Protein AF-A0A538EZL8-F1 (afdb_monomer_lite)

Radius of gyration: 25.82 Å; chains: 1; bounding box: 73×79×69 Å

Foldseek 3Di:
DDDDDDDDDDDDDQDQDDDDDDDDDDLQSPSARFPAWDDDPNDIDIDGDQDLCVVPQCQLVVLVVLCVDCVQDQDQVSNLVSQQSHADQDWDWDDAQPKIKIWTYHFDFQWQPPDDLLDDDGSRVNGDTAQQDSVVRHHDGDDSVPTQMDMPDVDDWDPPADRDDPDDDHSLDPARFPQALSCLLVVQCCVQCPPNHDDDLVSSVVSQQLSQFADSCLAPFVVLLLLLLDQDPDPLLNVLSVLSVVCSVVRRGQDDPVPPLHGPSQVNVLLCLLQQQQLVCLQACQQCDDVRVVVCCVSQPQFPAHFQAAFDARLRRGHCRRVNRQLSCQQRNDNDPPHDQARRAQAGNPPSDHNDPNSSVSNSVSSSVSSSVSVPDDLCNGQVNHPVCVVVVNSGDQVRNWDADPDPDPDGDDIDTGTSDDPDDDDDNHNDRDDD

Secondary structure (DSSP, 8-state):
---PPPP--PPPP---------S----------EEEEEEETTEEEEEE---TTTT-TTTHHHHHHHHH-TTT--SHHHHHHHHHT--S--EEEEE-SS-EEEEE----B-PPTT--TTS----SSTTSPTT-BTTTTB--BPPGGGS-EEES-S----SS--SSTTPPPPTT----SSS-THHHHHHHHHHHHGGG----HHHHHHHHHHHTTB-HIIIIIHHHHHHHH---SSHHHHHHHHHHHHHHHTT-B---SS-SSS-TTHHHHHHHHHHHHHHHHHHHHHHH-HHHHHHHHHHS-SBSS-TTSS------SSBSHHHHHHHHHHHHS---SS--SS--TT--TT----S-HHHHHHHHHHHHHHHHHHTT--HHHHHTT-HHHHHTT--SHHHHH-B-----SSS----B------SS--------PPP-

Sequence (436 aa):
MRRGAVPRRLPLPLARALHGHAAARPAQQLDAERAGPGTVHGRKVAFVRARTTYFHEADSGLAFEELNNPSFTHDARSFARAAANINFSFNWFYIDSRDIAYYVSGWYPRRAAHTSPSFPVLGTGQYDWAGYDPSTHLASWLGFAAHPHAIDQRYFVSWNNHQARRWMAADDNYHYERVFRSQLLEDKIKHDIRGGRRMTVAQLVQAMEESATQDMRGVLVLPTVLQAIGHPRQARLRRAVALLQRWVRRGAHRRDLNRDGHYDDDAAVTLMDAWWPRLVAAEFEPAVGRPAYGALTSFQPPDAQQMGTVASSPDYETGWFGYVSKDLRDLFGPRGRGSWSRVYCGNGPRGAGGGGRRTRARCRAALRRSLLAATHMTKQQLYGHDPTCAQEHRVEASCYDETRSTVASGVDIPSFPWINRPTFQQVVAPTRHLGR

pLDDT: mean 86.93, std 17.43, range [22.03, 98.88]

Structure (mmCIF, N/CA/C/O backbone):
data_AF-A0A538EZL8-F1
#
_entry.id   AF-A0A538EZL8-F1
#
loop_
_atom_site.group_PDB
_atom_site.id
_atom_site.type_symbol
_atom_site.label_atom_id
_atom_site.label_alt_id
_atom_site.label_comp_id
_atom_site.label_asym_id
_atom_site.label_entity_id
_atom_site.label_seq_id
_atom_site.pdbx_PDB_ins_code
_atom_site.Cartn_x
_atom_site.Cartn_y
_atom_site.Cartn_z
_atom_site.occupancy
_atom_site.B_iso_or_equiv
_atom_site.auth_seq_id
_atom_site.auth_comp_id
_atom_site.auth_asym_id
_atom_site.auth_atom_id
_atom_site.pdbx_PDB_model_num
ATOM 1 N N . MET A 1 1 ? 2.325 55.315 4.078 1.00 35.53 1 MET A N 1
ATOM 2 C CA . MET A 1 1 ? 3.371 54.614 3.298 1.00 35.53 1 MET A CA 1
ATOM 3 C C . MET A 1 1 ? 4.403 54.016 4.250 1.00 35.53 1 MET A C 1
ATOM 5 O O . MET A 1 1 ? 5.253 54.737 4.747 1.00 35.53 1 MET A O 1
ATOM 9 N N . ARG A 1 2 ? 4.311 52.717 4.556 1.00 26.31 2 ARG A N 1
ATOM 10 C CA . ARG A 1 2 ? 5.371 51.954 5.238 1.00 26.31 2 ARG A CA 1
ATOM 11 C C . ARG A 1 2 ? 5.717 50.777 4.331 1.00 26.31 2 ARG A C 1
ATOM 13 O O . ARG A 1 2 ? 4.874 49.918 4.107 1.00 26.31 2 ARG A O 1
ATOM 20 N N . ARG A 1 3 ? 6.918 50.792 3.747 1.00 30.36 3 ARG A N 1
ATOM 21 C CA . ARG A 1 3 ? 7.458 49.677 2.958 1.00 30.36 3 ARG A CA 1
ATOM 22 C C . ARG A 1 3 ? 7.943 48.606 3.939 1.00 30.36 3 ARG A C 1
ATOM 24 O O . ARG A 1 3 ? 8.892 48.850 4.676 1.00 30.36 3 ARG A O 1
ATOM 31 N N . GLY A 1 4 ? 7.261 47.464 3.980 1.00 29.08 4 GLY A N 1
ATOM 32 C CA . GLY A 1 4 ? 7.717 46.266 4.686 1.00 29.08 4 GLY A CA 1
ATOM 33 C C . GLY A 1 4 ? 8.774 45.539 3.856 1.00 29.08 4 GLY A C 1
ATOM 34 O O . GLY A 1 4 ? 8.602 45.359 2.652 1.00 29.08 4 GLY A O 1
ATOM 35 N N . ALA A 1 5 ? 9.888 45.181 4.489 1.00 31.56 5 ALA A N 1
ATOM 36 C CA . ALA A 1 5 ? 11.022 44.516 3.863 1.00 31.56 5 ALA A CA 1
ATOM 37 C C . ALA A 1 5 ? 10.677 43.084 3.415 1.00 31.56 5 ALA A C 1
ATOM 39 O O . ALA A 1 5 ? 10.094 42.306 4.167 1.00 31.56 5 ALA A O 1
ATOM 40 N N . VAL A 1 6 ? 11.086 42.734 2.195 1.00 31.98 6 VAL A N 1
ATOM 41 C CA . VAL A 1 6 ? 11.057 41.368 1.656 1.00 31.98 6 VAL A CA 1
ATOM 42 C C . VAL A 1 6 ? 12.232 40.583 2.262 1.00 31.98 6 VAL A C 1
ATOM 44 O O . VAL A 1 6 ? 13.368 41.059 2.169 1.00 31.98 6 VAL A O 1
ATOM 47 N N . PRO A 1 7 ? 12.032 39.390 2.853 1.00 30.89 7 PRO A N 1
ATOM 48 C CA . PRO A 1 7 ? 13.148 38.567 3.292 1.00 30.89 7 PRO A CA 1
ATOM 49 C C . PRO A 1 7 ? 13.873 37.990 2.070 1.00 30.89 7 PRO A C 1
ATOM 51 O O . PRO A 1 7 ? 13.306 37.224 1.290 1.00 30.89 7 PRO A O 1
ATOM 54 N N . ARG A 1 8 ? 15.151 38.351 1.908 1.00 30.45 8 ARG A N 1
ATOM 55 C CA . ARG A 1 8 ? 16.066 37.713 0.954 1.00 30.45 8 ARG A CA 1
ATOM 56 C C . ARG A 1 8 ? 16.233 36.239 1.336 1.00 30.45 8 ARG A C 1
ATOM 58 O O . ARG A 1 8 ? 16.822 35.934 2.369 1.00 30.45 8 ARG A O 1
ATOM 65 N N . ARG A 1 9 ? 15.753 35.322 0.489 1.00 33.03 9 ARG A N 1
ATOM 66 C CA . ARG A 1 9 ? 16.177 33.915 0.522 1.00 33.03 9 ARG A CA 1
ATOM 67 C C . ARG A 1 9 ? 17.651 33.867 0.112 1.00 33.03 9 ARG A C 1
ATOM 69 O O . ARG A 1 9 ? 17.984 34.200 -1.022 1.00 33.03 9 ARG A O 1
ATOM 76 N N . LEU A 1 10 ? 18.529 33.511 1.045 1.00 30.33 10 LEU A N 1
ATOM 77 C CA . LEU A 1 10 ? 19.923 33.184 0.744 1.00 30.33 10 LEU A CA 1
ATOM 78 C C . LEU A 1 10 ? 19.961 31.882 -0.076 1.00 30.33 10 LEU A C 1
ATOM 80 O O . LEU A 1 10 ? 19.271 30.930 0.298 1.00 30.33 10 LEU A O 1
ATOM 84 N N . PRO A 1 11 ? 20.744 31.803 -1.165 1.00 29.42 11 PRO A N 1
ATOM 85 C CA . PRO A 1 11 ? 20.975 30.541 -1.850 1.00 29.42 11 PRO A CA 1
ATOM 86 C C . PRO A 1 11 ? 21.763 29.616 -0.916 1.00 29.42 11 PRO A C 1
ATOM 88 O O . PRO A 1 11 ? 22.873 29.937 -0.497 1.00 29.42 11 PRO A O 1
ATOM 91 N N . LEU A 1 12 ? 21.174 28.473 -0.564 1.00 28.98 12 LEU A N 1
ATOM 92 C CA . LEU A 1 12 ? 21.903 27.365 0.047 1.00 28.98 12 LEU A CA 1
ATOM 93 C C . LEU A 1 12 ? 22.843 26.788 -1.025 1.00 28.98 12 LEU A C 1
ATOM 95 O O . LEU A 1 12 ? 22.348 26.326 -2.054 1.00 28.98 12 LEU A O 1
ATOM 99 N N . PRO A 1 13 ? 24.172 26.804 -0.838 1.00 30.02 13 PRO A N 1
ATOM 100 C CA . PRO A 1 13 ? 25.065 26.151 -1.780 1.00 30.02 13 PRO A CA 1
ATOM 101 C C . PRO A 1 13 ? 24.848 24.633 -1.717 1.00 30.02 13 PRO A C 1
ATOM 103 O O . PRO A 1 13 ? 24.957 24.021 -0.652 1.00 30.02 13 PRO A O 1
ATOM 106 N N . LEU A 1 14 ? 24.572 24.018 -2.870 1.00 31.00 14 LEU A N 1
ATOM 107 C CA . LEU A 1 14 ? 24.751 22.582 -3.087 1.00 31.00 14 LEU A CA 1
ATOM 108 C C . LEU A 1 14 ? 26.252 22.291 -2.966 1.00 31.00 14 LEU A C 1
ATOM 110 O O . LEU A 1 14 ? 27.012 22.410 -3.923 1.00 31.00 14 LEU A O 1
ATOM 114 N N . ALA A 1 15 ? 26.702 21.986 -1.750 1.00 35.22 15 ALA A N 1
ATOM 115 C CA . ALA A 1 15 ? 28.076 21.586 -1.503 1.00 35.22 15 ALA A CA 1
ATOM 116 C C . ALA A 1 15 ? 28.294 20.179 -2.076 1.00 35.22 15 ALA A C 1
ATOM 118 O O . ALA A 1 15 ? 27.941 19.180 -1.448 1.00 35.22 15 ALA A O 1
ATOM 119 N N . ARG A 1 16 ? 28.878 20.121 -3.274 1.00 40.06 16 ARG A N 1
ATOM 120 C CA . ARG A 1 16 ? 29.517 18.923 -3.822 1.00 40.06 16 ARG A CA 1
ATOM 121 C C . ARG A 1 16 ? 30.819 18.717 -3.045 1.00 40.06 16 ARG A C 1
ATOM 123 O O . ARG A 1 16 ? 31.562 19.678 -2.841 1.00 40.06 16 ARG A O 1
ATOM 130 N N . ALA A 1 17 ? 31.055 17.521 -2.513 1.00 36.50 17 ALA A N 1
ATOM 131 C CA . ALA A 1 17 ? 32.186 17.273 -1.623 1.00 36.50 17 ALA A CA 1
ATOM 132 C C . ALA A 1 17 ? 33.512 17.244 -2.407 1.00 36.50 17 ALA A C 1
ATOM 134 O O . ALA A 1 17 ? 34.028 16.186 -2.750 1.00 36.50 17 ALA A O 1
ATOM 135 N N . LEU A 1 18 ? 34.084 18.422 -2.664 1.00 32.31 18 LEU A N 1
ATOM 136 C CA . LEU A 1 18 ? 35.424 18.601 -3.220 1.00 32.31 18 LEU A CA 1
ATOM 137 C C . LEU A 1 18 ? 36.344 19.248 -2.164 1.00 32.31 18 LEU A C 1
ATOM 139 O O . LEU A 1 18 ? 36.364 20.459 -1.989 1.00 32.31 18 LEU A O 1
ATOM 143 N N . HIS A 1 19 ? 37.108 18.376 -1.493 1.00 29.88 19 HIS A N 1
ATOM 144 C CA . HIS A 1 19 ? 38.383 18.587 -0.773 1.00 29.88 19 HIS A CA 1
ATOM 145 C C . HIS A 1 19 ? 38.456 19.324 0.586 1.00 29.88 19 HIS A C 1
ATOM 147 O O . HIS A 1 19 ? 37.755 20.291 0.862 1.00 29.88 19 HIS A O 1
ATOM 153 N N . GLY A 1 20 ? 39.416 18.845 1.409 1.00 22.23 20 GLY A N 1
ATOM 154 C CA . GLY A 1 20 ? 39.944 19.494 2.620 1.00 22.23 20 GLY A CA 1
ATOM 155 C C . GLY A 1 20 ? 40.710 18.568 3.596 1.00 22.23 20 GLY A C 1
ATOM 156 O O . GLY A 1 20 ? 40.164 18.204 4.626 1.00 22.23 20 GLY A O 1
ATOM 157 N N . HIS A 1 21 ? 41.949 18.185 3.245 1.00 22.34 21 HIS A N 1
ATOM 158 C CA . HIS A 1 21 ? 43.069 17.617 4.040 1.00 22.34 21 HIS A CA 1
ATOM 159 C C . HIS A 1 21 ? 42.838 16.819 5.354 1.00 22.34 21 HIS A C 1
ATOM 161 O O . HIS A 1 21 ? 42.627 17.405 6.409 1.00 22.34 21 HIS A O 1
ATOM 167 N N . ALA A 1 22 ? 43.097 15.498 5.315 1.00 22.03 22 ALA A N 1
ATOM 168 C CA . ALA A 1 22 ? 44.158 14.801 6.080 1.00 22.03 22 ALA A CA 1
ATOM 169 C C . ALA A 1 22 ? 44.086 13.266 5.868 1.00 22.03 22 ALA A C 1
ATOM 171 O O . ALA A 1 22 ? 43.126 12.621 6.270 1.00 22.03 22 ALA A O 1
ATOM 172 N N . ALA A 1 23 ? 45.114 12.708 5.217 1.00 26.19 23 ALA A N 1
ATOM 173 C CA . ALA A 1 23 ? 45.561 11.305 5.225 1.00 26.19 23 ALA A CA 1
ATOM 174 C C . ALA A 1 23 ? 44.515 10.180 5.444 1.00 26.19 23 ALA A C 1
ATOM 176 O O . ALA A 1 23 ? 44.523 9.490 6.459 1.00 26.19 23 ALA A O 1
ATOM 177 N N . ALA A 1 24 ? 43.698 9.908 4.429 1.00 25.80 24 ALA A N 1
ATOM 178 C CA . ALA A 1 24 ? 43.182 8.572 4.129 1.00 25.80 24 ALA A CA 1
ATOM 179 C C . ALA A 1 24 ? 42.856 8.528 2.628 1.00 25.80 24 ALA A C 1
ATOM 181 O O . ALA A 1 24 ? 42.373 9.517 2.078 1.00 25.80 24 ALA A O 1
ATOM 182 N N . ARG A 1 25 ? 43.170 7.414 1.953 1.00 28.69 25 ARG A N 1
ATOM 183 C CA . ARG A 1 25 ? 42.808 7.156 0.542 1.00 28.69 25 ARG A CA 1
ATOM 184 C C . ARG A 1 25 ? 41.321 7.467 0.294 1.00 28.69 25 ARG A C 1
ATOM 186 O O . ARG A 1 25 ? 40.559 7.357 1.254 1.00 28.69 25 ARG A O 1
ATOM 193 N N . PRO A 1 26 ? 40.896 7.818 -0.939 1.00 33.12 26 PRO A N 1
ATOM 194 C CA . PRO A 1 26 ? 39.513 8.191 -1.226 1.00 33.12 26 PRO A CA 1
ATOM 195 C C . PRO A 1 26 ? 38.585 6.985 -1.030 1.00 33.12 26 PRO A C 1
ATOM 197 O O . PRO A 1 26 ? 38.302 6.213 -1.937 1.00 33.12 26 PRO A O 1
ATOM 200 N N . ALA A 1 27 ? 38.160 6.822 0.218 1.00 38.03 27 ALA A N 1
ATOM 201 C CA . ALA A 1 27 ? 36.868 6.334 0.642 1.00 38.03 27 ALA A CA 1
ATOM 202 C C . ALA A 1 27 ? 35.826 6.847 -0.354 1.00 38.03 27 ALA A C 1
ATOM 204 O O . ALA A 1 27 ? 35.769 8.067 -0.518 1.00 38.03 27 ALA A O 1
ATOM 205 N N . GLN A 1 28 ? 35.132 5.927 -1.046 1.00 43.19 28 GLN A N 1
ATOM 206 C CA . GLN A 1 28 ? 34.013 6.140 -1.967 1.00 43.19 28 GLN A CA 1
ATOM 207 C C . GLN A 1 28 ? 33.726 7.634 -2.132 1.00 43.19 28 GLN A C 1
ATOM 209 O O . GLN A 1 28 ? 32.989 8.223 -1.336 1.00 43.19 28 GLN A O 1
ATOM 214 N N . GLN A 1 29 ? 34.411 8.279 -3.087 1.00 39.84 29 GLN A N 1
ATOM 215 C CA . GLN A 1 29 ? 34.198 9.688 -3.408 1.00 39.84 29 GLN A CA 1
ATOM 216 C C . GLN A 1 29 ? 32.847 9.754 -4.119 1.00 39.84 29 GLN A C 1
ATOM 218 O O . GLN A 1 29 ? 32.728 9.841 -5.335 1.00 39.84 29 GLN A O 1
ATOM 223 N N . LEU A 1 30 ? 31.810 9.528 -3.323 1.00 42.59 30 LEU A N 1
ATOM 224 C CA . LEU A 1 30 ? 30.430 9.557 -3.702 1.00 42.59 30 LEU A CA 1
ATOM 225 C C . LEU A 1 30 ? 30.133 11.027 -3.938 1.00 42.59 30 LEU A C 1
ATOM 227 O O . LEU A 1 30 ? 29.838 11.777 -3.008 1.00 42.59 30 LEU A O 1
ATOM 231 N N . ASP A 1 31 ? 30.169 11.414 -5.203 1.00 43.06 31 ASP A N 1
ATOM 232 C CA . ASP A 1 31 ? 29.524 12.614 -5.725 1.00 43.06 31 ASP A CA 1
ATOM 233 C C . ASP A 1 31 ? 27.989 12.479 -5.644 1.00 43.06 31 ASP A C 1
ATOM 235 O O . ASP A 1 31 ? 27.232 12.841 -6.532 1.00 43.06 31 ASP A O 1
ATOM 239 N N . ALA A 1 32 ? 27.487 11.920 -4.550 1.00 47.47 32 ALA A N 1
ATOM 240 C CA . ALA A 1 32 ? 26.075 11.745 -4.322 1.00 47.47 32 ALA A CA 1
ATOM 241 C C . ALA A 1 32 ? 25.495 12.932 -3.565 1.00 47.47 32 ALA A C 1
ATOM 243 O O . ALA A 1 32 ? 26.181 13.704 -2.893 1.00 47.47 32 ALA A O 1
ATOM 244 N N . GLU A 1 33 ? 24.183 13.065 -3.684 1.00 48.97 33 GLU A N 1
ATOM 245 C CA . GLU A 1 33 ? 23.424 14.065 -2.960 1.00 48.97 33 GLU A CA 1
ATOM 246 C C . GLU A 1 33 ? 23.675 13.892 -1.452 1.00 48.97 33 GLU A C 1
ATOM 248 O O . GLU A 1 33 ? 23.465 12.813 -0.880 1.00 48.97 33 GLU A O 1
ATOM 253 N N . ARG A 1 34 ? 24.197 14.944 -0.810 1.00 54.94 34 ARG A N 1
ATOM 254 C CA . ARG A 1 34 ? 24.433 14.960 0.634 1.00 54.94 34 ARG A CA 1
ATOM 255 C C . ARG A 1 34 ? 23.084 14.846 1.338 1.00 54.94 34 ARG A C 1
ATOM 257 O O . ARG A 1 34 ? 22.299 15.787 1.314 1.00 54.94 34 ARG A O 1
ATOM 264 N N . ALA A 1 35 ? 22.853 13.727 2.016 1.00 60.16 35 ALA A N 1
ATOM 265 C CA . ALA A 1 35 ? 21.618 13.491 2.759 1.00 60.16 35 ALA A CA 1
ATOM 266 C C . ALA A 1 35 ? 21.589 14.264 4.095 1.00 60.16 35 ALA A C 1
ATOM 268 O O . ALA A 1 35 ? 20.521 14.633 4.571 1.00 60.16 35 ALA A O 1
ATOM 269 N N . GLY A 1 36 ? 22.756 14.555 4.691 1.00 67.06 36 GLY A N 1
ATOM 270 C CA . GLY A 1 36 ? 22.869 15.421 5.875 1.00 67.06 36 GLY A CA 1
ATOM 271 C C . GLY A 1 36 ? 24.101 15.144 6.751 1.00 67.06 36 GLY A C 1
ATOM 272 O O . GLY A 1 36 ? 24.805 14.154 6.541 1.00 67.06 36 GLY A O 1
ATOM 273 N N . PRO A 1 37 ? 24.430 16.026 7.714 1.00 76.19 37 PRO A N 1
ATOM 274 C CA . PRO A 1 37 ? 25.439 15.756 8.738 1.00 76.19 37 PRO A CA 1
ATOM 275 C C . PRO A 1 37 ? 24.896 14.834 9.845 1.00 76.19 37 PRO A C 1
ATOM 277 O O . PRO A 1 37 ? 23.706 14.844 10.143 1.00 76.19 37 PRO A O 1
ATOM 280 N N . GLY A 1 38 ? 25.779 14.096 10.514 1.00 82.31 38 GLY A N 1
ATOM 281 C CA . GLY A 1 38 ? 25.440 13.312 11.703 1.00 82.31 38 GLY A CA 1
ATOM 282 C C . GLY A 1 38 ? 26.652 13.021 12.579 1.00 82.31 38 GLY A C 1
ATOM 283 O O . GLY A 1 38 ? 27.750 13.525 12.324 1.00 82.31 38 GLY A O 1
ATOM 284 N N . THR A 1 39 ? 26.465 12.199 13.611 1.00 83.00 39 THR A N 1
ATOM 285 C CA . THR A 1 39 ? 27.558 11.718 14.461 1.00 83.00 39 THR A CA 1
ATOM 286 C C . THR A 1 39 ? 27.508 10.205 14.649 1.00 83.00 39 THR A C 1
ATOM 288 O O . THR A 1 39 ? 26.450 9.624 14.865 1.00 83.00 39 THR A O 1
ATOM 291 N N . VAL A 1 40 ? 28.674 9.560 14.589 1.00 80.62 40 VAL A N 1
ATOM 292 C CA . VAL A 1 40 ? 28.859 8.134 14.892 1.00 80.62 40 VAL A CA 1
ATOM 293 C C . VAL A 1 40 ? 29.958 8.029 15.941 1.00 80.62 40 VAL A C 1
ATOM 295 O O . VAL A 1 40 ? 31.093 8.441 15.701 1.00 80.62 40 VAL A O 1
ATOM 298 N N . HIS A 1 41 ? 29.615 7.533 17.133 1.00 86.00 41 HIS A N 1
ATOM 299 C CA . HIS A 1 41 ? 30.515 7.500 18.298 1.00 86.00 41 HIS A CA 1
ATOM 300 C C . HIS A 1 41 ? 31.192 8.858 18.573 1.00 86.00 41 HIS A C 1
ATOM 302 O O . HIS A 1 41 ? 32.401 8.940 18.770 1.00 86.00 41 HIS A O 1
ATOM 308 N N . GLY A 1 42 ? 30.420 9.947 18.501 1.00 87.88 42 GLY A N 1
ATOM 309 C CA . GLY A 1 42 ? 30.912 11.312 18.725 1.00 87.88 42 GLY A CA 1
ATOM 310 C C . GLY A 1 42 ? 31.700 11.930 17.562 1.00 87.88 42 GLY A C 1
ATOM 311 O O . GLY A 1 42 ? 31.974 13.127 17.591 1.00 87.88 42 GLY A O 1
ATOM 312 N N . ARG A 1 43 ? 32.021 11.171 16.506 1.00 88.81 43 ARG A N 1
ATOM 313 C CA . ARG A 1 43 ? 32.698 11.692 15.308 1.00 88.81 43 ARG A CA 1
ATOM 314 C C . ARG A 1 43 ? 31.689 12.208 14.296 1.00 88.81 43 ARG A C 1
ATOM 316 O O . ARG A 1 43 ? 30.705 11.529 14.020 1.00 88.81 43 ARG A O 1
ATOM 323 N N . LYS A 1 44 ? 31.947 13.388 13.726 1.00 89.62 44 LYS A N 1
ATOM 324 C CA . LYS A 1 44 ? 31.124 13.954 12.650 1.00 89.62 44 LYS A CA 1
ATOM 325 C C . LYS A 1 44 ? 31.218 13.070 11.408 1.00 89.62 44 LYS A C 1
ATOM 327 O O . LYS A 1 44 ? 32.315 12.724 10.981 1.00 89.62 44 LYS A O 1
ATOM 332 N N . VAL A 1 45 ? 30.071 12.748 10.829 1.00 87.44 45 VAL A N 1
ATOM 333 C CA . VAL A 1 45 ? 29.951 12.021 9.563 1.00 87.44 45 VAL A CA 1
ATOM 334 C C . VAL A 1 45 ? 29.051 12.797 8.606 1.00 87.44 45 VAL A C 1
ATOM 336 O O . VAL A 1 45 ? 28.223 13.608 9.032 1.00 87.44 45 VAL A O 1
ATOM 339 N N . ALA A 1 46 ? 29.212 12.548 7.311 1.00 87.06 46 ALA A N 1
ATOM 340 C CA . ALA A 1 46 ? 28.265 12.971 6.291 1.00 87.06 46 ALA A CA 1
ATOM 341 C C . ALA A 1 46 ? 27.553 11.731 5.751 1.00 87.06 46 ALA A C 1
ATOM 343 O O . ALA A 1 46 ? 28.208 10.772 5.347 1.00 87.06 46 ALA A O 1
ATOM 344 N N . PHE A 1 47 ? 26.224 11.755 5.750 1.00 86.50 47 PHE A N 1
ATOM 345 C CA . PHE A 1 47 ? 25.432 10.753 5.053 1.00 86.50 47 PHE A CA 1
ATOM 346 C C . PHE A 1 47 ? 25.325 11.130 3.582 1.00 86.50 47 PHE A C 1
ATOM 348 O O . PHE A 1 47 ? 25.067 12.289 3.237 1.00 86.50 47 PHE A O 1
ATOM 355 N N . VAL A 1 48 ? 25.521 10.134 2.726 1.00 85.50 48 VAL A N 1
ATOM 356 C CA . VAL A 1 48 ? 25.546 10.282 1.275 1.00 85.50 48 VAL A CA 1
ATOM 357 C C . VAL A 1 48 ? 24.693 9.176 0.662 1.00 85.50 48 VAL A C 1
ATOM 359 O O . VAL A 1 48 ? 24.745 8.030 1.110 1.00 85.50 48 VAL A O 1
ATOM 362 N N . ARG A 1 49 ? 23.878 9.518 -0.339 1.00 86.81 49 ARG A N 1
ATOM 363 C CA . ARG A 1 49 ? 22.949 8.582 -0.983 1.00 86.81 49 ARG A CA 1
ATOM 364 C C . ARG A 1 49 ? 23.532 8.009 -2.275 1.00 86.81 49 ARG A C 1
ATOM 366 O O . ARG A 1 49 ? 23.460 8.647 -3.320 1.00 86.81 49 ARG A O 1
ATOM 373 N N . ALA A 1 50 ? 24.039 6.781 -2.232 1.00 88.06 50 ALA A N 1
ATOM 374 C CA . ALA A 1 50 ? 24.492 6.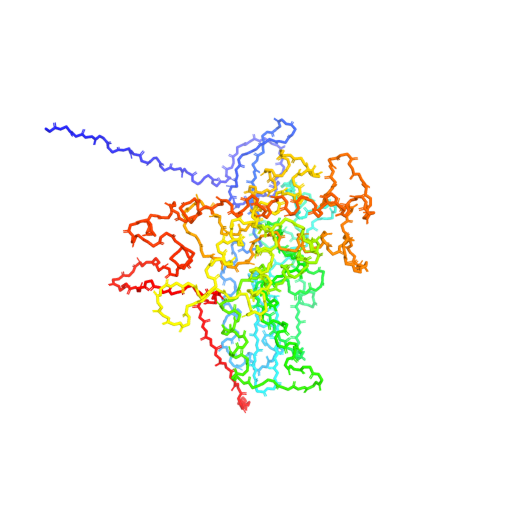076 -3.431 1.00 88.06 50 ALA A CA 1
ATOM 375 C C . ALA A 1 50 ? 23.295 5.564 -4.259 1.00 88.06 50 ALA A C 1
ATOM 377 O O . ALA A 1 50 ? 22.501 4.756 -3.779 1.00 88.06 50 ALA A O 1
ATOM 378 N N . ARG A 1 51 ? 23.162 6.028 -5.508 1.00 91.31 51 ARG A N 1
ATOM 379 C CA . ARG A 1 51 ? 22.154 5.555 -6.475 1.00 91.31 51 ARG A CA 1
ATOM 380 C C . ARG A 1 51 ? 22.853 4.726 -7.542 1.00 91.31 51 ARG A C 1
ATOM 382 O O . ARG A 1 51 ? 23.864 5.174 -8.066 1.00 91.31 51 ARG A O 1
ATOM 389 N N . THR A 1 52 ? 22.317 3.557 -7.883 1.00 93.31 52 THR A N 1
ATOM 390 C CA . THR A 1 52 ? 22.913 2.719 -8.935 1.00 93.31 52 THR A CA 1
ATOM 391 C C . THR A 1 52 ? 22.877 3.380 -10.306 1.00 93.31 52 THR A C 1
ATOM 393 O O . THR A 1 52 ? 23.771 3.148 -11.098 1.00 93.31 52 THR A O 1
ATOM 396 N N . THR A 1 53 ? 21.908 4.256 -10.566 1.00 93.69 53 THR A N 1
ATOM 397 C CA . THR A 1 53 ? 21.746 4.957 -11.849 1.00 93.69 53 THR A CA 1
ATOM 398 C C . THR A 1 53 ? 22.502 6.286 -11.939 1.00 93.69 53 THR A C 1
ATOM 400 O O . THR A 1 53 ? 22.254 7.053 -12.863 1.00 93.69 53 THR A O 1
ATOM 403 N N . TYR A 1 54 ? 23.338 6.630 -10.955 1.00 91.50 54 TYR A N 1
ATOM 404 C CA . TYR A 1 54 ? 24.023 7.925 -10.932 1.00 91.50 54 TYR A CA 1
ATOM 405 C C . TYR A 1 54 ? 24.980 8.065 -12.127 1.00 91.50 54 TYR A C 1
ATOM 407 O O . TYR A 1 54 ? 25.788 7.168 -12.330 1.00 91.50 54 TYR A O 1
ATOM 415 N N . PHE A 1 55 ? 24.881 9.164 -12.891 1.00 94.19 55 PHE A N 1
ATOM 416 C CA . PHE A 1 55 ? 25.582 9.393 -14.174 1.00 94.19 55 PHE A CA 1
ATOM 417 C C . PHE A 1 55 ? 25.192 8.460 -15.330 1.00 94.19 55 PHE A C 1
ATOM 419 O O . PHE A 1 55 ? 25.744 8.573 -16.421 1.00 94.19 55 PHE A O 1
ATOM 426 N N . HIS A 1 56 ? 24.202 7.598 -15.118 1.00 94.88 56 HIS A N 1
ATOM 427 C CA . HIS A 1 56 ? 23.710 6.636 -16.098 1.00 94.88 56 HIS A CA 1
ATOM 428 C C . HIS A 1 56 ? 22.211 6.801 -16.349 1.00 94.88 56 HIS A C 1
ATOM 430 O O . HIS A 1 56 ? 21.547 5.897 -16.849 1.00 94.88 56 HIS A O 1
ATOM 436 N N . GLU A 1 57 ? 21.623 7.943 -15.989 1.00 92.56 57 GLU A N 1
ATOM 437 C CA . GLU A 1 57 ? 20.183 8.166 -16.125 1.00 92.56 57 GLU A CA 1
ATOM 438 C C . GLU A 1 57 ? 19.707 8.046 -17.585 1.00 92.56 57 GLU A C 1
ATOM 440 O O . GLU A 1 57 ? 18.582 7.610 -17.831 1.00 92.56 57 GLU A O 1
ATOM 445 N N . ALA A 1 58 ? 20.568 8.394 -18.547 1.00 95.38 58 ALA A N 1
ATOM 446 C CA . ALA A 1 58 ? 20.273 8.333 -19.976 1.00 95.38 58 ALA A CA 1
ATOM 447 C C . ALA A 1 58 ? 20.413 6.924 -20.587 1.00 95.38 58 ALA A C 1
ATOM 449 O O . ALA A 1 58 ? 19.845 6.678 -21.649 1.00 95.38 58 ALA A O 1
ATOM 450 N N . ASP A 1 59 ? 21.107 5.989 -19.928 1.00 94.81 59 ASP A N 1
ATOM 451 C CA . ASP A 1 59 ? 21.449 4.674 -20.497 1.00 94.81 59 ASP A CA 1
ATOM 452 C C . ASP A 1 59 ? 20.208 3.834 -20.828 1.00 94.81 59 ASP A C 1
ATOM 454 O O . ASP A 1 59 ? 20.185 3.104 -21.818 1.00 94.81 59 ASP A O 1
ATOM 458 N N . SER A 1 60 ? 19.129 3.999 -20.052 1.00 96.06 60 SER A N 1
ATOM 459 C CA . SER A 1 60 ? 17.840 3.351 -20.333 1.00 96.06 60 SER A CA 1
ATOM 460 C C . SER A 1 60 ? 17.221 3.783 -21.674 1.00 96.06 60 SER A C 1
ATOM 462 O O . SER A 1 60 ? 16.318 3.110 -22.163 1.00 96.06 60 SER A O 1
ATOM 464 N N . GLY A 1 61 ? 17.694 4.873 -22.291 1.00 95.38 61 GLY A N 1
ATOM 465 C CA . GLY A 1 61 ? 17.243 5.346 -23.603 1.00 95.38 61 GLY A CA 1
ATOM 466 C C . GLY A 1 61 ? 17.361 4.288 -24.702 1.00 95.38 61 GLY A C 1
ATOM 467 O O . GLY A 1 61 ? 16.422 4.115 -25.476 1.00 95.38 61 GLY A O 1
ATOM 468 N N . LEU A 1 62 ? 18.457 3.522 -24.715 1.00 92.19 62 LEU A N 1
ATOM 469 C CA . LEU A 1 62 ? 18.672 2.443 -25.689 1.00 92.19 62 LEU A CA 1
ATOM 470 C C . LEU A 1 62 ? 17.637 1.326 -25.533 1.00 92.19 62 LEU A C 1
ATOM 472 O O . LEU A 1 62 ? 17.084 0.835 -26.511 1.00 92.19 62 LEU A O 1
ATOM 476 N N . ALA A 1 63 ? 17.312 0.966 -24.294 1.00 95.56 63 ALA A N 1
ATOM 477 C CA . ALA A 1 63 ? 16.300 -0.042 -24.016 1.00 95.56 63 ALA A CA 1
ATOM 478 C C . ALA A 1 63 ? 14.899 0.408 -24.463 1.00 95.56 63 ALA A C 1
ATOM 480 O O . ALA A 1 63 ? 14.104 -0.397 -24.945 1.00 95.56 63 ALA A O 1
ATOM 481 N N . PHE A 1 64 ? 14.585 1.703 -24.341 1.00 96.50 64 PHE A N 1
ATOM 482 C CA . PHE A 1 64 ? 13.338 2.248 -24.877 1.00 96.50 64 PHE A CA 1
ATOM 483 C C . PHE A 1 64 ? 13.297 2.206 -26.405 1.00 96.50 64 PHE A C 1
ATOM 485 O O . PHE A 1 64 ? 12.237 1.926 -26.963 1.00 96.50 64 PHE A O 1
ATOM 492 N N . GLU A 1 65 ? 14.420 2.428 -27.086 1.00 96.81 65 GLU A N 1
ATOM 493 C CA . GLU A 1 65 ? 14.517 2.224 -28.534 1.00 96.81 65 GLU A CA 1
ATOM 494 C C . GLU A 1 65 ? 14.285 0.749 -28.903 1.00 96.81 65 GLU A C 1
ATOM 496 O O . GLU A 1 65 ? 13.450 0.458 -29.758 1.00 96.81 65 GLU A O 1
ATOM 501 N N . GLU A 1 66 ? 14.930 -0.191 -28.204 1.00 97.38 66 GLU A N 1
ATOM 502 C CA . GLU A 1 66 ? 14.742 -1.637 -28.400 1.00 97.38 66 GLU A CA 1
ATOM 503 C C . GLU A 1 66 ? 13.284 -2.076 -28.198 1.00 97.38 66 GLU A C 1
ATOM 505 O O . GLU A 1 66 ? 12.759 -2.859 -28.994 1.00 97.38 66 GLU A O 1
ATOM 510 N N . LEU A 1 67 ? 12.606 -1.558 -27.167 1.00 96.75 67 LEU A N 1
ATOM 511 C CA . LEU A 1 67 ? 11.190 -1.840 -26.896 1.00 96.75 67 LEU A CA 1
ATOM 512 C C . LEU A 1 67 ? 10.260 -1.337 -28.011 1.00 96.75 67 LEU A C 1
ATOM 514 O O . LEU A 1 67 ? 9.223 -1.950 -28.253 1.00 96.75 67 LEU A O 1
ATOM 518 N N . ASN A 1 68 ? 10.622 -0.243 -28.688 1.00 95.38 68 ASN A N 1
ATOM 519 C CA . ASN A 1 68 ? 9.839 0.345 -29.779 1.00 95.38 68 ASN A CA 1
ATOM 520 C C . ASN A 1 68 ? 10.282 -0.129 -31.175 1.00 95.38 68 ASN A C 1
ATOM 522 O O . ASN A 1 68 ? 9.664 0.243 -32.173 1.00 95.38 68 ASN A O 1
ATOM 526 N N . ASN A 1 69 ? 11.331 -0.949 -31.269 1.00 95.31 69 ASN A N 1
ATOM 527 C CA . ASN A 1 69 ? 11.852 -1.456 -32.530 1.00 95.31 69 ASN A CA 1
ATOM 528 C C . ASN A 1 69 ? 11.331 -2.881 -32.803 1.00 95.31 69 ASN A C 1
ATOM 530 O O . ASN A 1 69 ? 11.817 -3.826 -32.178 1.00 95.31 69 ASN A O 1
ATOM 534 N N . PRO A 1 70 ? 10.427 -3.087 -33.780 1.00 92.38 70 PRO A N 1
ATOM 535 C CA . PRO A 1 70 ? 9.884 -4.413 -34.090 1.00 92.38 70 PRO A CA 1
ATOM 536 C C . PRO A 1 70 ? 10.931 -5.394 -34.646 1.00 92.38 70 PRO A C 1
ATOM 538 O O . PRO A 1 70 ? 10.723 -6.605 -34.605 1.00 92.38 70 PRO A O 1
ATOM 541 N N . SER A 1 71 ? 12.078 -4.905 -35.135 1.00 93.38 71 SER A N 1
ATOM 542 C CA . SER A 1 71 ? 13.198 -5.771 -35.530 1.00 93.38 71 SER A CA 1
ATOM 543 C C . SER A 1 71 ? 13.932 -6.356 -34.318 1.00 93.38 71 SER A C 1
ATOM 545 O O . SER A 1 71 ? 14.553 -7.412 -34.436 1.00 93.38 71 SER A O 1
ATOM 547 N N . PHE A 1 72 ? 13.847 -5.698 -33.155 1.00 95.44 72 PHE A N 1
ATOM 548 C CA . PHE A 1 72 ? 14.402 -6.183 -31.892 1.00 95.44 72 PHE A CA 1
ATOM 549 C C . PHE A 1 72 ? 13.330 -6.869 -31.045 1.00 95.44 72 PHE A C 1
ATOM 551 O O . PHE A 1 72 ? 13.433 -8.068 -30.804 1.00 95.44 72 PHE A O 1
ATOM 558 N N . THR A 1 73 ? 12.289 -6.143 -30.632 1.00 95.94 73 THR A N 1
ATOM 559 C CA . THR A 1 73 ? 11.210 -6.641 -29.768 1.00 95.94 73 THR A CA 1
ATOM 560 C C . THR A 1 73 ? 10.044 -7.142 -30.613 1.00 95.94 73 THR A C 1
ATOM 562 O O . THR A 1 73 ? 9.275 -6.360 -31.162 1.00 95.94 73 THR A O 1
ATOM 565 N N . HIS A 1 74 ? 9.899 -8.460 -30.707 1.00 93.44 74 HIS A N 1
ATOM 566 C CA . HIS A 1 74 ? 8.892 -9.125 -31.551 1.00 93.44 74 HIS A CA 1
ATOM 567 C C . HIS A 1 74 ? 8.205 -10.309 -30.857 1.00 93.44 74 HIS A C 1
ATOM 569 O O . HIS A 1 74 ? 7.310 -10.924 -31.431 1.00 93.44 74 HIS A O 1
ATOM 575 N N . ASP A 1 75 ? 8.628 -10.645 -29.641 1.00 95.12 75 ASP A N 1
ATOM 576 C CA . ASP A 1 75 ? 8.054 -11.700 -28.812 1.00 95.12 75 ASP A CA 1
ATOM 577 C C . ASP A 1 75 ? 8.334 -11.433 -27.319 1.00 95.12 75 ASP A C 1
ATOM 579 O O . ASP A 1 75 ? 9.086 -10.523 -26.950 1.00 95.12 75 ASP A O 1
ATOM 583 N N . ALA A 1 76 ? 7.756 -12.250 -26.438 1.00 97.06 76 ALA A N 1
ATOM 584 C CA . ALA A 1 76 ? 7.934 -12.131 -24.991 1.00 97.06 76 ALA A CA 1
ATOM 585 C C . ALA A 1 76 ? 9.405 -12.235 -24.532 1.00 97.06 76 ALA A C 1
ATOM 587 O O . ALA A 1 76 ? 9.796 -11.642 -23.521 1.00 97.06 76 ALA A O 1
ATOM 588 N N . ARG A 1 77 ? 10.243 -12.995 -25.252 1.00 97.62 77 ARG A N 1
ATOM 589 C CA . ARG A 1 77 ? 11.649 -13.221 -24.878 1.00 97.62 77 ARG A CA 1
ATOM 590 C C . ARG A 1 77 ? 12.515 -12.021 -25.231 1.00 97.62 77 ARG A C 1
ATOM 592 O O . ARG A 1 77 ? 13.313 -11.592 -24.400 1.00 97.62 77 ARG A O 1
ATOM 599 N N . SER A 1 78 ? 12.358 -11.490 -26.438 1.00 97.62 78 SER A N 1
ATOM 600 C CA . SER A 1 78 ? 13.034 -10.279 -26.901 1.00 97.62 78 SER A CA 1
ATOM 601 C C . SER A 1 78 ? 12.608 -9.059 -26.088 1.00 97.62 78 SER A C 1
ATOM 603 O O . SER A 1 78 ? 13.475 -8.301 -25.661 1.00 97.62 78 SER A O 1
ATOM 605 N N . PHE A 1 79 ? 11.323 -8.951 -25.728 1.00 98.00 79 PHE A N 1
ATOM 606 C CA . PHE A 1 79 ? 10.848 -7.956 -24.762 1.00 98.00 79 PHE A CA 1
ATOM 607 C C . PHE A 1 79 ? 11.612 -8.024 -23.435 1.00 98.00 79 PHE A C 1
ATOM 609 O O . PHE A 1 79 ? 12.103 -7.006 -22.952 1.00 98.00 79 PHE A O 1
ATOM 616 N N . ALA A 1 80 ? 11.749 -9.217 -22.842 1.00 98.25 80 ALA A N 1
ATOM 617 C CA . ALA A 1 80 ? 12.448 -9.356 -21.567 1.00 98.25 80 ALA A CA 1
ATOM 618 C C . ALA A 1 80 ? 13.923 -8.934 -21.682 1.00 98.25 80 ALA A C 1
ATOM 620 O O . ALA A 1 80 ? 14.461 -8.343 -20.749 1.00 98.25 80 ALA A O 1
ATOM 621 N N . ARG A 1 81 ? 14.575 -9.199 -22.827 1.00 98.00 81 ARG A N 1
ATOM 622 C CA . ARG A 1 81 ? 15.942 -8.726 -23.104 1.00 98.00 81 ARG A CA 1
ATOM 623 C C . ARG A 1 81 ? 16.021 -7.204 -23.170 1.00 98.00 81 ARG A C 1
ATOM 625 O O . ARG A 1 81 ? 16.880 -6.655 -22.491 1.00 98.00 81 ARG A O 1
ATOM 632 N N . ALA A 1 82 ? 15.110 -6.554 -23.892 1.00 98.19 82 ALA A N 1
ATOM 633 C CA . ALA A 1 82 ? 15.050 -5.095 -23.951 1.00 98.19 82 ALA A CA 1
ATOM 634 C C . ALA A 1 82 ? 14.803 -4.493 -22.556 1.00 98.19 82 ALA A C 1
ATOM 636 O O . ALA A 1 82 ? 15.552 -3.642 -22.086 1.00 98.19 82 ALA A O 1
ATOM 637 N N . ALA A 1 83 ? 13.813 -5.009 -21.819 1.00 98.12 83 ALA A N 1
ATOM 638 C CA . ALA A 1 83 ? 13.503 -4.546 -20.466 1.00 98.12 83 ALA A CA 1
ATOM 639 C C . ALA A 1 83 ? 14.679 -4.723 -19.483 1.00 98.12 83 ALA A C 1
ATOM 641 O O . ALA A 1 83 ? 14.830 -3.935 -18.550 1.00 98.12 83 ALA A O 1
ATOM 642 N N . ALA A 1 84 ? 15.537 -5.727 -19.681 1.00 97.38 84 ALA A N 1
ATOM 643 C CA . ALA A 1 84 ? 16.723 -5.938 -18.853 1.00 97.38 84 ALA A CA 1
ATOM 644 C C . ALA A 1 84 ? 17.815 -4.877 -19.034 1.00 97.38 84 ALA A C 1
ATOM 646 O O . ALA A 1 84 ? 18.643 -4.721 -18.136 1.00 97.38 84 ALA A O 1
ATOM 647 N N . ASN A 1 85 ? 17.793 -4.138 -20.143 1.00 96.62 85 ASN A N 1
ATOM 648 C CA . ASN A 1 85 ? 18.707 -3.027 -20.396 1.00 96.62 85 ASN A CA 1
ATOM 649 C C . ASN A 1 85 ? 18.263 -1.728 -19.693 1.00 96.62 85 ASN A C 1
ATOM 651 O O . ASN A 1 85 ? 19.022 -0.763 -19.640 1.00 96.62 85 ASN A O 1
ATOM 655 N N . ILE A 1 86 ? 17.067 -1.699 -19.091 1.00 98.06 86 ILE A N 1
ATOM 656 C CA . ILE A 1 86 ? 16.588 -0.566 -18.290 1.00 98.06 86 ILE A CA 1
ATOM 657 C C . ILE A 1 86 ? 17.231 -0.623 -16.899 1.00 98.06 86 ILE A C 1
ATOM 659 O O . ILE A 1 86 ? 17.049 -1.577 -16.136 1.00 98.06 86 ILE A O 1
ATOM 663 N N . ASN A 1 87 ? 17.966 0.428 -16.539 1.00 96.31 87 ASN A N 1
ATOM 664 C CA . ASN A 1 87 ? 18.694 0.503 -15.271 1.00 96.31 87 ASN A CA 1
ATOM 665 C C . ASN A 1 87 ? 17.851 1.004 -14.088 1.00 96.31 87 ASN A C 1
ATOM 667 O O . ASN A 1 87 ? 18.233 0.817 -12.929 1.00 96.31 87 ASN A O 1
ATOM 671 N N . PHE A 1 88 ? 16.675 1.569 -14.354 1.00 95.44 88 PHE A N 1
ATOM 672 C CA . PHE A 1 88 ? 15.696 1.914 -13.329 1.00 95.44 88 PHE A CA 1
ATOM 673 C C . PHE A 1 88 ? 14.918 0.685 -12.845 1.00 95.44 88 PHE A C 1
ATOM 675 O O . PHE A 1 88 ? 14.579 -0.205 -13.624 1.00 95.44 88 PHE A O 1
ATOM 682 N N . SER A 1 89 ? 14.599 0.655 -11.550 1.00 93.50 89 SER A N 1
ATOM 683 C CA . SER A 1 89 ? 13.823 -0.421 -10.925 1.00 93.50 89 SER A CA 1
ATOM 684 C C . SER A 1 89 ? 12.331 -0.293 -11.254 1.00 93.50 89 SER A C 1
ATOM 686 O O . SER A 1 89 ? 11.587 0.328 -10.493 1.00 93.50 89 SER A O 1
ATOM 688 N N . PHE A 1 90 ? 11.884 -0.905 -12.354 1.00 94.69 90 PHE A N 1
ATOM 689 C CA . PHE A 1 90 ? 10.493 -0.866 -12.814 1.00 94.69 90 PHE A CA 1
ATOM 690 C C . PHE A 1 90 ? 9.914 -2.256 -13.091 1.00 94.69 90 PHE A C 1
ATOM 692 O O . PHE A 1 90 ? 10.621 -3.219 -13.380 1.00 94.69 90 PHE A O 1
ATOM 699 N N . ASN A 1 91 ? 8.587 -2.333 -13.003 1.00 95.75 91 ASN A N 1
ATOM 700 C CA . ASN A 1 91 ? 7.784 -3.493 -13.365 1.00 95.75 91 ASN A CA 1
ATOM 701 C C . ASN A 1 91 ? 7.347 -3.356 -14.829 1.00 95.75 91 ASN A C 1
ATOM 703 O O . ASN A 1 91 ? 6.542 -2.475 -15.126 1.00 95.75 91 ASN A O 1
ATOM 707 N N . TRP A 1 92 ? 7.832 -4.224 -15.716 1.00 97.38 92 TRP A N 1
ATOM 708 C CA . TRP A 1 92 ? 7.481 -4.208 -17.138 1.00 97.38 92 TRP A CA 1
ATOM 709 C C . TRP A 1 92 ? 6.550 -5.361 -17.485 1.00 97.38 92 TRP A C 1
ATOM 711 O O . TRP A 1 92 ? 6.833 -6.507 -17.140 1.00 97.38 92 TRP A O 1
ATOM 721 N N . PHE A 1 93 ? 5.466 -5.058 -18.199 1.00 96.50 93 PHE A N 1
ATOM 722 C CA . PHE A 1 93 ? 4.501 -6.039 -18.694 1.00 96.50 93 PHE A CA 1
ATOM 723 C C . PHE A 1 93 ? 4.494 -6.053 -20.217 1.00 96.50 93 PHE A C 1
ATOM 725 O O . PHE A 1 93 ? 4.632 -5.010 -20.852 1.00 96.50 93 PHE A O 1
ATOM 732 N N . TYR A 1 94 ? 4.288 -7.237 -20.780 1.00 96.44 94 TYR A N 1
ATOM 733 C CA . TYR A 1 94 ? 4.152 -7.473 -22.209 1.00 96.44 94 TYR A CA 1
ATOM 734 C C . TYR A 1 94 ? 2.933 -8.343 -22.479 1.00 96.44 94 TYR A C 1
ATOM 736 O O .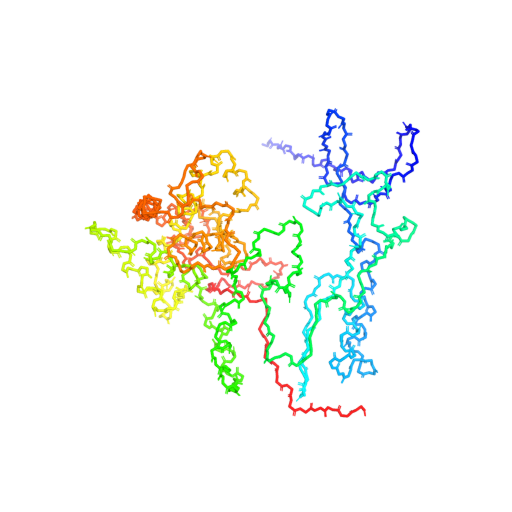 TYR A 1 94 ? 2.627 -9.257 -21.707 1.00 96.44 94 TYR A O 1
ATOM 744 N N . ILE A 1 95 ? 2.267 -8.061 -23.591 1.00 94.81 95 ILE A N 1
ATOM 745 C CA . ILE A 1 95 ? 1.195 -8.880 -24.139 1.00 94.81 95 ILE A CA 1
ATOM 746 C C . ILE A 1 95 ? 1.258 -8.829 -25.663 1.00 94.81 95 ILE A C 1
ATOM 748 O O . ILE A 1 95 ? 1.344 -7.748 -26.249 1.00 94.81 95 ILE A O 1
ATOM 752 N N . ASP A 1 96 ? 1.155 -9.987 -26.300 1.00 94.00 96 ASP A N 1
ATOM 753 C CA . ASP A 1 96 ? 0.790 -10.099 -27.708 1.00 94.00 96 ASP A CA 1
ATOM 754 C C . ASP A 1 96 ? -0.386 -11.079 -27.870 1.00 94.00 96 ASP A C 1
ATOM 756 O O . ASP A 1 96 ? -1.111 -11.374 -26.919 1.00 94.00 96 ASP A O 1
ATOM 760 N N . SER A 1 97 ? -0.656 -11.536 -29.093 1.00 93.06 97 SER A N 1
ATOM 761 C CA . SER A 1 97 ? -1.770 -12.463 -29.347 1.00 93.06 97 SER A CA 1
ATOM 762 C C . SER A 1 97 ? -1.546 -13.896 -28.835 1.00 93.06 97 SER A C 1
ATOM 764 O O . SER A 1 97 ? -2.463 -14.714 -28.930 1.00 93.06 97 SER A O 1
ATOM 766 N N . ARG A 1 98 ? -0.339 -14.227 -28.360 1.00 93.06 98 ARG A N 1
ATOM 767 C CA . ARG A 1 98 ? 0.076 -15.578 -27.955 1.00 93.06 98 ARG A CA 1
ATOM 768 C C . ARG A 1 98 ? 0.533 -15.616 -26.504 1.00 93.06 98 ARG A C 1
ATOM 770 O O . ARG A 1 98 ? 0.084 -16.492 -25.768 1.00 93.06 98 ARG A O 1
ATOM 777 N N . ASP A 1 99 ? 1.347 -14.641 -26.117 1.00 95.88 99 ASP A N 1
ATOM 778 C CA . ASP A 1 99 ? 2.122 -14.662 -24.894 1.00 95.88 99 ASP A CA 1
ATOM 779 C C . ASP A 1 99 ? 1.816 -13.449 -24.008 1.00 95.88 99 ASP A C 1
ATOM 781 O O . ASP A 1 99 ? 1.546 -12.332 -24.469 1.00 95.88 99 ASP A O 1
ATOM 785 N N . ILE A 1 100 ? 1.938 -13.659 -22.700 1.00 96.75 100 ILE A N 1
ATOM 786 C CA . ILE A 1 100 ? 2.070 -12.580 -21.717 1.00 96.75 100 ILE A CA 1
ATOM 787 C C . ILE A 1 100 ? 3.394 -12.724 -20.987 1.00 96.75 100 ILE A C 1
ATOM 789 O O . ILE A 1 100 ? 3.811 -13.829 -20.641 1.00 96.75 100 ILE A O 1
ATOM 793 N N . ALA A 1 101 ? 4.052 -11.609 -20.689 1.00 98.19 101 ALA A N 1
ATOM 794 C CA . ALA A 1 101 ? 5.305 -11.641 -19.949 1.00 98.19 101 ALA A CA 1
ATOM 795 C C . ALA A 1 101 ? 5.440 -10.500 -18.950 1.00 98.19 101 ALA A C 1
ATOM 797 O O . ALA A 1 101 ? 4.793 -9.457 -19.040 1.00 98.19 101 ALA A O 1
ATOM 798 N N . TYR A 1 102 ? 6.312 -10.739 -17.979 1.00 98.38 102 TYR A N 1
ATOM 799 C CA . TYR A 1 102 ? 6.678 -9.800 -16.938 1.00 98.38 102 TYR A CA 1
ATOM 800 C C . TYR A 1 102 ? 8.184 -9.851 -16.712 1.00 98.38 102 TYR A C 1
ATOM 802 O O . TYR A 1 102 ? 8.764 -10.940 -16.654 1.00 98.38 102 TYR A O 1
ATOM 810 N N . TYR A 1 103 ? 8.801 -8.685 -16.548 1.00 98.25 103 TYR A N 1
ATOM 811 C CA . TYR A 1 103 ? 10.205 -8.556 -16.173 1.00 98.25 103 TYR A CA 1
ATOM 812 C C . TYR A 1 103 ? 10.396 -7.363 -15.232 1.00 98.25 103 TYR A C 1
ATOM 814 O O . TYR A 1 103 ? 9.851 -6.282 -15.459 1.00 98.25 103 TYR A O 1
ATOM 822 N N . VAL A 1 104 ? 11.183 -7.545 -14.173 1.00 97.81 104 VAL A N 1
ATOM 823 C CA . VAL A 1 104 ? 11.618 -6.447 -13.299 1.00 97.81 104 VAL A CA 1
ATOM 824 C C . VAL A 1 104 ? 12.956 -5.924 -13.785 1.00 97.81 104 VAL A C 1
ATOM 826 O O . VAL A 1 104 ? 13.957 -6.633 -13.708 1.00 97.81 104 VAL A O 1
ATOM 829 N N . SER A 1 105 ? 12.993 -4.688 -14.270 1.00 97.56 105 SER A N 1
ATOM 830 C CA . SER A 1 105 ? 14.236 -4.028 -14.675 1.00 97.56 105 SER A CA 1
ATOM 831 C C . SER A 1 105 ? 14.998 -3.468 -13.473 1.00 97.56 105 SER A C 1
ATOM 833 O O . SER A 1 105 ? 14.468 -3.432 -12.363 1.00 97.56 105 SER A O 1
ATOM 835 N N . GLY A 1 106 ? 16.232 -3.009 -13.683 1.00 96.44 106 GLY A N 1
ATOM 836 C CA . GLY A 1 106 ? 16.967 -2.240 -12.681 1.00 96.44 106 GLY A CA 1
ATOM 837 C C . GLY A 1 106 ? 18.400 -2.695 -12.441 1.00 96.44 106 GLY A C 1
ATOM 838 O O . GLY A 1 106 ? 18.721 -3.877 -12.487 1.00 96.44 106 GLY A O 1
ATOM 839 N N . TRP A 1 107 ? 19.279 -1.761 -12.096 1.00 96.25 107 TRP A N 1
ATOM 840 C CA . TRP A 1 107 ? 20.604 -2.105 -11.586 1.00 96.25 107 TRP A CA 1
ATOM 841 C C . TRP A 1 107 ? 20.544 -2.362 -10.085 1.00 96.25 107 TRP A C 1
ATOM 843 O O . TRP A 1 107 ? 20.451 -1.435 -9.276 1.00 96.25 107 TRP A O 1
ATOM 853 N N . TYR A 1 108 ? 20.609 -3.642 -9.716 1.00 94.81 108 TYR A N 1
ATOM 854 C CA . TYR A 1 108 ? 20.678 -4.090 -8.327 1.00 94.81 108 TYR A CA 1
ATOM 855 C C . TYR A 1 108 ? 22.130 -4.425 -7.963 1.00 94.81 108 TYR A C 1
ATOM 857 O O . TYR A 1 108 ? 22.709 -5.340 -8.559 1.00 94.81 108 TYR A O 1
ATOM 865 N N . PRO A 1 109 ? 22.746 -3.713 -7.001 1.00 92.94 109 PRO A N 1
ATOM 866 C CA . PRO A 1 109 ? 24.150 -3.906 -6.677 1.00 92.94 109 PRO A CA 1
ATOM 867 C C . PRO A 1 109 ? 24.351 -5.161 -5.833 1.00 92.94 109 PRO A C 1
ATOM 869 O O . PRO A 1 109 ? 23.578 -5.453 -4.911 1.00 92.94 109 PRO A O 1
ATOM 872 N N . ARG A 1 110 ? 25.465 -5.860 -6.064 1.00 92.12 110 ARG A N 1
ATOM 873 C CA . ARG A 1 110 ? 25.971 -6.841 -5.099 1.00 92.12 110 ARG A CA 1
ATOM 874 C C . ARG A 1 110 ? 26.626 -6.101 -3.931 1.00 92.12 110 ARG A C 1
ATOM 876 O O . ARG A 1 110 ? 27.740 -5.598 -4.053 1.00 92.12 110 ARG A O 1
ATOM 883 N N . ARG A 1 111 ? 25.908 -6.001 -2.810 1.00 90.88 111 ARG A N 1
ATOM 884 C CA . ARG A 1 111 ? 26.398 -5.358 -1.578 1.00 90.88 111 ARG A CA 1
ATOM 885 C C . ARG A 1 111 ? 27.528 -6.173 -0.938 1.00 90.88 111 ARG A C 1
ATOM 887 O O . ARG A 1 111 ? 27.566 -7.396 -1.082 1.00 90.88 111 ARG A O 1
ATOM 894 N N . ALA A 1 112 ? 28.420 -5.497 -0.213 1.00 90.00 112 ALA A N 1
ATOM 895 C CA . ALA A 1 112 ? 29.496 -6.140 0.533 1.00 90.00 112 ALA A CA 1
ATOM 896 C C . ALA A 1 112 ? 28.952 -7.152 1.560 1.00 90.00 112 ALA A C 1
ATOM 898 O O . ALA A 1 112 ? 27.893 -6.948 2.164 1.00 90.00 112 ALA A O 1
ATOM 899 N N . ALA A 1 113 ? 29.686 -8.246 1.770 1.00 89.81 113 ALA A N 1
ATOM 900 C CA . ALA A 1 113 ? 29.321 -9.259 2.755 1.00 89.81 113 ALA A CA 1
ATOM 901 C C . ALA A 1 113 ? 29.206 -8.650 4.164 1.00 89.81 113 ALA A C 1
ATOM 903 O O . ALA A 1 113 ? 29.880 -7.677 4.494 1.00 89.81 113 ALA A O 1
ATOM 904 N N . HIS A 1 114 ? 28.348 -9.239 5.002 1.00 89.19 114 HIS A N 1
ATOM 905 C CA . HIS A 1 114 ? 28.102 -8.795 6.383 1.00 89.19 114 HIS A CA 1
ATOM 906 C C . HIS A 1 114 ? 27.548 -7.365 6.526 1.00 89.19 114 HIS A C 1
ATOM 908 O O . HIS A 1 114 ? 27.554 -6.812 7.624 1.00 89.19 114 HIS A O 1
ATOM 914 N N . THR A 1 115 ? 27.016 -6.784 5.449 1.00 89.81 115 THR A N 1
ATOM 915 C CA . THR A 1 115 ? 26.237 -5.542 5.500 1.00 89.81 115 THR A CA 1
ATOM 916 C C . THR A 1 115 ? 24.741 -5.841 5.435 1.00 89.81 115 THR A C 1
ATOM 918 O O . THR A 1 115 ? 24.315 -6.861 4.889 1.00 89.81 115 THR A O 1
ATOM 921 N N . SER A 1 116 ? 23.928 -4.956 6.012 1.00 87.81 116 SER A N 1
ATOM 922 C CA . SER A 1 116 ? 22.470 -5.006 5.901 1.00 87.81 116 SER A CA 1
ATOM 923 C C . SER A 1 116 ? 21.996 -3.809 5.083 1.00 87.81 116 SER A C 1
ATOM 925 O O . SER A 1 116 ? 22.453 -2.700 5.354 1.00 87.81 116 SER A O 1
ATOM 927 N N . PRO A 1 117 ? 21.064 -3.987 4.131 1.00 85.00 117 PRO A N 1
ATOM 928 C CA . PRO A 1 117 ? 20.487 -2.865 3.397 1.00 85.00 117 PRO A CA 1
ATOM 929 C C . PRO A 1 117 ? 19.665 -1.933 4.297 1.00 85.00 117 PRO A C 1
ATOM 931 O O . PRO A 1 117 ? 19.444 -0.791 3.932 1.00 85.00 117 PRO A O 1
ATOM 934 N N . SER A 1 118 ? 19.236 -2.387 5.479 1.00 84.31 118 SER A N 1
ATOM 935 C CA . SER A 1 118 ? 18.429 -1.584 6.408 1.00 84.31 118 SER A CA 1
ATOM 936 C C . SER A 1 118 ? 19.231 -0.543 7.194 1.00 84.31 118 SER A C 1
ATOM 938 O O . SER A 1 118 ? 18.647 0.198 7.980 1.00 84.31 118 SER A O 1
ATOM 940 N N . PHE A 1 119 ? 20.560 -0.510 7.049 1.00 86.62 119 PHE A N 1
ATOM 941 C CA . PHE A 1 119 ? 21.418 0.420 7.778 1.00 86.62 119 PHE A CA 1
ATOM 942 C C . PHE A 1 119 ? 22.457 1.058 6.850 1.00 86.62 119 PHE A C 1
ATOM 944 O O . PHE A 1 119 ? 22.951 0.397 5.935 1.00 86.62 119 PHE A O 1
ATOM 951 N N . PRO A 1 120 ? 22.851 2.318 7.108 1.00 87.81 120 PRO A N 1
ATOM 952 C CA . PRO A 1 120 ? 23.986 2.925 6.427 1.00 87.81 120 PRO A CA 1
ATOM 953 C C . PRO A 1 120 ? 25.276 2.120 6.636 1.00 87.81 120 PRO A C 1
ATOM 955 O O . PRO A 1 120 ? 25.508 1.561 7.710 1.00 87.81 120 PRO A O 1
ATOM 958 N N . VAL A 1 121 ? 26.146 2.123 5.627 1.00 89.56 121 VAL A N 1
ATOM 959 C CA . VAL A 1 121 ? 27.494 1.536 5.686 1.00 89.56 121 VAL A CA 1
ATOM 960 C C . VAL A 1 121 ? 28.556 2.635 5.644 1.00 89.56 121 VAL A C 1
ATOM 962 O O . VAL A 1 121 ? 28.291 3.750 5.196 1.00 89.56 121 VAL A O 1
ATOM 965 N N . LEU A 1 122 ? 29.768 2.344 6.128 1.00 87.88 122 LEU A N 1
ATOM 966 C CA . LEU A 1 122 ? 30.875 3.297 6.027 1.00 87.88 122 LEU A CA 1
ATOM 967 C C . LEU A 1 122 ? 31.361 3.379 4.576 1.00 87.88 122 LEU A C 1
ATOM 969 O O . LEU A 1 122 ? 31.722 2.364 3.992 1.00 87.88 122 LEU A O 1
ATOM 973 N N . GLY A 1 123 ? 31.463 4.586 4.026 1.00 86.12 123 GLY A N 1
ATOM 974 C CA . GLY A 1 123 ? 31.990 4.813 2.675 1.00 86.12 123 GLY A CA 1
ATOM 975 C C . GLY A 1 123 ? 33.511 4.674 2.559 1.00 86.12 123 GLY A C 1
ATOM 976 O O . GLY A 1 123 ? 34.104 5.341 1.730 1.00 86.12 123 GLY A O 1
ATOM 977 N N . THR A 1 124 ? 34.183 3.881 3.403 1.00 84.62 124 THR A N 1
ATOM 978 C CA . THR A 1 124 ? 35.658 3.774 3.463 1.00 84.62 124 THR A CA 1
ATOM 979 C C . THR A 1 124 ? 36.270 2.868 2.388 1.00 84.62 124 THR A C 1
ATOM 981 O O . THR A 1 124 ? 37.427 2.469 2.515 1.00 84.62 124 THR A O 1
ATOM 984 N N . GLY A 1 125 ? 35.518 2.499 1.348 1.00 85.88 125 GLY A N 1
ATOM 985 C CA . GLY A 1 125 ? 35.944 1.567 0.299 1.00 85.88 125 GLY A CA 1
ATOM 986 C C . GLY A 1 125 ? 35.648 0.101 0.628 1.00 85.88 125 GLY A C 1
ATOM 987 O O . GLY A 1 125 ? 35.201 -0.661 -0.221 1.00 85.88 125 GLY A O 1
ATOM 988 N N . GLN A 1 126 ? 35.839 -0.314 1.884 1.00 87.69 126 GLN A N 1
ATOM 989 C CA . GLN A 1 126 ? 35.685 -1.722 2.289 1.00 87.69 126 GLN A CA 1
ATOM 990 C C . GLN A 1 126 ? 34.244 -2.263 2.202 1.00 87.69 126 GLN A C 1
ATOM 992 O O . GLN A 1 126 ? 34.048 -3.476 2.214 1.00 87.69 126 GLN A O 1
ATOM 997 N N . TYR A 1 127 ? 33.242 -1.379 2.159 1.00 92.06 127 TYR A N 1
ATOM 998 C CA . TYR A 1 127 ? 31.821 -1.738 2.069 1.00 92.06 127 TYR A CA 1
ATOM 999 C C . TYR A 1 127 ? 31.174 -1.294 0.755 1.00 92.06 127 TYR A C 1
ATOM 1001 O O . TYR A 1 127 ? 29.947 -1.353 0.625 1.00 92.06 127 TYR A O 1
ATOM 1009 N N . ASP A 1 128 ? 31.986 -0.855 -0.206 1.00 90.69 128 ASP A N 1
ATOM 1010 C CA . ASP A 1 128 ? 31.510 -0.468 -1.525 1.00 90.69 128 ASP A CA 1
ATOM 1011 C C . ASP A 1 128 ? 30.870 -1.675 -2.227 1.00 90.69 128 ASP A C 1
ATOM 1013 O O . ASP A 1 128 ? 31.107 -2.844 -1.892 1.00 90.69 128 ASP A O 1
ATOM 1017 N N . TRP A 1 129 ? 30.011 -1.401 -3.207 1.00 93.69 129 TRP A N 1
ATOM 1018 C CA . TRP A 1 129 ? 29.413 -2.460 -4.012 1.00 93.69 129 TRP A CA 1
ATOM 1019 C C . TRP A 1 129 ? 30.494 -3.245 -4.760 1.00 93.69 129 TRP A C 1
ATOM 1021 O O . TRP A 1 129 ? 31.518 -2.697 -5.166 1.00 93.69 129 TRP A O 1
ATOM 1031 N N . ALA A 1 130 ? 30.265 -4.543 -4.956 1.00 93.25 130 ALA A N 1
ATOM 1032 C CA . ALA A 1 130 ? 31.246 -5.403 -5.600 1.00 93.25 130 ALA A CA 1
ATOM 1033 C C . ALA A 1 130 ? 31.580 -4.891 -7.011 1.00 93.25 130 ALA A C 1
ATOM 1035 O O . ALA A 1 130 ? 30.685 -4.703 -7.838 1.00 93.25 130 ALA A O 1
ATOM 1036 N N . GLY A 1 131 ? 32.871 -4.697 -7.283 1.00 92.69 131 GLY A N 1
ATOM 1037 C CA . GLY A 1 131 ? 33.358 -4.192 -8.567 1.00 92.69 131 GLY A CA 1
ATOM 1038 C C . GLY A 1 131 ? 32.995 -2.734 -8.852 1.00 92.69 131 GLY A C 1
ATOM 1039 O O . GLY A 1 131 ? 32.958 -2.374 -10.021 1.00 92.69 131 GLY A O 1
ATOM 1040 N N . TYR A 1 132 ? 32.681 -1.931 -7.827 1.00 93.19 132 TYR A N 1
ATOM 1041 C CA . TYR A 1 132 ? 32.446 -0.500 -8.002 1.00 93.19 132 TYR A CA 1
ATOM 1042 C C . TYR A 1 132 ? 33.704 0.210 -8.520 1.00 93.19 132 TYR A C 1
ATOM 1044 O O . TYR A 1 132 ? 34.780 0.069 -7.937 1.00 93.19 132 TYR A O 1
ATOM 1052 N N . ASP A 1 133 ? 33.548 0.988 -9.588 1.00 91.62 133 ASP A N 1
ATOM 1053 C CA . ASP A 1 133 ? 34.586 1.827 -10.178 1.00 91.62 133 ASP A CA 1
ATOM 1054 C C . ASP A 1 133 ? 34.160 3.304 -10.105 1.00 91.62 133 ASP A C 1
ATOM 1056 O O . ASP A 1 133 ? 33.193 3.707 -10.756 1.00 91.62 133 ASP A O 1
ATOM 1060 N N . PRO A 1 134 ? 34.867 4.143 -9.327 1.00 86.88 134 PRO A N 1
ATOM 1061 C CA . PRO A 1 134 ? 34.508 5.546 -9.164 1.00 86.88 134 PRO A CA 1
ATOM 1062 C C . PRO A 1 134 ? 34.720 6.393 -10.426 1.00 86.88 134 PRO A C 1
ATOM 1064 O O . PRO A 1 134 ? 34.172 7.488 -10.487 1.00 86.88 134 PRO A O 1
ATOM 1067 N N . SER A 1 135 ? 35.508 5.934 -11.406 1.00 91.69 135 SER A N 1
ATOM 1068 C CA . SER A 1 135 ? 35.743 6.674 -12.653 1.00 91.69 135 SER A CA 1
ATOM 1069 C C . SER A 1 135 ? 34.605 6.516 -13.659 1.00 91.69 135 SER A C 1
ATOM 1071 O O . SER A 1 135 ? 34.337 7.431 -14.435 1.00 91.69 135 SER A O 1
ATOM 1073 N N . THR A 1 136 ? 33.922 5.372 -13.618 1.00 93.44 136 THR A N 1
ATOM 1074 C CA . THR A 1 136 ? 32.805 5.048 -14.509 1.00 93.44 136 THR A CA 1
ATOM 1075 C C . THR A 1 136 ? 31.457 5.062 -13.805 1.00 93.44 136 THR A C 1
ATOM 1077 O O . THR A 1 136 ? 30.453 5.027 -14.489 1.00 93.44 136 THR A O 1
ATOM 1080 N N . HIS A 1 137 ? 31.413 5.106 -12.468 1.00 90.88 137 HIS A N 1
ATOM 1081 C CA . HIS A 1 137 ? 30.201 4.949 -11.648 1.00 90.88 137 HIS A CA 1
ATOM 1082 C C . HIS A 1 137 ? 29.461 3.614 -11.837 1.00 90.88 137 HIS A C 1
ATOM 1084 O O . HIS A 1 137 ? 28.322 3.452 -11.391 1.00 90.88 137 HIS A O 1
ATOM 1090 N N . LEU A 1 138 ? 30.137 2.618 -12.408 1.00 93.38 138 LEU A N 1
ATOM 1091 C CA . LEU A 1 138 ? 29.603 1.277 -12.597 1.00 93.38 138 LEU A CA 1
ATOM 1092 C C . LEU A 1 138 ? 29.961 0.362 -11.429 1.00 93.38 138 LEU A C 1
ATOM 1094 O O . LEU A 1 138 ? 30.929 0.580 -10.704 1.00 93.38 138 LEU A O 1
ATOM 1098 N N . ALA A 1 139 ? 29.175 -0.696 -11.256 1.00 94.69 139 ALA A N 1
ATOM 1099 C CA . ALA A 1 139 ? 29.489 -1.805 -10.371 1.00 94.69 139 ALA A CA 1
ATOM 1100 C C . ALA A 1 139 ? 29.027 -3.121 -10.995 1.00 94.69 139 ALA A C 1
ATOM 1102 O O . ALA A 1 139 ? 28.410 -3.168 -12.060 1.00 94.69 139 ALA A O 1
ATOM 1103 N N . SER A 1 140 ? 29.286 -4.224 -10.302 1.00 94.62 140 SER A N 1
ATOM 1104 C CA . SER A 1 140 ? 28.713 -5.495 -10.704 1.00 94.62 140 SER A CA 1
ATOM 1105 C C . SER A 1 140 ? 27.233 -5.595 -10.336 1.00 94.62 140 SER A C 1
ATOM 1107 O O . SER A 1 140 ? 26.868 -5.735 -9.161 1.00 94.62 140 SER A O 1
ATOM 1109 N N . TRP A 1 141 ? 26.390 -5.615 -11.361 1.00 94.94 141 TRP A N 1
ATOM 1110 C CA . TRP A 1 141 ? 24.943 -5.728 -11.220 1.00 94.94 141 TRP A CA 1
ATOM 1111 C C . TRP A 1 141 ? 24.465 -7.178 -11.113 1.00 94.94 141 TRP A C 1
ATOM 1113 O O . TRP A 1 141 ? 25.187 -8.143 -11.399 1.00 94.94 141 TRP A O 1
ATOM 1123 N N . LEU A 1 142 ? 23.231 -7.337 -10.647 1.00 95.56 142 LEU A N 1
ATOM 1124 C CA . LEU A 1 142 ? 22.518 -8.602 -10.682 1.00 95.56 142 LEU A CA 1
ATOM 1125 C C . LEU A 1 142 ? 22.318 -9.056 -12.139 1.00 95.56 142 LEU A C 1
ATOM 1127 O O . LEU A 1 142 ? 22.001 -8.258 -13.012 1.00 95.56 142 LEU A O 1
ATOM 1131 N N . GLY A 1 143 ? 22.540 -10.343 -12.410 1.00 95.81 143 GLY A N 1
ATOM 1132 C CA . GLY A 1 143 ? 22.376 -10.891 -13.756 1.00 95.81 143 GLY A CA 1
ATOM 1133 C C . GLY A 1 143 ? 20.909 -11.139 -14.116 1.00 95.81 143 GLY A C 1
ATOM 1134 O O . GLY A 1 143 ? 20.106 -11.470 -13.245 1.00 95.81 143 GLY A O 1
ATOM 1135 N N . PHE A 1 144 ? 20.599 -11.087 -15.415 1.00 96.75 144 PHE A N 1
ATOM 1136 C CA . PHE A 1 144 ? 19.260 -11.267 -15.998 1.00 96.75 144 PHE A CA 1
ATOM 1137 C C . PHE A 1 144 ? 18.405 -12.357 -15.331 1.00 96.75 144 PHE A C 1
ATOM 1139 O O . PHE A 1 144 ? 17.281 -12.115 -14.907 1.00 96.75 144 PHE A O 1
ATOM 1146 N N . ALA A 1 145 ? 18.941 -13.576 -15.203 1.00 96.94 145 ALA A N 1
ATOM 1147 C CA . ALA A 1 145 ? 18.173 -14.725 -14.717 1.00 96.94 145 ALA A CA 1
ATOM 1148 C C . ALA A 1 145 ? 17.764 -14.616 -13.236 1.00 96.94 145 ALA A C 1
ATOM 1150 O O . ALA A 1 145 ? 16.875 -15.341 -12.795 1.00 96.94 145 ALA A O 1
ATOM 1151 N N . ALA A 1 146 ? 18.415 -13.741 -12.466 1.00 96.50 146 ALA A N 1
ATOM 1152 C CA . ALA A 1 146 ? 18.114 -13.525 -11.056 1.00 96.50 146 ALA A CA 1
ATOM 1153 C C . ALA A 1 146 ? 17.083 -12.408 -10.823 1.00 96.50 146 ALA A C 1
ATOM 1155 O O . ALA A 1 146 ? 16.609 -12.253 -9.697 1.00 96.50 146 ALA A O 1
ATOM 1156 N N . HIS A 1 147 ? 16.713 -11.653 -11.860 1.00 97.44 147 HIS A N 1
ATOM 1157 C CA . HIS A 1 147 ? 15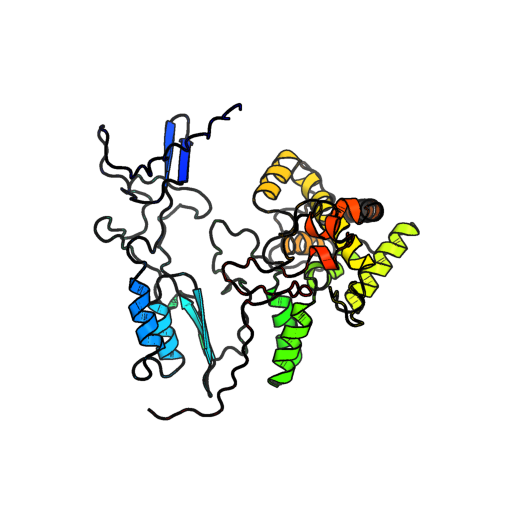.596 -10.719 -11.787 1.00 97.44 147 HIS A CA 1
ATOM 1158 C C . HIS A 1 147 ? 14.270 -11.489 -11.782 1.00 97.44 147 HIS A C 1
ATOM 1160 O O . HIS A 1 147 ? 14.155 -12.504 -12.475 1.00 97.44 147 HIS A O 1
ATOM 1166 N N . PRO A 1 148 ? 13.241 -11.033 -11.048 1.00 97.81 148 PRO A N 1
ATOM 1167 C CA . PRO A 1 148 ? 11.900 -11.577 -11.184 1.00 97.81 148 PRO A CA 1
ATOM 1168 C C . PRO A 1 148 ? 11.395 -11.434 -12.621 1.00 97.81 148 PRO A C 1
ATOM 1170 O O . PRO A 1 148 ? 11.317 -10.330 -13.158 1.00 97.81 148 PRO A O 1
ATOM 1173 N N . HIS A 1 149 ? 11.046 -12.559 -13.235 1.00 97.44 149 HIS A N 1
ATOM 1174 C CA . HIS A 1 149 ? 10.467 -12.602 -14.569 1.00 97.44 149 HIS A CA 1
ATOM 1175 C C . HIS A 1 149 ? 9.633 -13.868 -14.752 1.00 97.44 149 HIS A C 1
ATOM 1177 O O . HIS A 1 149 ? 9.855 -14.875 -14.076 1.00 97.44 149 HIS A O 1
ATOM 1183 N N . ALA A 1 150 ? 8.675 -13.817 -15.671 1.00 98.12 150 ALA A N 1
ATOM 1184 C CA . ALA A 1 150 ? 7.935 -14.985 -16.126 1.00 98.12 150 ALA A CA 1
ATOM 1185 C C . ALA A 1 150 ? 7.341 -14.729 -17.515 1.00 98.12 150 ALA A C 1
ATOM 1187 O O . ALA A 1 150 ? 7.029 -13.591 -17.861 1.00 98.12 150 ALA A O 1
ATOM 1188 N N . ILE A 1 151 ? 7.158 -15.808 -18.275 1.00 98.19 151 ILE A N 1
ATOM 1189 C CA . ILE A 1 151 ? 6.417 -15.839 -19.539 1.00 98.19 151 ILE A CA 1
ATOM 1190 C C . ILE A 1 151 ? 5.289 -16.855 -19.360 1.00 98.19 151 ILE A C 1
ATOM 1192 O O . ILE A 1 151 ? 5.506 -17.911 -18.761 1.00 98.19 151 ILE A O 1
ATOM 1196 N N . ASP A 1 152 ? 4.089 -16.491 -19.797 1.00 96.75 152 ASP A N 1
ATOM 1197 C CA . ASP A 1 152 ? 2.863 -17.293 -19.755 1.00 96.75 152 ASP A CA 1
ATOM 1198 C C . ASP A 1 152 ? 2.502 -17.826 -18.367 1.00 96.75 152 ASP A C 1
ATOM 1200 O O . ASP A 1 152 ? 1.875 -18.878 -18.198 1.00 96.75 152 ASP A O 1
ATOM 1204 N N . GLN A 1 153 ? 2.839 -17.047 -17.332 1.00 94.94 153 GLN A N 1
ATOM 1205 C CA . GLN A 1 153 ? 2.160 -17.206 -16.056 1.00 94.94 153 GLN A CA 1
ATOM 1206 C C . GLN A 1 153 ? 0.672 -16.957 -16.283 1.00 94.94 153 GLN A C 1
ATOM 1208 O O . GLN A 1 153 ? 0.281 -16.023 -16.967 1.00 94.94 153 GLN A O 1
ATOM 1213 N N . ARG A 1 154 ? -0.168 -17.760 -15.636 1.00 93.75 154 ARG A N 1
ATOM 1214 C CA . ARG A 1 154 ? -1.626 -17.753 -15.795 1.00 93.75 154 ARG A CA 1
ATOM 1215 C C . ARG A 1 154 ? -2.303 -16.370 -15.797 1.00 93.75 154 ARG A C 1
ATOM 1217 O O . ARG A 1 154 ? -3.348 -16.215 -16.417 1.00 93.75 154 ARG A O 1
ATOM 1224 N N . TYR A 1 155 ? -1.764 -15.420 -15.041 1.00 94.88 155 TYR A N 1
ATOM 1225 C CA . TYR A 1 155 ? -2.104 -14.000 -15.082 1.00 94.88 155 TYR A CA 1
ATOM 1226 C C . TYR A 1 155 ? -0.935 -13.201 -14.493 1.00 94.88 155 TYR A C 1
ATOM 1228 O O . TYR A 1 155 ? -0.135 -13.737 -13.717 1.00 94.88 155 TYR A O 1
ATOM 1236 N N . PHE A 1 156 ? -0.884 -11.908 -14.793 1.00 95.31 156 PHE A N 1
ATOM 1237 C CA . PHE A 1 156 ? -0.024 -10.947 -14.114 1.00 95.31 156 PHE A CA 1
ATOM 1238 C C . PHE A 1 156 ? -0.874 -9.858 -13.469 1.00 95.31 156 PHE A C 1
ATOM 1240 O O . PHE A 1 156 ? -1.866 -9.414 -14.039 1.00 95.31 156 PHE A O 1
ATOM 1247 N N . VAL A 1 157 ? -0.491 -9.442 -12.266 1.00 93.94 157 VAL A N 1
ATOM 1248 C CA . VAL A 1 157 ? -1.106 -8.320 -11.561 1.00 93.94 157 VAL A CA 1
ATOM 1249 C C . VAL A 1 157 ? 0.001 -7.523 -10.896 1.00 93.94 157 VAL A C 1
ATOM 1251 O O . VAL A 1 157 ? 0.887 -8.088 -10.250 1.00 93.94 157 VAL A O 1
ATOM 1254 N N . SER A 1 158 ? -0.049 -6.208 -11.053 1.00 92.81 158 SER A N 1
ATOM 1255 C CA . SER A 1 158 ? 0.759 -5.314 -10.245 1.00 92.81 158 SER A CA 1
ATOM 1256 C C . 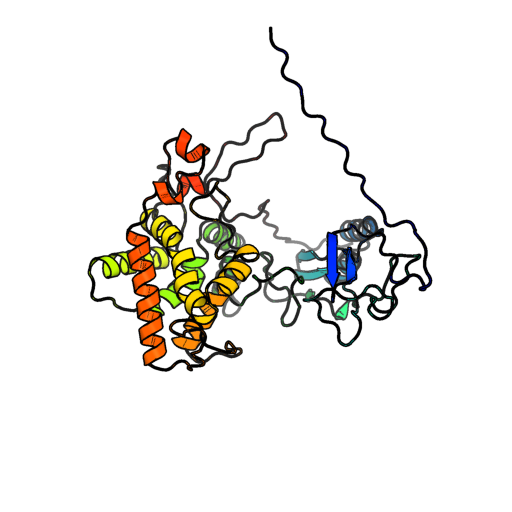SER A 1 158 ? -0.034 -4.086 -9.875 1.00 92.81 158 SER A C 1
ATOM 1258 O O . SER A 1 158 ? -0.651 -3.444 -10.718 1.00 92.81 158 SER A O 1
ATOM 1260 N N . TRP A 1 159 ? 0.016 -3.774 -8.590 1.00 92.44 159 TRP A N 1
ATOM 1261 C CA . TRP A 1 159 ? -0.369 -2.476 -8.068 1.00 92.44 159 TRP A CA 1
ATOM 1262 C C . TRP A 1 159 ? 0.663 -2.035 -7.036 1.00 92.44 159 TRP A C 1
ATOM 1264 O O . TRP A 1 159 ? 0.352 -1.834 -5.864 1.00 92.44 159 TRP A O 1
ATOM 1274 N N . ASN A 1 160 ? 1.922 -1.995 -7.485 1.00 90.12 160 ASN A N 1
ATOM 1275 C CA . ASN A 1 160 ? 3.115 -1.743 -6.670 1.00 90.12 160 ASN A CA 1
ATOM 1276 C C . ASN A 1 160 ? 3.360 -2.790 -5.574 1.00 90.12 160 ASN A C 1
ATOM 1278 O O . ASN A 1 160 ? 4.050 -2.496 -4.612 1.00 90.12 160 ASN A O 1
ATOM 1282 N N . ASN A 1 161 ? 2.816 -4.004 -5.689 1.00 91.56 161 ASN A N 1
ATOM 1283 C CA . ASN A 1 161 ? 3.107 -5.100 -4.759 1.00 91.56 161 ASN A CA 1
ATOM 1284 C C . ASN A 1 161 ? 4.488 -5.728 -4.999 1.00 91.56 161 ASN A C 1
ATOM 1286 O O . ASN A 1 161 ? 5.093 -5.552 -6.057 1.00 91.56 161 ASN A O 1
ATOM 1290 N N . HIS A 1 162 ? 4.921 -6.559 -4.043 1.00 92.31 162 HIS A N 1
ATOM 1291 C CA . HIS A 1 162 ? 6.082 -7.439 -4.191 1.00 92.31 162 HIS A CA 1
ATOM 1292 C C . HIS A 1 162 ? 6.066 -8.204 -5.521 1.00 92.31 162 HIS A C 1
ATOM 1294 O O . HIS A 1 162 ? 5.069 -8.832 -5.885 1.00 92.31 162 HIS A O 1
ATOM 1300 N N . GLN A 1 163 ? 7.216 -8.196 -6.185 1.00 93.75 163 GLN A N 1
ATOM 1301 C CA . GLN A 1 163 ? 7.429 -8.710 -7.534 1.00 93.75 163 GLN A CA 1
ATOM 1302 C C . GLN A 1 163 ? 7.569 -10.235 -7.570 1.00 93.75 163 GLN A C 1
ATOM 1304 O O . GLN A 1 163 ? 7.079 -10.896 -8.481 1.00 93.75 163 GLN A O 1
ATOM 1309 N N . ALA A 1 164 ? 8.240 -10.812 -6.569 1.00 94.00 164 ALA A N 1
ATOM 1310 C CA . ALA A 1 164 ? 8.395 -12.255 -6.421 1.00 94.00 164 ALA A CA 1
ATOM 1311 C C . ALA A 1 164 ? 8.679 -12.658 -4.971 1.00 94.00 164 ALA A C 1
ATOM 1313 O O . ALA A 1 164 ? 9.109 -11.868 -4.128 1.00 94.00 164 ALA A O 1
ATOM 1314 N N . ARG A 1 165 ? 8.481 -13.946 -4.676 1.00 90.75 165 ARG A N 1
ATOM 1315 C CA . ARG A 1 165 ? 8.812 -14.526 -3.371 1.00 90.75 165 ARG A CA 1
ATOM 1316 C C . ARG A 1 165 ? 10.314 -14.379 -3.096 1.00 90.75 165 ARG A C 1
ATOM 1318 O O . ARG A 1 165 ? 11.117 -14.857 -3.888 1.00 90.75 165 ARG A O 1
ATOM 1325 N N . ARG A 1 166 ? 10.669 -13.835 -1.924 1.00 88.94 166 ARG A N 1
ATOM 1326 C CA . ARG A 1 166 ? 12.054 -13.543 -1.478 1.00 88.94 166 ARG A CA 1
ATOM 1327 C C . ARG A 1 166 ? 12.752 -12.407 -2.236 1.00 88.94 166 ARG A C 1
ATOM 1329 O O . ARG A 1 166 ? 13.936 -12.190 -2.002 1.00 88.94 166 ARG A O 1
ATOM 1336 N N . TRP A 1 167 ? 12.041 -11.669 -3.084 1.00 91.81 167 TRP A N 1
ATOM 1337 C CA . TRP A 1 167 ? 12.545 -10.405 -3.603 1.00 91.81 167 TRP A CA 1
ATOM 1338 C C . TRP A 1 167 ? 12.401 -9.324 -2.530 1.00 91.81 167 TRP A C 1
ATOM 1340 O O . TRP A 1 167 ? 11.324 -9.184 -1.948 1.00 91.81 167 TRP A O 1
ATOM 1350 N N . MET A 1 168 ? 13.480 -8.611 -2.213 1.00 87.94 168 MET A N 1
ATOM 1351 C CA . MET A 1 168 ? 13.450 -7.587 -1.165 1.00 87.94 168 MET A CA 1
ATOM 1352 C C . MET A 1 168 ? 12.770 -6.308 -1.663 1.00 87.94 168 MET A C 1
ATOM 1354 O O . MET A 1 168 ? 12.854 -5.975 -2.843 1.00 87.94 168 MET A O 1
ATOM 1358 N N . ALA A 1 169 ? 12.100 -5.604 -0.752 1.00 89.06 169 ALA A N 1
ATOM 1359 C CA . ALA A 1 169 ? 11.611 -4.253 -0.998 1.00 89.06 169 ALA A CA 1
ATOM 1360 C C . ALA A 1 169 ? 12.783 -3.249 -1.026 1.00 89.06 169 ALA A C 1
ATOM 1362 O O . ALA A 1 169 ? 13.924 -3.605 -0.709 1.00 89.06 169 ALA A O 1
ATOM 1363 N N . ALA A 1 170 ? 12.491 -1.996 -1.377 1.00 87.44 170 ALA A N 1
ATOM 1364 C CA . ALA A 1 170 ? 13.403 -0.891 -1.092 1.00 87.44 170 ALA A CA 1
ATOM 1365 C C . ALA A 1 170 ? 13.664 -0.790 0.426 1.00 87.44 170 ALA A C 1
ATOM 1367 O O . ALA A 1 170 ? 12.840 -1.224 1.233 1.00 87.44 170 ALA A O 1
ATOM 1368 N N . ASP A 1 171 ? 14.824 -0.266 0.818 1.00 84.12 171 ASP A N 1
ATOM 1369 C CA . ASP A 1 171 ? 15.261 -0.193 2.222 1.00 84.12 171 ASP A CA 1
ATOM 1370 C C . ASP A 1 171 ? 14.487 0.838 3.063 1.00 84.12 171 ASP A C 1
ATOM 1372 O O . ASP A 1 171 ? 14.540 0.803 4.294 1.00 84.12 171 ASP A O 1
ATOM 1376 N N . ASP A 1 172 ? 13.711 1.697 2.411 1.00 80.62 172 ASP A N 1
ATOM 1377 C CA . ASP A 1 172 ? 12.754 2.632 2.993 1.00 80.62 172 ASP A CA 1
ATOM 1378 C C . ASP A 1 172 ? 11.293 2.146 2.917 1.00 80.62 172 ASP A C 1
ATOM 1380 O O . ASP A 1 172 ? 10.391 2.813 3.429 1.00 80.62 172 ASP A O 1
ATOM 1384 N N . ASN A 1 173 ? 11.037 0.974 2.327 1.00 86.81 173 ASN A N 1
ATOM 1385 C CA . ASN A 1 173 ? 9.693 0.428 2.189 1.00 86.81 173 ASN A CA 1
ATOM 1386 C C . ASN A 1 173 ? 9.367 -0.573 3.306 1.00 86.81 173 ASN A C 1
ATOM 1388 O O . ASN A 1 173 ? 9.866 -1.700 3.343 1.00 86.81 173 ASN A O 1
ATOM 1392 N N . TYR A 1 174 ? 8.442 -0.168 4.177 1.00 87.06 174 TYR A N 1
ATOM 1393 C CA . TYR A 1 174 ? 7.958 -0.957 5.311 1.00 87.06 174 TYR A CA 1
ATOM 1394 C C . TYR A 1 174 ? 6.492 -1.409 5.165 1.00 87.06 174 TYR A C 1
ATOM 1396 O O . TYR A 1 174 ? 5.915 -1.906 6.124 1.00 87.06 174 TYR A O 1
ATOM 1404 N N . HIS A 1 175 ? 5.848 -1.227 4.007 1.00 85.69 175 HIS A N 1
ATOM 1405 C CA . HIS A 1 175 ? 4.425 -1.571 3.801 1.00 85.69 175 HIS A CA 1
ATOM 1406 C C . HIS A 1 175 ? 4.207 -2.816 2.927 1.00 85.69 175 HIS A C 1
ATOM 1408 O O . HIS A 1 175 ? 3.073 -3.247 2.718 1.00 85.69 175 HIS A O 1
ATOM 1414 N N . TYR A 1 176 ? 5.274 -3.426 2.413 1.00 88.25 176 TYR A N 1
ATOM 1415 C CA . TYR A 1 176 ? 5.179 -4.683 1.681 1.00 88.25 176 TYR A CA 1
ATOM 1416 C C . TYR A 1 176 ? 4.900 -5.863 2.616 1.00 88.25 176 TYR A C 1
ATOM 1418 O O . TYR A 1 176 ? 5.788 -6.443 3.243 1.00 88.25 176 TYR A O 1
ATOM 1426 N N . GLU A 1 177 ? 3.627 -6.239 2.690 1.00 84.81 177 GLU A N 1
ATOM 1427 C CA . GLU A 1 177 ? 3.135 -7.247 3.620 1.00 84.81 177 GLU A CA 1
ATOM 1428 C C . GLU A 1 177 ? 2.231 -8.282 2.937 1.00 84.81 177 GLU A C 1
ATOM 1430 O O . GLU A 1 177 ? 1.979 -8.256 1.736 1.00 84.81 177 GLU A O 1
ATOM 1435 N N . ARG A 1 178 ? 1.705 -9.233 3.722 1.00 87.25 178 ARG A N 1
ATOM 1436 C CA . ARG A 1 178 ? 0.745 -10.234 3.225 1.00 87.25 178 ARG A CA 1
ATOM 1437 C C . ARG A 1 178 ? -0.577 -9.617 2.750 1.00 87.25 178 ARG A C 1
ATOM 1439 O O . ARG A 1 178 ? -1.300 -10.285 2.020 1.00 87.25 178 ARG A O 1
ATOM 1446 N N . VAL A 1 179 ? -0.926 -8.437 3.258 1.00 92.75 179 VAL A N 1
ATOM 1447 C CA . VAL A 1 179 ? -2.139 -7.708 2.886 1.00 92.75 179 VAL A CA 1
ATOM 1448 C C . VAL A 1 179 ? -1.719 -6.481 2.095 1.00 92.75 179 VAL A C 1
ATOM 1450 O O . VAL A 1 179 ? -1.019 -5.637 2.643 1.00 92.75 179 VAL A O 1
ATOM 1453 N N . PHE A 1 180 ? -2.126 -6.401 0.830 1.00 93.81 180 PHE A N 1
ATOM 1454 C CA . PHE A 1 180 ? -1.742 -5.318 -0.072 1.00 93.81 180 PHE A CA 1
ATOM 1455 C C . PHE A 1 180 ? -2.833 -5.003 -1.098 1.00 93.81 180 PHE A C 1
ATOM 1457 O O . PHE A 1 180 ? -3.608 -5.887 -1.470 1.00 93.81 180 PHE A O 1
ATOM 1464 N N . ARG A 1 181 ? -2.875 -3.760 -1.594 1.00 92.94 181 ARG A N 1
ATOM 1465 C CA . ARG A 1 181 ? -3.964 -3.261 -2.457 1.00 92.94 181 ARG A CA 1
ATOM 1466 C C . ARG A 1 181 ? -4.134 -4.026 -3.765 1.00 92.94 181 ARG A C 1
ATOM 1468 O O . ARG A 1 181 ? -5.254 -4.162 -4.251 1.00 92.94 181 ARG A O 1
ATOM 1475 N N . SER A 1 182 ? -3.061 -4.630 -4.282 1.00 94.19 182 SER A N 1
ATOM 1476 C CA . SER A 1 182 ? -3.117 -5.498 -5.465 1.00 94.19 182 SER A CA 1
ATOM 1477 C C . SER A 1 182 ? -4.112 -6.652 -5.310 1.00 94.19 182 SER A C 1
ATOM 1479 O O . SER A 1 182 ? -4.672 -7.108 -6.303 1.00 94.19 182 SER A O 1
ATOM 1481 N N . GLN A 1 183 ? -4.377 -7.109 -4.082 1.00 96.06 183 GLN A N 1
ATOM 1482 C CA . GLN A 1 183 ? -5.319 -8.197 -3.819 1.00 96.06 183 GLN A CA 1
ATOM 1483 C C . GLN A 1 183 ? -6.775 -7.832 -4.096 1.00 96.06 183 GLN A C 1
ATOM 1485 O O . GLN A 1 183 ? -7.557 -8.732 -4.394 1.00 96.06 183 GLN A O 1
ATOM 1490 N N . LEU A 1 184 ? -7.137 -6.542 -4.072 1.00 95.44 184 LEU A N 1
ATOM 1491 C CA . LEU A 1 184 ? -8.469 -6.106 -4.500 1.00 95.44 184 LEU A CA 1
ATOM 1492 C C . LEU A 1 184 ? -8.745 -6.553 -5.945 1.00 95.44 184 LEU A C 1
ATOM 1494 O O . LEU A 1 184 ? -9.846 -7.017 -6.236 1.00 95.44 184 LEU A O 1
ATOM 1498 N N . LEU A 1 185 ? -7.723 -6.502 -6.807 1.00 94.81 185 LEU A N 1
ATOM 1499 C CA . LEU A 1 185 ? -7.768 -6.988 -8.189 1.00 94.81 185 LEU A CA 1
ATOM 1500 C C . LEU A 1 185 ? -7.516 -8.500 -8.259 1.00 94.81 185 LEU A C 1
ATOM 1502 O O . LEU A 1 185 ? -8.281 -9.250 -8.865 1.00 94.81 185 LEU A O 1
ATOM 1506 N N . GLU A 1 186 ? -6.431 -8.955 -7.628 1.00 95.69 186 GLU A N 1
ATOM 1507 C CA . GLU A 1 186 ? -5.926 -10.318 -7.778 1.00 95.69 186 GLU A CA 1
ATOM 1508 C C . GLU A 1 186 ? -6.925 -11.377 -7.306 1.00 95.69 186 GLU A C 1
ATOM 1510 O O . GLU A 1 186 ? -7.075 -12.410 -7.959 1.00 95.69 186 GLU A O 1
ATOM 1515 N N . ASP A 1 187 ? -7.618 -11.146 -6.188 1.00 96.44 187 ASP A N 1
ATOM 1516 C CA . ASP A 1 187 ? -8.538 -12.138 -5.632 1.00 96.44 187 ASP A CA 1
ATOM 1517 C C . ASP A 1 187 ? -9.766 -12.339 -6.538 1.00 96.44 187 ASP A C 1
ATOM 1519 O O . ASP A 1 187 ? -10.227 -13.476 -6.690 1.00 96.44 187 ASP A O 1
ATOM 1523 N N . LYS A 1 188 ? -10.235 -11.276 -7.212 1.00 95.50 188 LYS A N 1
ATOM 1524 C CA . LYS A 1 188 ? -11.301 -11.345 -8.229 1.00 95.50 188 LYS A CA 1
ATOM 1525 C C . LYS A 1 188 ? -10.828 -12.107 -9.463 1.00 95.50 188 LYS A C 1
ATOM 1527 O O . LYS A 1 188 ? -11.459 -13.086 -9.855 1.00 95.50 188 LYS A O 1
ATOM 1532 N N . ILE A 1 189 ? -9.648 -11.757 -9.986 1.00 96.06 189 ILE A N 1
ATOM 1533 C CA . ILE A 1 189 ? -9.038 -12.455 -11.127 1.00 96.06 189 ILE A CA 1
ATOM 1534 C C . ILE A 1 189 ? -8.899 -13.949 -10.822 1.00 96.06 189 ILE A C 1
ATOM 1536 O O . ILE A 1 189 ? -9.406 -14.782 -11.570 1.00 96.06 189 ILE A O 1
ATOM 1540 N N . LYS A 1 190 ? -8.282 -14.310 -9.686 1.00 96.69 190 LYS A N 1
ATOM 1541 C CA . LYS A 1 190 ? -8.127 -15.704 -9.230 1.00 96.69 190 LYS A CA 1
ATOM 1542 C C . LYS A 1 190 ? -9.460 -16.431 -9.111 1.00 96.69 190 LYS A C 1
ATOM 1544 O O . LYS A 1 190 ? -9.523 -17.626 -9.422 1.00 96.69 190 LYS A O 1
ATOM 1549 N N . HIS A 1 191 ? -10.490 -15.755 -8.601 1.00 96.25 191 HIS A N 1
ATOM 1550 C CA . HIS A 1 191 ? -11.831 -16.311 -8.510 1.00 96.25 191 HIS A CA 1
ATOM 1551 C C . HIS A 1 191 ? -12.349 -16.652 -9.907 1.00 96.25 191 HIS A C 1
ATOM 1553 O O . HIS A 1 191 ? -12.647 -17.821 -10.157 1.00 96.25 191 HIS A O 1
ATOM 1559 N N . ASP A 1 192 ? -12.386 -15.685 -10.819 1.00 96.00 192 ASP A N 1
ATOM 1560 C CA . ASP A 1 192 ? -13.041 -15.817 -12.122 1.00 96.00 192 ASP A CA 1
ATOM 1561 C C . ASP A 1 192 ? -12.335 -16.786 -13.058 1.00 96.00 192 ASP A C 1
ATOM 1563 O O . ASP A 1 192 ? -12.995 -17.568 -13.743 1.00 96.00 192 ASP A O 1
ATOM 1567 N N . ILE A 1 193 ? -11.005 -16.852 -13.013 1.00 95.88 193 ILE A N 1
ATOM 1568 C CA . ILE A 1 193 ? -10.271 -17.824 -13.824 1.00 95.88 193 ILE A CA 1
ATOM 1569 C C . ILE A 1 193 ? -10.279 -19.231 -13.213 1.00 95.88 193 ILE A C 1
ATOM 1571 O O . ILE A 1 193 ? -9.866 -20.178 -13.872 1.00 95.88 193 ILE A O 1
ATOM 1575 N N . ARG A 1 194 ? -10.673 -19.433 -11.944 1.00 96.31 194 ARG A N 1
ATOM 1576 C CA . ARG A 1 194 ? -10.571 -20.732 -11.231 1.00 96.31 194 ARG A CA 1
ATOM 1577 C C . ARG A 1 194 ? -11.053 -21.922 -12.073 1.00 96.31 194 ARG A C 1
ATOM 1579 O O . ARG A 1 194 ? -12.085 -21.835 -12.730 1.00 96.31 194 ARG A O 1
ATOM 1586 N N . GLY A 1 195 ? -10.319 -23.037 -12.006 1.00 94.94 195 GLY A N 1
ATOM 1587 C CA . GLY A 1 195 ? -10.671 -24.271 -12.720 1.00 94.94 195 GLY A CA 1
ATOM 1588 C C . GLY A 1 195 ? -10.404 -24.224 -14.228 1.00 94.94 195 GLY A C 1
ATOM 1589 O O . GLY A 1 195 ? -11.051 -24.942 -14.972 1.00 94.94 195 GLY A O 1
ATOM 1590 N N . GLY A 1 196 ? -9.492 -23.359 -14.685 1.00 93.25 196 GLY A N 1
ATOM 1591 C CA . GLY A 1 196 ? -9.172 -23.210 -16.113 1.00 93.25 196 GLY A CA 1
ATOM 1592 C C . GLY A 1 196 ? -10.121 -22.292 -16.894 1.00 93.25 196 GLY A C 1
ATOM 1593 O O . GLY A 1 196 ? -9.960 -22.151 -18.103 1.00 93.25 196 GLY A O 1
ATOM 1594 N N . ARG A 1 197 ? -11.074 -21.637 -16.218 1.00 95.25 197 ARG A N 1
ATOM 1595 C CA . ARG A 1 197 ? -11.929 -20.607 -16.819 1.00 95.25 197 ARG A CA 1
ATOM 1596 C C . ARG A 1 197 ? -11.098 -19.420 -17.313 1.00 95.25 197 ARG A C 1
ATOM 1598 O O . ARG A 1 197 ? -10.007 -19.148 -16.808 1.00 95.25 197 ARG A O 1
ATOM 1605 N N . ARG A 1 198 ? -11.644 -18.706 -18.295 1.00 92.62 198 ARG A N 1
ATOM 1606 C CA . ARG A 1 198 ? -11.087 -17.462 -18.834 1.00 92.62 198 ARG A CA 1
ATOM 1607 C C . ARG A 1 198 ? -11.995 -16.300 -18.457 1.00 92.62 198 ARG A C 1
ATOM 1609 O O . ARG A 1 198 ? -13.204 -16.485 -18.347 1.00 92.62 198 ARG A O 1
ATOM 1616 N N . MET A 1 199 ? -11.400 -15.128 -18.282 1.00 93.62 199 MET A N 1
ATOM 1617 C CA . MET A 1 199 ? -12.138 -13.877 -18.142 1.00 93.62 199 MET A CA 1
ATOM 1618 C C . MET A 1 199 ? -12.338 -13.248 -19.517 1.00 93.62 199 MET A C 1
ATOM 1620 O O . MET A 1 199 ? -11.443 -13.294 -20.362 1.00 93.62 199 MET A O 1
ATOM 1624 N N . THR A 1 200 ? -13.497 -12.637 -19.734 1.00 93.00 200 THR A N 1
ATOM 1625 C CA . THR A 1 200 ? -13.678 -11.681 -20.825 1.00 93.00 200 THR A CA 1
ATOM 1626 C C . THR A 1 200 ? -13.001 -10.359 -20.470 1.00 93.00 200 THR A C 1
ATOM 1628 O O . THR A 1 200 ? -12.748 -10.058 -19.301 1.00 93.00 200 THR A O 1
ATOM 1631 N N . VAL A 1 201 ? -12.762 -9.527 -21.482 1.00 91.94 201 VAL A N 1
ATOM 1632 C CA . VAL A 1 201 ? -12.317 -8.144 -21.277 1.00 91.94 201 VAL A CA 1
ATOM 1633 C C . VAL A 1 201 ? -13.264 -7.388 -20.336 1.00 91.94 201 VAL A C 1
ATOM 1635 O O . VAL A 1 201 ? -12.801 -6.721 -19.418 1.00 91.94 201 VAL A O 1
ATOM 1638 N N . ALA A 1 202 ? -14.581 -7.548 -20.506 1.00 93.75 202 ALA A N 1
ATOM 1639 C CA . ALA A 1 202 ? -15.575 -6.896 -19.654 1.00 93.75 202 ALA A CA 1
ATOM 1640 C C . ALA A 1 202 ? -15.462 -7.328 -18.182 1.00 93.75 202 ALA A C 1
ATOM 1642 O O . ALA A 1 202 ? -15.532 -6.484 -17.296 1.00 93.75 202 ALA A O 1
ATOM 1643 N N . GLN A 1 203 ? -15.222 -8.616 -17.908 1.00 94.75 203 GLN A N 1
ATOM 1644 C CA . GLN A 1 203 ? -15.005 -9.102 -16.539 1.00 94.75 203 GLN A CA 1
ATOM 1645 C C . GLN A 1 203 ? -13.726 -8.525 -15.920 1.00 94.75 203 GLN A C 1
ATOM 1647 O O . GLN A 1 203 ? -13.705 -8.202 -14.735 1.00 94.75 203 GLN A O 1
ATOM 1652 N N . LEU A 1 204 ? -12.660 -8.369 -16.712 1.00 92.31 204 LEU A N 1
ATOM 1653 C CA . LEU A 1 204 ? -11.416 -7.769 -16.228 1.00 92.31 204 LEU A CA 1
ATOM 1654 C C . LEU A 1 204 ? -11.595 -6.277 -15.908 1.00 92.31 204 LEU A C 1
ATOM 1656 O O . LEU A 1 204 ? -11.148 -5.827 -14.854 1.00 92.31 204 LEU A O 1
ATOM 1660 N N . VAL A 1 205 ? -12.300 -5.536 -16.770 1.00 92.12 205 VAL A N 1
ATOM 1661 C CA . VAL A 1 205 ? -12.672 -4.133 -16.518 1.00 92.12 205 VAL A CA 1
ATOM 1662 C C . VAL A 1 205 ? -13.541 -4.021 -15.268 1.00 92.12 205 VAL A C 1
ATOM 1664 O O . VAL A 1 205 ? -13.246 -3.213 -14.396 1.00 92.12 205 VAL A O 1
ATOM 1667 N N . GLN A 1 206 ? -14.540 -4.890 -15.109 1.00 92.38 206 GLN A N 1
ATOM 1668 C CA . GLN A 1 206 ? -15.394 -4.904 -13.923 1.00 92.38 206 GLN A CA 1
ATOM 1669 C C . GLN A 1 206 ? -14.596 -5.149 -12.631 1.00 92.38 206 GLN A C 1
ATOM 1671 O O . GLN A 1 206 ? -14.839 -4.491 -11.620 1.00 92.38 206 GLN A O 1
ATOM 1676 N N . ALA A 1 207 ? -13.604 -6.048 -12.653 1.00 92.62 207 ALA A N 1
ATOM 1677 C CA . ALA A 1 207 ? -12.725 -6.270 -11.506 1.00 92.62 207 ALA A CA 1
ATOM 1678 C C . ALA A 1 207 ? -11.922 -5.008 -11.133 1.00 92.62 207 ALA A C 1
ATOM 1680 O O . ALA A 1 207 ? -11.695 -4.757 -9.943 1.00 92.62 207 ALA A O 1
ATOM 1681 N N . MET A 1 208 ? -11.520 -4.204 -12.125 1.00 91.38 208 MET A N 1
ATOM 1682 C CA . MET A 1 208 ? -10.887 -2.900 -11.911 1.00 91.38 208 MET A CA 1
ATOM 1683 C C . MET A 1 208 ? -11.871 -1.870 -11.347 1.00 91.38 208 MET A C 1
ATOM 1685 O O . MET A 1 208 ? -11.575 -1.274 -10.314 1.00 91.38 208 MET A O 1
ATOM 1689 N N . GLU A 1 209 ? -13.037 -1.688 -11.972 1.00 90.69 209 GLU A N 1
ATOM 1690 C CA . GLU A 1 209 ? -14.061 -0.715 -11.553 1.00 90.69 209 GLU A CA 1
ATOM 1691 C C . GLU A 1 209 ? -14.557 -0.970 -10.128 1.00 90.69 209 GLU A C 1
ATOM 1693 O O . GLU A 1 209 ? -14.674 -0.048 -9.319 1.00 90.69 209 GLU A O 1
ATOM 1698 N N . GLU A 1 210 ? -14.802 -2.235 -9.781 1.00 92.81 210 GLU A N 1
ATOM 1699 C CA . GLU A 1 210 ? -15.226 -2.587 -8.432 1.00 92.81 210 GLU A CA 1
ATOM 1700 C C . GLU A 1 210 ? -14.133 -2.237 -7.416 1.00 92.81 210 GLU A C 1
ATOM 1702 O O . GLU A 1 210 ? -14.413 -1.599 -6.402 1.00 92.81 210 GLU A O 1
ATOM 1707 N N . SER A 1 211 ? -12.877 -2.586 -7.709 1.00 93.75 211 SER A N 1
ATOM 1708 C CA . SER A 1 211 ? -11.734 -2.304 -6.829 1.00 93.75 211 SER A CA 1
ATOM 1709 C C . SER A 1 211 ? -11.436 -0.809 -6.701 1.00 93.75 211 SER A C 1
ATOM 1711 O O . SER A 1 211 ? -10.981 -0.370 -5.645 1.00 93.75 211 SER A O 1
ATOM 1713 N N . ALA A 1 212 ? -11.741 -0.022 -7.738 1.00 92.31 212 ALA A N 1
ATOM 1714 C CA . ALA A 1 212 ? -11.544 1.424 -7.762 1.00 92.31 212 ALA A CA 1
ATOM 1715 C C . ALA A 1 212 ? -12.394 2.163 -6.721 1.00 92.31 212 ALA A C 1
ATOM 1717 O O . ALA A 1 212 ? -12.093 3.303 -6.396 1.00 92.31 212 ALA A O 1
ATOM 1718 N N . THR A 1 213 ? -13.434 1.534 -6.177 1.00 94.31 213 THR A N 1
ATOM 1719 C CA . THR A 1 213 ? -14.290 2.149 -5.154 1.00 94.31 213 THR A CA 1
ATOM 1720 C C . THR A 1 213 ? -14.219 1.431 -3.810 1.00 94.31 213 THR A C 1
ATOM 1722 O O . THR A 1 213 ? -15.009 1.738 -2.925 1.00 94.31 213 THR A O 1
ATOM 1725 N N . GLN A 1 214 ? -13.323 0.458 -3.629 1.00 96.12 214 GLN A N 1
ATOM 1726 C CA . GLN A 1 214 ? -13.253 -0.354 -2.410 1.00 96.12 214 GLN A CA 1
ATOM 1727 C C . GLN A 1 214 ? -12.236 0.176 -1.402 1.00 96.12 214 GLN A C 1
ATOM 1729 O O . GLN A 1 214 ? -11.089 0.459 -1.743 1.00 96.12 214 GLN A O 1
ATOM 1734 N N . ASP A 1 215 ? -12.635 0.212 -0.129 1.00 96.38 215 ASP A N 1
ATOM 1735 C CA . ASP A 1 215 ? -11.725 0.447 0.987 1.00 96.38 215 ASP A CA 1
ATOM 1736 C C . ASP A 1 215 ? -10.992 -0.854 1.342 1.00 96.38 215 ASP A C 1
ATOM 1738 O O . ASP A 1 215 ? -11.590 -1.838 1.797 1.00 96.38 215 ASP A O 1
ATOM 1742 N N . MET A 1 216 ? -9.671 -0.860 1.159 1.00 94.75 216 MET A N 1
ATOM 1743 C CA . MET A 1 216 ? -8.838 -2.039 1.401 1.00 94.75 216 MET A CA 1
ATOM 1744 C C . MET A 1 216 ? -8.930 -2.545 2.846 1.00 94.75 216 MET A C 1
ATOM 1746 O O . MET A 1 216 ? -8.887 -3.759 3.081 1.00 94.75 216 MET A O 1
ATOM 1750 N N . ARG A 1 217 ? -9.097 -1.646 3.825 1.00 96.94 217 ARG A N 1
ATOM 1751 C CA . ARG A 1 217 ? -9.259 -2.031 5.234 1.00 96.94 217 ARG A CA 1
ATOM 1752 C C . ARG A 1 217 ? -10.548 -2.814 5.395 1.00 96.94 217 ARG A C 1
ATOM 1754 O O . ARG A 1 217 ? -10.544 -3.853 6.051 1.00 96.94 217 ARG A O 1
ATOM 1761 N N . GLY A 1 218 ? -11.626 -2.354 4.766 1.00 97.62 218 GLY A N 1
ATOM 1762 C CA . GLY A 1 218 ? -12.920 -3.022 4.778 1.00 97.62 218 GLY A CA 1
ATOM 1763 C C . GLY A 1 218 ? -12.900 -4.392 4.095 1.00 97.62 218 GLY A C 1
ATOM 1764 O O . GLY A 1 218 ? -13.391 -5.363 4.670 1.00 97.62 218 GLY A O 1
ATOM 1765 N N . VAL A 1 219 ? -12.289 -4.500 2.912 1.00 97.69 219 VAL A N 1
ATOM 1766 C CA . VAL A 1 219 ? -12.274 -5.752 2.134 1.00 97.69 219 VAL A CA 1
ATOM 1767 C C . VAL A 1 219 ? -11.309 -6.792 2.719 1.00 97.69 219 VAL A C 1
ATOM 1769 O O . VAL A 1 219 ? -11.689 -7.947 2.911 1.00 97.69 219 VAL A O 1
ATOM 1772 N N . LEU A 1 220 ? -10.065 -6.407 3.029 1.00 96.38 220 LEU A N 1
ATOM 1773 C CA . LEU A 1 220 ? -8.985 -7.365 3.314 1.00 96.38 220 LEU A CA 1
ATOM 1774 C C . LEU A 1 220 ? -8.670 -7.549 4.806 1.00 96.38 220 LEU A C 1
ATOM 1776 O O . LEU A 1 220 ? -8.138 -8.591 5.201 1.00 96.38 220 LEU A O 1
ATOM 1780 N N . VAL A 1 221 ? -8.969 -6.560 5.655 1.00 97.31 221 VAL A N 1
ATOM 1781 C CA . VAL A 1 221 ? -8.532 -6.557 7.067 1.00 97.31 221 VAL A CA 1
ATOM 1782 C C . VAL A 1 221 ? -9.705 -6.748 8.024 1.00 97.31 221 VAL A C 1
ATOM 1784 O O . VAL A 1 221 ? -9.675 -7.619 8.902 1.00 97.31 221 VAL A O 1
ATOM 1787 N N . LEU A 1 222 ? -10.765 -5.970 7.835 1.00 98.19 222 LEU A N 1
ATOM 1788 C CA . LEU A 1 222 ? -11.908 -5.866 8.730 1.00 98.19 222 LEU A CA 1
ATOM 1789 C C . LEU A 1 222 ? -12.616 -7.205 9.008 1.00 98.19 222 LEU A C 1
ATOM 1791 O O . LEU A 1 222 ? -13.003 -7.402 10.160 1.00 98.19 222 LEU A O 1
ATOM 1795 N N . PRO A 1 223 ? -12.723 -8.182 8.079 1.00 97.31 223 PRO A N 1
ATOM 1796 C CA . PRO A 1 223 ? -13.259 -9.505 8.409 1.00 97.31 223 PRO A CA 1
ATOM 1797 C C . PRO A 1 223 ? -12.504 -10.199 9.557 1.00 97.31 223 PRO A C 1
ATOM 1799 O O . PRO A 1 223 ? -13.125 -10.732 10.481 1.00 97.31 223 PRO A O 1
ATOM 1802 N N . THR A 1 224 ? -11.167 -10.122 9.557 1.00 95.88 224 THR A N 1
ATOM 1803 C CA . THR A 1 224 ? -10.318 -10.687 10.625 1.00 95.88 224 THR A CA 1
ATOM 1804 C C . THR A 1 224 ? -10.514 -9.922 11.936 1.00 95.88 224 THR A C 1
ATOM 1806 O O . THR A 1 224 ? -10.649 -10.520 13.007 1.00 95.88 224 THR A O 1
ATOM 1809 N N . VAL A 1 225 ? -10.597 -8.591 11.866 1.00 97.94 225 VAL A N 1
ATOM 1810 C CA . VAL A 1 225 ? -10.821 -7.740 13.044 1.00 97.94 225 VAL A CA 1
ATOM 1811 C C . VAL A 1 225 ? -12.195 -8.013 13.669 1.00 97.94 225 VAL A C 1
ATOM 1813 O O . VAL A 1 225 ? -12.313 -8.151 14.888 1.00 97.94 225 VAL A O 1
ATOM 1816 N N . LEU A 1 226 ? -13.246 -8.150 12.858 1.00 97.94 226 LEU A N 1
ATOM 1817 C CA . LEU A 1 226 ? -14.603 -8.444 13.325 1.00 97.94 226 LEU A CA 1
ATOM 1818 C C . LEU A 1 226 ? -14.686 -9.826 13.990 1.00 97.94 226 LEU A C 1
ATOM 1820 O O . LEU A 1 226 ? -15.370 -9.969 15.008 1.00 97.94 226 LEU A O 1
ATOM 1824 N N . GLN A 1 227 ? -13.936 -10.820 13.502 1.00 96.38 227 GLN A N 1
ATOM 1825 C CA . GLN A 1 227 ? -13.782 -12.113 14.179 1.00 96.38 227 GLN A CA 1
ATOM 1826 C C . GLN A 1 227 ? -13.115 -11.958 15.562 1.00 96.38 227 GLN A C 1
ATOM 1828 O O . GLN A 1 227 ? -13.590 -12.518 16.564 1.00 96.38 227 GLN A O 1
ATOM 1833 N N . ALA A 1 228 ? -12.049 -11.154 15.650 1.00 96.19 228 ALA A N 1
ATOM 1834 C CA . ALA A 1 228 ? -11.360 -10.849 16.904 1.00 96.19 228 ALA A CA 1
ATOM 1835 C C . ALA A 1 228 ? -12.257 -10.085 17.899 1.00 96.19 228 ALA A C 1
ATOM 1837 O O . ALA A 1 228 ? -12.228 -10.369 19.099 1.00 96.19 228 ALA A O 1
ATOM 1838 N N . ILE A 1 229 ? -13.125 -9.183 17.424 1.00 96.06 229 ILE A N 1
ATOM 1839 C CA . ILE A 1 229 ? -14.134 -8.492 18.244 1.00 96.06 229 ILE A CA 1
ATOM 1840 C C . ILE A 1 229 ? -15.233 -9.453 18.709 1.00 96.06 229 ILE A C 1
ATOM 1842 O O . ILE A 1 229 ? -15.613 -9.428 19.888 1.00 96.06 229 ILE A O 1
ATOM 1846 N N . GLY A 1 230 ? -15.734 -10.324 17.830 1.00 95.50 230 GLY A N 1
ATOM 1847 C CA . GLY A 1 230 ? -16.900 -11.199 18.030 1.00 95.50 230 GLY A CA 1
ATOM 1848 C C . GLY A 1 230 ? -18.155 -10.447 18.473 1.00 95.50 230 GLY A C 1
ATOM 1849 O O . GLY A 1 230 ? -18.447 -9.377 17.960 1.00 95.50 230 GLY A O 1
ATOM 1850 N N . HIS A 1 231 ? -18.894 -10.981 19.451 1.00 95.75 231 HIS A N 1
ATOM 1851 C CA . HIS A 1 231 ? -20.221 -10.461 19.815 1.00 95.75 231 HIS A CA 1
ATOM 1852 C C . HIS A 1 231 ? -20.184 -9.631 21.114 1.00 95.75 231 HIS A C 1
ATOM 1854 O O . HIS A 1 231 ? -20.074 -10.196 22.209 1.00 95.75 231 HIS A O 1
ATOM 1860 N N . PRO A 1 232 ? -20.184 -8.288 21.046 1.00 96.19 232 PRO A N 1
ATOM 1861 C CA . PRO A 1 232 ? -20.224 -7.439 22.235 1.00 96.19 232 PRO A CA 1
ATOM 1862 C C . PRO A 1 232 ? -21.621 -7.422 22.880 1.00 96.19 232 PRO A C 1
ATOM 1864 O O . PRO A 1 232 ? -22.637 -7.496 22.199 1.00 96.19 232 PRO A O 1
ATOM 1867 N N . ARG A 1 233 ? -21.689 -7.271 24.211 1.00 95.19 233 ARG A N 1
ATOM 1868 C CA . ARG A 1 233 ? -22.962 -7.149 24.957 1.00 95.19 233 ARG A CA 1
ATOM 1869 C C . ARG A 1 233 ? -23.465 -5.713 25.110 1.00 95.19 233 ARG A C 1
ATOM 1871 O O . ARG A 1 233 ? -24.630 -5.512 25.425 1.00 95.19 233 ARG A O 1
ATOM 1878 N N . GLN A 1 234 ? -22.624 -4.710 24.886 1.00 96.44 234 GLN A N 1
ATOM 1879 C CA . GLN A 1 234 ? -23.027 -3.305 24.967 1.00 96.44 234 GLN A CA 1
ATOM 1880 C C . GLN A 1 234 ? -23.755 -2.886 23.681 1.00 96.44 234 GLN A C 1
ATOM 1882 O O . GLN A 1 234 ? -23.268 -3.157 22.584 1.00 96.44 234 GLN A O 1
ATOM 1887 N N . ALA A 1 235 ? -24.903 -2.212 23.803 1.00 97.88 235 ALA A N 1
ATOM 1888 C CA . ALA A 1 235 ? -25.767 -1.885 22.665 1.00 97.88 235 ALA A CA 1
ATOM 1889 C C . ALA A 1 235 ? -25.077 -1.017 21.598 1.00 97.88 235 ALA A C 1
ATOM 1891 O O . ALA A 1 235 ? -25.131 -1.353 20.417 1.00 97.88 235 ALA A O 1
ATOM 1892 N N . ARG A 1 236 ? -24.383 0.055 22.005 1.00 97.81 236 ARG A N 1
ATOM 1893 C CA . ARG A 1 236 ? -23.656 0.955 21.090 1.00 97.81 236 ARG A CA 1
ATOM 1894 C C . ARG A 1 236 ? -22.607 0.210 20.266 1.00 97.81 236 ARG A C 1
ATOM 1896 O O . ARG A 1 236 ? -22.583 0.311 19.045 1.00 97.81 236 ARG A O 1
ATOM 1903 N N . LEU A 1 237 ? -21.813 -0.623 20.933 1.00 98.12 237 LEU A N 1
ATOM 1904 C CA . LEU A 1 237 ? -20.780 -1.422 20.287 1.00 98.12 237 LEU A CA 1
ATOM 1905 C C . LEU A 1 237 ? -21.367 -2.501 19.358 1.00 98.12 237 LEU A C 1
ATOM 1907 O O . LEU A 1 237 ? -20.818 -2.735 18.287 1.00 98.12 237 LEU A O 1
ATOM 1911 N N . ARG A 1 238 ? -22.511 -3.118 19.707 1.00 98.44 238 ARG A N 1
ATOM 1912 C CA . ARG A 1 238 ? -23.235 -4.015 18.783 1.00 98.44 238 ARG A CA 1
ATOM 1913 C C . ARG A 1 238 ? -23.663 -3.302 17.505 1.00 98.44 238 ARG A C 1
ATOM 1915 O O . ARG A 1 238 ? -23.498 -3.868 16.430 1.00 98.44 238 ARG A O 1
ATOM 1922 N N . ARG A 1 239 ? -24.203 -2.082 17.612 1.00 98.62 239 ARG A N 1
ATOM 1923 C CA . ARG A 1 239 ? -24.633 -1.292 16.445 1.00 98.62 239 ARG A CA 1
ATOM 1924 C C . ARG A 1 239 ? -23.449 -0.946 15.541 1.00 98.62 239 ARG A C 1
ATOM 1926 O O . ARG A 1 239 ? -23.559 -1.136 14.336 1.00 98.62 239 ARG A O 1
ATOM 1933 N N . ALA A 1 240 ? -22.321 -0.535 16.123 1.00 98.75 240 ALA A N 1
ATOM 1934 C CA . ALA A 1 240 ? -21.083 -0.253 15.393 1.00 98.75 240 ALA A CA 1
ATOM 1935 C C . ALA A 1 240 ? -20.554 -1.489 14.641 1.00 98.75 240 ALA A C 1
ATOM 1937 O O . ALA A 1 240 ? -20.288 -1.425 13.445 1.00 98.75 240 ALA A O 1
ATOM 1938 N N . VAL A 1 241 ? -20.486 -2.646 15.310 1.00 98.75 241 VAL A N 1
ATOM 1939 C CA . VAL A 1 241 ? -20.088 -3.917 14.676 1.00 98.75 241 VAL A CA 1
ATOM 1940 C C . VAL A 1 241 ? -21.045 -4.298 13.544 1.00 98.75 241 VAL A C 1
ATOM 1942 O O . VAL A 1 241 ? -20.593 -4.682 12.470 1.00 98.75 241 VAL A O 1
ATOM 1945 N N . ALA A 1 242 ? -22.358 -4.165 13.750 1.00 98.75 242 ALA A N 1
ATOM 1946 C CA . ALA A 1 242 ? -23.353 -4.487 12.729 1.00 98.75 242 ALA A CA 1
ATOM 1947 C C . ALA A 1 242 ? -23.282 -3.551 11.509 1.00 98.75 242 ALA A C 1
ATOM 1949 O O . ALA A 1 242 ? -23.505 -4.007 10.388 1.00 98.75 242 ALA A O 1
ATOM 1950 N N . LEU A 1 243 ? -22.970 -2.266 11.718 1.00 98.88 243 LEU A N 1
ATOM 1951 C CA . LEU A 1 243 ? -22.743 -1.288 10.651 1.00 98.88 243 LEU A CA 1
ATOM 1952 C C . LEU A 1 243 ? -21.558 -1.703 9.774 1.00 98.88 243 LEU A C 1
ATOM 1954 O O . LEU A 1 243 ? -21.727 -1.889 8.573 1.00 98.88 243 LEU A O 1
ATOM 1958 N N . LEU A 1 244 ? -20.407 -1.964 10.393 1.00 98.88 244 LEU A N 1
ATOM 1959 C CA . LEU A 1 244 ? -19.199 -2.410 9.698 1.00 98.88 244 LEU A CA 1
ATOM 1960 C C . LEU A 1 244 ? -19.402 -3.756 8.985 1.00 98.88 244 LEU A C 1
ATOM 1962 O O . LEU A 1 244 ? -18.991 -3.925 7.845 1.00 98.88 244 LEU A O 1
ATOM 1966 N N . GLN A 1 245 ? -20.105 -4.705 9.607 1.00 98.75 245 GLN A N 1
ATOM 1967 C CA . GLN A 1 245 ? -20.444 -5.981 8.970 1.00 98.75 245 GLN A CA 1
ATOM 1968 C C . GLN A 1 245 ? -21.342 -5.821 7.734 1.00 98.75 245 GLN A C 1
ATOM 1970 O O . GLN A 1 245 ? -21.178 -6.571 6.773 1.00 98.75 245 GLN A O 1
ATOM 1975 N N . ARG A 1 246 ? -22.315 -4.896 7.756 1.00 98.75 246 ARG A N 1
ATOM 1976 C CA . ARG A 1 246 ? -23.154 -4.605 6.581 1.00 98.75 246 ARG A CA 1
ATOM 1977 C C . ARG A 1 246 ? -22.327 -4.002 5.455 1.00 98.75 246 ARG A C 1
ATOM 1979 O O . ARG A 1 246 ? -22.449 -4.474 4.332 1.00 98.75 246 ARG A O 1
ATOM 1986 N N . TRP A 1 247 ? -21.470 -3.039 5.778 1.00 98.75 247 TRP A N 1
ATOM 1987 C CA . TRP A 1 247 ? -20.572 -2.410 4.815 1.00 98.75 247 TRP A CA 1
ATOM 1988 C C . TRP A 1 247 ? -19.647 -3.435 4.147 1.00 98.75 247 TRP A C 1
ATOM 1990 O O . TRP A 1 247 ? -19.625 -3.522 2.924 1.00 98.75 247 TRP A O 1
ATOM 2000 N N . VAL A 1 248 ? -19.008 -4.321 4.925 1.00 98.69 248 VAL A N 1
ATOM 2001 C CA . VAL A 1 248 ? -18.202 -5.440 4.392 1.00 98.69 248 VAL A CA 1
ATOM 2002 C C . VAL A 1 248 ? -19.013 -6.333 3.450 1.00 98.69 248 VAL A C 1
ATOM 2004 O O . VAL A 1 248 ? -18.550 -6.651 2.360 1.00 98.69 248 VAL A O 1
ATOM 2007 N N . ARG A 1 249 ? -20.242 -6.721 3.824 1.00 98.31 249 ARG A N 1
ATOM 2008 C CA . ARG A 1 249 ? -21.108 -7.548 2.958 1.00 98.31 249 ARG A CA 1
ATOM 2009 C C . ARG A 1 249 ? -21.522 -6.850 1.663 1.00 98.31 249 ARG A C 1
ATOM 2011 O O . ARG A 1 249 ? -21.824 -7.536 0.696 1.00 98.31 249 ARG A O 1
ATOM 2018 N N . ARG A 1 250 ? -21.561 -5.518 1.658 1.00 97.38 250 ARG A N 1
ATOM 2019 C CA . ARG A 1 250 ? -21.858 -4.692 0.483 1.00 97.38 250 ARG A CA 1
ATOM 2020 C C . ARG A 1 250 ? -20.619 -4.391 -0.364 1.00 97.38 250 ARG A C 1
ATOM 2022 O O . ARG A 1 250 ? -20.743 -3.637 -1.315 1.00 97.38 250 ARG A O 1
ATOM 2029 N N . GLY A 1 251 ? -19.456 -4.959 -0.035 1.00 96.94 251 GLY A N 1
ATOM 2030 C CA . GLY A 1 251 ? -18.206 -4.767 -0.775 1.00 96.94 251 GLY A CA 1
ATOM 2031 C C . GLY A 1 251 ? -17.273 -3.708 -0.186 1.00 96.94 251 GLY A C 1
ATOM 2032 O O . GLY A 1 251 ? -16.227 -3.462 -0.763 1.00 96.94 251 GLY A O 1
ATOM 2033 N N . ALA A 1 252 ? -17.611 -3.107 0.959 1.00 98.12 252 ALA A N 1
ATOM 2034 C CA . ALA A 1 252 ? -16.830 -2.058 1.619 1.00 98.12 252 ALA A CA 1
ATOM 2035 C C . ALA A 1 252 ? -16.486 -0.862 0.708 1.00 98.12 252 ALA A C 1
ATOM 2037 O O . ALA A 1 252 ? -15.351 -0.383 0.682 1.00 98.12 252 ALA A O 1
ATOM 2038 N N . HIS A 1 253 ? -17.470 -0.389 -0.057 1.00 97.38 253 HIS A N 1
ATOM 2039 C CA . HIS A 1 253 ? -17.259 0.709 -0.991 1.00 97.38 253 HIS A CA 1
ATOM 2040 C C . HIS A 1 253 ? -17.226 2.089 -0.316 1.00 97.38 253 HIS A C 1
ATOM 2042 O O . HIS A 1 253 ? -17.915 2.325 0.679 1.00 97.38 253 HIS A O 1
ATOM 2048 N N . ARG A 1 254 ? -16.467 3.000 -0.926 1.00 96.81 254 ARG A N 1
ATOM 2049 C CA . ARG A 1 254 ? -16.559 4.460 -0.827 1.00 96.81 254 ARG A CA 1
ATOM 2050 C C . ARG A 1 254 ? -17.040 4.972 -2.185 1.00 96.81 254 ARG A C 1
ATOM 2052 O O . ARG A 1 254 ? -16.249 5.134 -3.110 1.00 96.81 254 ARG A O 1
ATOM 2059 N N . ARG A 1 255 ? -18.354 5.086 -2.352 1.00 95.25 255 ARG A N 1
ATOM 2060 C CA . ARG A 1 255 ? -18.977 5.515 -3.610 1.00 95.25 255 ARG A CA 1
ATOM 2061 C C . ARG A 1 255 ? -20.344 6.123 -3.358 1.00 95.25 255 ARG A C 1
ATOM 2063 O O . ARG A 1 255 ? -20.966 5.815 -2.345 1.00 95.25 255 ARG A O 1
ATOM 2070 N N . ASP A 1 256 ? -20.774 6.915 -4.321 1.00 94.94 256 ASP A N 1
ATOM 2071 C CA . ASP A 1 256 ? -22.058 7.602 -4.380 1.00 94.94 256 ASP A CA 1
ATOM 2072 C C . ASP A 1 256 ? -22.786 7.114 -5.645 1.00 94.94 256 ASP A C 1
ATOM 2074 O O . ASP A 1 256 ? -22.462 7.531 -6.762 1.00 94.94 256 ASP A O 1
ATOM 2078 N N . LEU A 1 257 ? -23.680 6.127 -5.505 1.00 94.06 257 LEU A N 1
ATOM 2079 C CA . LEU A 1 257 ? -24.378 5.551 -6.663 1.00 94.06 257 LEU A CA 1
ATOM 2080 C C . LEU A 1 257 ? -25.613 6.362 -7.062 1.00 94.06 257 LEU A C 1
ATOM 2082 O O . LEU A 1 257 ? -25.984 6.361 -8.238 1.00 94.06 257 LEU A O 1
ATOM 2086 N N . ASN A 1 258 ? -26.260 7.021 -6.101 1.00 94.56 258 ASN A N 1
ATOM 2087 C CA . ASN A 1 258 ? -27.440 7.855 -6.332 1.00 94.56 258 ASN A CA 1
ATOM 2088 C C . ASN A 1 258 ? -27.087 9.300 -6.729 1.00 94.56 258 ASN A C 1
ATOM 2090 O O . ASN A 1 258 ? -27.984 10.033 -7.146 1.00 94.56 258 ASN A O 1
ATOM 2094 N N . ARG A 1 259 ? -25.799 9.661 -6.701 1.00 93.25 259 ARG A N 1
ATOM 2095 C CA . ARG A 1 259 ? -25.231 10.958 -7.093 1.00 93.25 259 ARG A CA 1
ATOM 2096 C C . ARG A 1 259 ? -25.766 12.115 -6.256 1.00 93.25 259 ARG A C 1
ATOM 2098 O O . ARG A 1 259 ? -26.007 13.197 -6.793 1.00 93.25 259 ARG A O 1
ATOM 2105 N N . ASP A 1 260 ? -25.988 11.879 -4.967 1.00 93.75 260 ASP A N 1
ATOM 2106 C CA . ASP A 1 260 ? -26.469 12.909 -4.042 1.00 93.75 260 ASP A CA 1
ATOM 2107 C C . ASP A 1 260 ? -25.337 13.719 -3.380 1.00 93.75 260 ASP A C 1
ATOM 2109 O O . ASP A 1 260 ? -25.610 14.676 -2.657 1.00 93.75 260 ASP A O 1
ATOM 2113 N N . GLY A 1 261 ? -24.076 13.390 -3.681 1.00 90.94 261 GLY A N 1
ATOM 2114 C CA . GLY A 1 261 ? -22.879 14.033 -3.141 1.00 90.94 261 GLY A CA 1
ATOM 2115 C C . GLY A 1 261 ? -22.290 13.322 -1.918 1.00 90.94 261 GLY A C 1
ATOM 2116 O O . GLY A 1 261 ? -21.229 13.737 -1.426 1.00 90.94 261 GLY A O 1
ATOM 2117 N N . HIS A 1 262 ? -22.928 12.249 -1.442 1.00 94.25 262 HIS A N 1
ATOM 2118 C CA . HIS A 1 262 ? -22.552 11.511 -0.240 1.00 94.25 262 HIS A CA 1
ATOM 2119 C C . HIS A 1 262 ? -22.226 10.050 -0.552 1.00 94.25 262 HIS A C 1
ATOM 2121 O O . HIS A 1 262 ? -22.744 9.442 -1.482 1.00 94.25 262 HIS A O 1
ATOM 2127 N N . TYR A 1 263 ? -21.365 9.431 0.258 1.00 97.19 263 TYR A N 1
ATOM 2128 C CA . TYR A 1 263 ? -21.178 7.988 0.140 1.00 97.19 263 TYR A CA 1
ATOM 2129 C C . TYR A 1 263 ? -22.419 7.225 0.612 1.00 97.19 263 TYR A C 1
ATOM 2131 O O . TYR A 1 263 ? -22.898 7.451 1.724 1.00 97.19 263 TYR A O 1
ATOM 2139 N N . ASP A 1 264 ? -22.837 6.211 -0.153 1.00 97.50 264 ASP A N 1
ATOM 2140 C CA . ASP A 1 264 ? -23.973 5.335 0.184 1.00 97.50 264 ASP A CA 1
ATOM 2141 C C . ASP A 1 264 ? -23.827 4.696 1.585 1.00 97.50 264 ASP A C 1
ATOM 2143 O O . ASP A 1 264 ? -24.803 4.408 2.280 1.00 97.50 264 ASP A O 1
ATOM 2147 N N . ASP A 1 265 ? -22.581 4.431 1.993 1.00 97.94 265 ASP A N 1
ATOM 2148 C CA . ASP A 1 265 ? -22.203 3.817 3.267 1.00 97.94 265 ASP A CA 1
ATOM 2149 C C . ASP A 1 265 ? -21.390 4.794 4.164 1.00 97.94 265 ASP A C 1
ATOM 2151 O O . ASP A 1 265 ? -20.566 4.367 4.980 1.00 97.94 265 ASP A O 1
ATOM 2155 N N . ASP A 1 266 ? -21.636 6.110 4.057 1.00 97.81 266 ASP A N 1
ATOM 2156 C CA . ASP A 1 266 ? -20.910 7.197 4.751 1.00 97.81 266 ASP A CA 1
ATOM 2157 C C . ASP A 1 266 ? -20.705 6.961 6.258 1.00 97.81 266 ASP A C 1
ATOM 2159 O O . ASP A 1 266 ? -19.605 7.144 6.784 1.00 97.81 266 ASP A O 1
ATOM 2163 N N . ALA A 1 267 ? -21.727 6.477 6.968 1.00 98.50 267 ALA A N 1
ATOM 2164 C CA . ALA A 1 267 ? -21.611 6.202 8.399 1.00 98.50 267 ALA A CA 1
ATOM 2165 C C . ALA A 1 267 ? -20.577 5.102 8.713 1.00 98.50 267 ALA A C 1
ATOM 2167 O O . ALA A 1 267 ? -19.912 5.149 9.751 1.00 98.50 267 ALA A O 1
ATOM 2168 N N . ALA A 1 268 ? -20.452 4.089 7.848 1.00 98.75 268 ALA A N 1
ATOM 2169 C CA . ALA A 1 268 ? -19.470 3.021 8.015 1.00 98.75 268 ALA A CA 1
ATOM 2170 C C . ALA A 1 268 ? -18.060 3.507 7.665 1.00 98.75 268 ALA A C 1
ATOM 2172 O O . ALA A 1 268 ? -17.127 3.209 8.411 1.00 98.75 268 ALA A O 1
ATOM 2173 N N . VAL A 1 269 ? -17.935 4.297 6.595 1.00 98.19 269 VAL A N 1
ATOM 2174 C CA . VAL A 1 269 ? -16.683 4.947 6.180 1.00 98.19 269 VAL A CA 1
ATOM 2175 C C . VAL A 1 269 ? -16.159 5.862 7.289 1.00 98.19 269 VAL A C 1
ATOM 2177 O O . VAL A 1 269 ? -15.054 5.651 7.785 1.00 98.19 269 VAL A O 1
ATOM 2180 N N . THR A 1 270 ? -17.000 6.772 7.785 1.00 98.31 270 THR A N 1
ATOM 2181 C CA . THR A 1 270 ? -16.677 7.693 8.888 1.00 98.31 270 THR A CA 1
ATOM 2182 C C . THR A 1 270 ? -16.229 6.936 10.141 1.00 98.31 270 THR A C 1
ATOM 2184 O O . THR A 1 270 ? -15.255 7.304 10.801 1.00 98.31 270 THR A O 1
ATOM 2187 N N . LEU A 1 271 ? -16.920 5.843 10.488 1.00 98.81 271 LEU A N 1
ATOM 2188 C CA . LEU A 1 271 ? -16.543 5.020 11.636 1.00 98.81 271 LEU A CA 1
ATOM 2189 C C . LEU A 1 271 ? -15.202 4.305 11.417 1.00 98.81 271 LEU A C 1
ATOM 2191 O O . LEU A 1 271 ? -14.424 4.192 12.365 1.00 98.81 271 LEU A O 1
ATOM 2195 N N . MET A 1 272 ? -14.933 3.813 10.206 1.00 98.56 272 MET A N 1
ATOM 2196 C CA . MET A 1 272 ? -13.667 3.163 9.867 1.00 98.56 272 MET A CA 1
ATOM 2197 C C . MET A 1 272 ? -12.501 4.157 9.939 1.00 98.56 272 MET A C 1
ATOM 2199 O O . MET A 1 272 ? -11.490 3.842 10.565 1.00 98.56 272 MET A O 1
ATOM 2203 N N . ASP A 1 273 ? -12.676 5.367 9.407 1.00 97.75 273 ASP A N 1
ATOM 2204 C CA . ASP A 1 273 ? -11.693 6.458 9.453 1.00 97.75 273 ASP A CA 1
ATOM 2205 C C . ASP A 1 273 ? -11.400 6.905 10.885 1.00 97.75 273 ASP A C 1
ATOM 2207 O O . ASP A 1 273 ? -10.244 7.021 11.297 1.00 97.75 273 ASP A O 1
ATOM 2211 N N . ALA A 1 274 ? -12.445 7.060 11.700 1.00 98.31 274 ALA A N 1
ATOM 2212 C CA . ALA A 1 274 ? -12.288 7.348 13.119 1.00 98.31 274 ALA A CA 1
ATOM 2213 C C . ALA A 1 274 ? -11.555 6.224 13.864 1.00 98.31 274 ALA A C 1
ATOM 2215 O O . ALA A 1 274 ? -10.814 6.474 14.822 1.00 98.31 274 ALA A O 1
ATOM 2216 N N . TRP A 1 275 ? -11.802 4.971 13.488 1.00 98.62 275 TRP A N 1
ATOM 2217 C CA . TRP A 1 275 ? -11.351 3.828 14.262 1.00 98.62 275 TRP A CA 1
ATOM 2218 C C . TRP A 1 275 ? -9.959 3.345 13.890 1.00 98.62 275 TRP A C 1
ATOM 2220 O O . TRP A 1 275 ? -9.207 3.013 14.801 1.00 98.62 275 TRP A O 1
ATOM 2230 N N . TRP A 1 276 ? -9.591 3.319 12.611 1.00 98.06 276 TRP A N 1
ATOM 2231 C CA . TRP A 1 276 ? -8.348 2.708 12.140 1.00 98.06 276 TRP A CA 1
ATOM 2232 C C . TRP A 1 276 ? -7.086 3.143 12.915 1.00 98.06 276 TRP A C 1
ATOM 2234 O O . TRP A 1 276 ? -6.448 2.272 13.512 1.00 98.06 276 TRP A O 1
ATOM 2244 N N . PRO A 1 277 ? -6.754 4.444 13.060 1.00 96.62 277 PRO A N 1
ATOM 2245 C CA . PRO A 1 277 ? -5.577 4.849 13.837 1.00 96.62 277 PRO A CA 1
ATOM 2246 C C . PRO A 1 277 ? -5.669 4.451 15.322 1.00 96.62 277 PRO A C 1
ATOM 2248 O O . PRO A 1 277 ? -4.665 4.112 15.948 1.00 96.62 277 PRO A O 1
ATOM 2251 N N . ARG A 1 278 ? -6.880 4.425 15.898 1.00 98.00 278 ARG A N 1
ATOM 2252 C CA . ARG A 1 278 ? -7.125 3.999 17.291 1.00 98.00 278 ARG A CA 1
ATOM 2253 C C . ARG A 1 278 ? -7.023 2.485 17.456 1.00 98.00 278 ARG A C 1
ATOM 2255 O O . ARG A 1 278 ? -6.653 2.019 18.531 1.00 98.00 278 ARG A O 1
ATOM 2262 N N . LEU A 1 279 ? -7.392 1.722 16.430 1.00 98.50 279 LEU A N 1
ATOM 2263 C CA . LEU A 1 279 ? -7.228 0.276 16.369 1.00 98.50 279 LEU A CA 1
ATOM 2264 C C . LEU A 1 279 ? -5.741 -0.057 16.389 1.00 98.50 279 LEU A C 1
ATOM 2266 O O . LEU A 1 279 ? -5.315 -0.776 17.289 1.00 98.50 279 LEU A O 1
ATOM 2270 N N . VAL A 1 280 ? -4.967 0.525 15.467 1.00 97.88 280 VAL A N 1
ATOM 2271 C CA . VAL A 1 280 ? -3.518 0.299 15.357 1.00 97.88 280 VAL A CA 1
ATOM 2272 C C . VAL A 1 280 ? -2.819 0.661 16.673 1.00 97.88 280 VAL A C 1
ATOM 2274 O O . VAL A 1 280 ? -2.078 -0.156 17.220 1.00 97.88 280 VAL A O 1
ATOM 2277 N N . ALA A 1 281 ? -3.140 1.816 17.265 1.00 97.69 281 ALA A N 1
ATOM 2278 C CA . ALA A 1 281 ? -2.592 2.197 18.568 1.00 97.69 281 ALA A CA 1
ATOM 2279 C C . ALA A 1 281 ? -2.974 1.203 19.677 1.00 97.69 281 ALA A C 1
ATOM 2281 O O . ALA A 1 281 ? -2.113 0.742 20.421 1.00 97.69 281 ALA A O 1
ATOM 2282 N N . ALA A 1 282 ? -4.250 0.811 19.770 1.00 98.00 282 ALA A N 1
ATOM 2283 C CA . ALA A 1 282 ? -4.716 -0.130 20.791 1.00 98.00 282 ALA A CA 1
ATOM 2284 C C . ALA A 1 282 ? -4.093 -1.530 20.666 1.00 98.00 282 ALA A C 1
ATOM 2286 O O . ALA A 1 282 ? -4.010 -2.250 21.666 1.00 98.00 282 ALA A O 1
ATOM 2287 N N . GLU A 1 283 ? -3.696 -1.919 19.458 1.00 96.50 283 GLU A N 1
ATOM 2288 C CA . GLU A 1 283 ? -3.066 -3.199 19.164 1.00 96.50 283 GLU A CA 1
ATOM 2289 C C . GLU A 1 283 ? -1.570 -3.200 19.497 1.00 96.50 283 GLU A C 1
ATOM 2291 O O . GLU A 1 283 ? -1.105 -4.095 20.206 1.00 96.50 283 GLU A O 1
ATOM 2296 N N . PHE A 1 284 ? -0.829 -2.185 19.044 1.00 96.06 284 PHE A N 1
ATOM 2297 C CA . PHE A 1 284 ? 0.636 -2.206 19.070 1.00 96.06 284 PHE A CA 1
ATOM 2298 C C . PHE A 1 284 ? 1.264 -1.360 20.177 1.00 96.06 284 PHE A C 1
ATOM 2300 O O . PHE A 1 284 ? 2.236 -1.811 20.791 1.00 96.06 284 PHE A O 1
ATOM 2307 N N . GLU A 1 285 ? 0.727 -0.168 20.472 1.00 96.19 285 GLU A N 1
ATOM 2308 C CA . GLU A 1 285 ? 1.337 0.777 21.422 1.00 96.19 285 GLU A CA 1
ATOM 2309 C C . GLU A 1 285 ? 1.601 0.147 22.800 1.00 96.19 285 GLU A C 1
ATOM 2311 O O . GLU A 1 285 ? 2.717 0.300 23.308 1.00 96.19 285 GLU A O 1
ATOM 2316 N N . PRO A 1 286 ? 0.672 -0.627 23.405 1.00 94.38 286 PRO A N 1
ATOM 2317 C CA . PRO A 1 286 ? 0.925 -1.240 24.704 1.00 94.38 286 PRO A CA 1
ATOM 2318 C C . PRO A 1 286 ? 2.117 -2.201 24.701 1.00 94.38 286 PRO A C 1
ATOM 2320 O O . PRO A 1 286 ? 2.823 -2.286 25.701 1.00 94.38 286 PRO A O 1
ATOM 2323 N N . ALA A 1 287 ? 2.356 -2.922 23.605 1.00 92.44 287 ALA A N 1
ATOM 2324 C CA . ALA A 1 287 ? 3.401 -3.939 23.523 1.00 92.44 287 ALA A CA 1
ATOM 2325 C C . ALA A 1 287 ? 4.781 -3.363 23.173 1.00 92.44 287 ALA A C 1
ATOM 2327 O O . ALA A 1 287 ? 5.793 -3.903 23.622 1.00 92.44 287 ALA A O 1
ATOM 2328 N N . VAL A 1 288 ? 4.839 -2.284 22.385 1.00 92.25 288 VAL A N 1
ATOM 2329 C CA . VAL A 1 288 ? 6.114 -1.644 22.000 1.00 92.25 288 VAL A CA 1
ATOM 2330 C C . VAL A 1 288 ? 6.488 -0.465 22.900 1.00 92.25 288 VAL A C 1
ATOM 2332 O O . VAL A 1 288 ? 7.663 -0.124 23.007 1.00 92.25 288 VAL A O 1
ATOM 2335 N N . GLY A 1 289 ? 5.512 0.120 23.596 1.00 94.25 289 GLY A N 1
ATOM 2336 C CA . GLY A 1 289 ? 5.669 1.327 24.399 1.00 94.25 289 GLY A CA 1
ATOM 2337 C C . GLY A 1 289 ? 5.545 2.606 23.568 1.00 94.25 289 GLY A C 1
ATOM 2338 O O . GLY A 1 289 ? 5.944 2.664 22.406 1.00 94.25 289 GLY A O 1
ATOM 2339 N N . ARG A 1 290 ? 5.020 3.665 24.193 1.00 94.94 290 ARG A N 1
ATOM 2340 C CA . ARG A 1 290 ? 4.702 4.940 23.533 1.00 94.94 290 ARG A CA 1
ATOM 2341 C C . ARG A 1 290 ? 5.871 5.577 22.758 1.00 94.94 290 ARG A C 1
ATOM 2343 O O . ARG A 1 290 ? 5.628 5.997 21.631 1.00 94.94 290 ARG A O 1
ATOM 2350 N N . PRO A 1 291 ? 7.120 5.632 23.275 1.00 96.19 291 PRO A N 1
ATOM 2351 C CA . PRO A 1 291 ? 8.229 6.221 22.520 1.00 96.19 291 PRO A CA 1
ATOM 2352 C C . PRO A 1 291 ? 8.534 5.463 21.222 1.00 96.19 291 PRO A C 1
ATOM 2354 O O . PRO A 1 291 ? 8.676 6.077 20.169 1.00 96.19 291 PRO A O 1
ATOM 2357 N N . ALA A 1 292 ? 8.574 4.128 21.282 1.00 94.75 292 ALA A N 1
ATOM 2358 C CA . ALA A 1 292 ? 8.828 3.298 20.108 1.00 94.75 292 ALA A CA 1
ATOM 2359 C C . ALA A 1 292 ? 7.657 3.356 19.120 1.00 94.75 292 ALA A C 1
ATOM 2361 O O . ALA A 1 292 ? 7.879 3.471 17.921 1.00 94.75 292 ALA A O 1
ATOM 2362 N N . TYR A 1 293 ? 6.416 3.333 19.614 1.00 95.56 293 TYR A N 1
ATOM 2363 C CA . TYR A 1 293 ? 5.233 3.484 18.767 1.00 95.56 293 TYR A CA 1
ATOM 2364 C C . TYR A 1 293 ? 5.231 4.828 18.026 1.00 95.56 293 TYR A C 1
ATOM 2366 O O . TYR A 1 293 ? 4.991 4.860 16.821 1.00 95.56 293 TYR A O 1
ATOM 2374 N N . GLY A 1 294 ? 5.564 5.924 18.716 1.00 96.12 294 GLY A N 1
ATOM 2375 C CA . GLY A 1 294 ? 5.692 7.248 18.105 1.00 96.12 294 GLY A CA 1
ATOM 2376 C C . GLY A 1 294 ? 6.776 7.300 17.025 1.00 96.12 294 GLY A C 1
ATOM 2377 O O . GLY A 1 294 ? 6.520 7.802 15.938 1.00 96.12 294 GLY A O 1
ATOM 2378 N N . ALA A 1 295 ? 7.951 6.720 17.287 1.00 94.38 295 ALA A N 1
ATOM 2379 C CA . ALA A 1 295 ? 9.029 6.653 16.298 1.00 94.38 295 ALA A CA 1
ATOM 2380 C C . ALA A 1 295 ? 8.661 5.793 15.076 1.00 94.38 295 ALA A C 1
ATOM 2382 O O . ALA A 1 295 ? 8.979 6.163 13.954 1.00 94.38 295 ALA A O 1
ATOM 2383 N N . LEU A 1 296 ? 7.973 4.662 15.271 1.00 92.88 296 LEU A N 1
ATOM 2384 C CA . LEU A 1 296 ? 7.507 3.814 14.167 1.00 92.88 296 LEU A CA 1
ATOM 2385 C C . LEU A 1 296 ? 6.457 4.532 13.316 1.00 92.88 296 LEU A C 1
ATOM 2387 O O . LEU A 1 296 ? 6.545 4.545 12.093 1.00 92.88 296 LEU A O 1
ATOM 2391 N N . THR A 1 297 ? 5.482 5.167 13.967 1.00 93.62 297 THR A N 1
ATOM 2392 C CA . THR A 1 297 ? 4.379 5.842 13.271 1.00 93.62 297 THR A CA 1
ATOM 2393 C C . THR A 1 297 ? 4.768 7.164 12.619 1.00 93.62 297 THR A C 1
ATOM 2395 O O . THR A 1 297 ? 4.039 7.628 11.747 1.00 93.62 297 THR A O 1
ATOM 2398 N N . SER A 1 298 ? 5.915 7.755 12.974 1.00 90.81 298 SER A N 1
ATOM 2399 C CA . SER A 1 298 ? 6.395 8.975 12.319 1.00 90.81 298 SER A CA 1
ATOM 2400 C C . SER A 1 298 ? 6.938 8.736 10.912 1.00 90.81 298 SER A C 1
ATOM 2402 O O . SER A 1 298 ? 6.805 9.618 10.073 1.00 90.81 298 SER A O 1
ATOM 2404 N N . PHE A 1 299 ? 7.563 7.581 10.650 1.00 86.69 299 PHE A N 1
ATOM 2405 C CA . PHE A 1 299 ? 8.026 7.233 9.298 1.00 86.69 299 PHE A CA 1
ATOM 2406 C C . PHE A 1 299 ? 7.078 6.268 8.582 1.00 86.69 299 PHE A C 1
ATOM 2408 O O . PHE A 1 299 ? 7.005 6.300 7.361 1.00 86.69 299 PHE A O 1
ATOM 2415 N N . GLN A 1 300 ? 6.343 5.438 9.330 1.00 90.19 300 GLN A N 1
ATOM 2416 C CA . GLN A 1 300 ? 5.327 4.542 8.794 1.00 90.19 300 GLN A CA 1
ATOM 2417 C C . GLN A 1 300 ? 3.983 4.839 9.455 1.00 90.19 300 GLN A C 1
ATOM 2419 O O . GLN A 1 300 ? 3.626 4.201 10.454 1.00 90.19 300 GLN A O 1
ATOM 2424 N N . PRO A 1 301 ? 3.222 5.812 8.946 1.00 91.62 301 PRO A N 1
ATOM 2425 C CA . PRO A 1 301 ? 1.934 6.143 9.525 1.00 91.62 301 PRO A CA 1
ATOM 2426 C C . PRO A 1 301 ? 0.950 4.954 9.491 1.00 91.62 301 PRO A C 1
ATOM 2428 O O . PRO A 1 301 ? 1.046 4.108 8.601 1.00 91.62 301 PRO A O 1
ATOM 2431 N N . PRO A 1 302 ? -0.021 4.869 10.429 1.00 92.00 302 PRO A N 1
ATOM 2432 C CA . PRO A 1 302 ? -1.054 3.824 10.425 1.00 92.00 302 PRO A CA 1
ATOM 2433 C C . PRO A 1 302 ? -1.814 3.691 9.098 1.00 92.00 302 PRO A C 1
ATOM 2435 O O . PRO A 1 302 ? -2.226 2.588 8.730 1.00 92.00 302 PRO A O 1
ATOM 2438 N N . ASP A 1 303 ? -1.992 4.814 8.407 1.00 88.94 303 ASP A N 1
ATOM 2439 C CA . ASP A 1 303 ? -2.643 4.958 7.108 1.00 88.94 303 ASP A CA 1
ATOM 2440 C C . ASP A 1 303 ? -1.960 6.097 6.340 1.00 88.94 303 ASP A C 1
ATOM 2442 O O . ASP A 1 303 ? -1.453 7.035 6.963 1.00 88.94 303 ASP A O 1
ATOM 2446 N N . ALA A 1 304 ? -1.965 6.038 5.009 1.00 83.94 304 ALA A N 1
ATOM 2447 C CA . ALA A 1 304 ? -1.470 7.127 4.168 1.00 83.94 304 ALA A CA 1
ATOM 2448 C C . ALA A 1 304 ? -2.316 8.399 4.351 1.00 83.94 304 ALA A C 1
ATOM 2450 O O . ALA A 1 304 ? -1.790 9.515 4.385 1.00 83.94 304 ALA A O 1
ATOM 2451 N N . GLN A 1 305 ? -3.628 8.223 4.529 1.00 84.25 305 GLN A N 1
ATOM 2452 C CA . GLN A 1 305 ? -4.556 9.312 4.789 1.00 84.25 305 GLN A CA 1
ATOM 2453 C C . GLN A 1 305 ? -4.676 9.574 6.294 1.00 84.25 305 GLN A C 1
ATOM 2455 O O . GLN A 1 305 ? -5.269 8.796 7.045 1.00 84.25 305 GLN A O 1
ATOM 2460 N N . GLN A 1 306 ? -4.123 10.699 6.742 1.00 87.38 306 GLN A N 1
ATOM 2461 C CA . GLN A 1 306 ? -4.195 11.106 8.141 1.00 87.38 306 GLN A CA 1
ATOM 2462 C C . GLN A 1 306 ? -5.482 11.876 8.404 1.00 87.38 306 GLN A C 1
ATOM 2464 O O . GLN A 1 306 ? -5.732 12.929 7.825 1.00 87.38 306 GLN A O 1
ATOM 2469 N N . MET A 1 307 ? -6.319 11.344 9.290 1.00 89.38 307 MET A N 1
ATOM 2470 C CA . MET A 1 307 ? -7.539 12.032 9.706 1.00 89.38 307 MET A CA 1
ATOM 2471 C C . MET A 1 307 ? -7.205 13.219 10.609 1.00 89.38 307 MET A C 1
ATOM 2473 O O . MET A 1 307 ? -6.320 13.128 11.462 1.00 89.38 307 MET A O 1
ATOM 2477 N N . GLY A 1 308 ? -7.957 14.310 10.467 1.00 88.12 308 GLY A N 1
ATOM 2478 C CA . GLY A 1 308 ? -7.729 15.547 11.214 1.00 88.12 308 GLY A CA 1
ATOM 2479 C C . GLY A 1 308 ? -6.606 16.422 10.648 1.00 88.12 308 GLY A C 1
ATOM 2480 O O . GLY A 1 308 ? -6.134 17.324 11.339 1.00 88.12 308 GLY A O 1
ATOM 2481 N N . THR A 1 309 ? -6.165 16.167 9.413 1.00 89.19 309 THR A N 1
ATOM 2482 C CA . THR A 1 309 ? -5.215 17.015 8.678 1.00 89.19 309 THR A CA 1
ATOM 2483 C C . THR A 1 309 ? -5.848 17.545 7.390 1.00 89.19 309 THR A C 1
ATOM 2485 O O . THR A 1 309 ? -7.057 17.445 7.204 1.00 89.19 309 THR A O 1
ATOM 2488 N N . VAL A 1 310 ? -5.046 18.154 6.511 1.00 89.19 310 VAL A N 1
ATOM 2489 C CA . VAL A 1 310 ? -5.473 18.440 5.133 1.00 89.19 310 VAL A CA 1
ATOM 2490 C C . VAL A 1 310 ? -5.662 17.118 4.389 1.00 89.19 310 VAL A C 1
ATOM 2492 O O . VAL A 1 310 ? -4.924 16.161 4.653 1.00 89.19 310 VAL A O 1
ATOM 2495 N N . ALA A 1 311 ? -6.638 17.081 3.482 1.00 85.31 311 ALA A N 1
ATOM 2496 C CA . ALA A 1 311 ? -6.950 15.903 2.694 1.00 85.31 311 ALA A CA 1
ATOM 2497 C C . ALA A 1 311 ? -5.751 15.383 1.887 1.00 85.31 311 ALA A C 1
ATOM 2499 O O . ALA A 1 311 ? -5.031 16.130 1.222 1.00 85.31 311 ALA A O 1
ATOM 2500 N N . SER A 1 312 ? -5.600 14.064 1.904 1.00 82.56 312 SER A N 1
ATOM 2501 C CA . SER A 1 312 ? -4.878 13.281 0.904 1.00 82.56 312 SER A CA 1
ATOM 2502 C C . SER A 1 312 ? -5.791 12.142 0.454 1.00 82.56 312 SER A C 1
ATOM 2504 O O . SER A 1 312 ? -6.688 11.740 1.196 1.00 82.56 312 SER A O 1
ATOM 2506 N N . SER A 1 313 ? -5.617 11.630 -0.763 1.00 73.88 313 SER A N 1
ATOM 2507 C CA . SER A 1 313 ? -6.467 10.539 -1.250 1.00 73.88 313 SER A CA 1
ATOM 2508 C C . SER A 1 313 ? -6.112 9.214 -0.560 1.00 73.88 313 SER A C 1
ATOM 2510 O O . SER A 1 313 ? -4.925 8.900 -0.441 1.00 73.88 313 SER A O 1
ATOM 2512 N N . PRO A 1 314 ? -7.098 8.394 -0.149 1.00 82.81 314 PRO A N 1
ATOM 2513 C CA . PRO A 1 314 ? -6.815 7.057 0.355 1.00 82.81 314 PRO A CA 1
ATOM 2514 C C . PRO A 1 314 ? -6.377 6.149 -0.804 1.00 82.81 314 PRO A C 1
ATOM 2516 O O . PRO A 1 314 ? -7.194 5.751 -1.631 1.00 82.81 314 PRO A O 1
ATOM 2519 N N . ASP A 1 315 ? -5.079 5.844 -0.884 1.00 85.94 315 ASP A N 1
ATOM 2520 C CA . ASP A 1 315 ? -4.474 4.998 -1.934 1.00 85.94 315 ASP A CA 1
ATOM 2521 C C . ASP A 1 315 ? -4.155 3.560 -1.476 1.00 85.94 315 ASP A C 1
ATOM 2523 O O . ASP A 1 315 ? -3.849 2.682 -2.293 1.00 85.94 315 ASP A O 1
ATOM 2527 N N . TYR A 1 316 ? -4.211 3.332 -0.159 1.00 90.81 316 TYR A N 1
ATOM 2528 C CA . TYR A 1 316 ? -3.885 2.089 0.543 1.00 90.81 316 TYR A CA 1
ATOM 2529 C C . TYR A 1 316 ? -2.528 1.460 0.175 1.00 90.81 316 TYR A C 1
ATOM 2531 O O . TYR A 1 316 ? -2.341 0.251 0.341 1.00 90.81 316 TYR A O 1
ATOM 2539 N N . GLU A 1 317 ? -1.576 2.249 -0.325 1.00 88.06 317 GLU A N 1
ATOM 2540 C CA . GLU A 1 317 ? -0.215 1.786 -0.607 1.00 88.06 317 GLU A CA 1
ATOM 2541 C C . GLU A 1 317 ? 0.562 1.589 0.688 1.00 88.06 317 GLU A C 1
ATOM 2543 O O . GLU A 1 317 ? 1.196 0.558 0.905 1.00 88.06 317 GLU A O 1
ATOM 2548 N N . THR A 1 318 ? 0.460 2.583 1.569 1.00 88.62 318 THR A N 1
ATOM 2549 C CA . THR A 1 318 ? 1.187 2.640 2.832 1.00 88.62 318 THR A CA 1
ATOM 2550 C C . THR A 1 318 ? 0.225 2.532 4.008 1.00 88.62 318 THR A C 1
ATOM 2552 O O . THR A 1 318 ? -0.835 3.154 4.026 1.00 88.62 318 THR A O 1
ATOM 2555 N N . GLY A 1 319 ? 0.590 1.741 5.015 1.00 91.69 319 GLY A N 1
ATOM 2556 C CA . GLY A 1 319 ? -0.195 1.608 6.238 1.00 91.69 319 GLY A CA 1
ATOM 2557 C C . GLY A 1 319 ? 0.135 0.342 7.014 1.00 91.69 319 GLY A C 1
ATOM 2558 O O . GLY A 1 319 ? 1.089 -0.370 6.704 1.00 91.69 319 GLY A O 1
ATOM 2559 N N . TRP A 1 320 ? -0.676 0.056 8.038 1.00 95.12 320 TRP A N 1
ATOM 2560 C CA . TRP A 1 320 ? -0.451 -1.064 8.965 1.00 95.12 320 TRP A CA 1
ATOM 2561 C C . TRP A 1 320 ? -1.340 -2.292 8.711 1.00 95.12 320 TRP A C 1
ATOM 2563 O O . TRP A 1 320 ? -1.612 -3.099 9.607 1.00 95.12 320 TRP A O 1
ATOM 2573 N N . PHE A 1 321 ? -1.836 -2.427 7.483 1.00 95.19 321 PHE A N 1
ATOM 2574 C CA . PHE A 1 321 ? -2.867 -3.396 7.113 1.00 95.19 321 PHE A CA 1
ATOM 2575 C C . PHE A 1 321 ? -2.435 -4.849 7.345 1.00 95.19 321 PHE A C 1
ATOM 2577 O O . PHE A 1 321 ? -3.180 -5.644 7.932 1.00 95.19 321 PHE A O 1
ATOM 2584 N N . GLY A 1 322 ? -1.233 -5.213 6.901 1.00 93.00 322 GLY A N 1
ATOM 2585 C CA . GLY A 1 322 ? -0.677 -6.546 7.074 1.00 93.00 322 GLY A CA 1
ATOM 2586 C C . GLY A 1 322 ? -0.194 -6.805 8.498 1.00 93.00 322 GLY A C 1
ATOM 2587 O O . GLY A 1 322 ? -0.436 -7.917 8.974 1.00 93.00 322 GLY A O 1
ATOM 2588 N N . TYR A 1 323 ? 0.370 -5.813 9.200 1.00 93.94 323 TYR A N 1
ATOM 2589 C CA . TYR A 1 323 ? 0.737 -5.908 10.619 1.00 93.94 323 TYR A CA 1
ATOM 2590 C C . TYR A 1 323 ? -0.473 -6.323 11.464 1.00 93.94 323 TYR A C 1
ATOM 2592 O O . TYR A 1 323 ? -0.432 -7.383 12.101 1.00 93.94 323 TYR A O 1
ATOM 2600 N N . VAL A 1 324 ? -1.569 -5.552 11.384 1.00 95.62 324 VAL A N 1
ATOM 2601 C CA . VAL A 1 324 ? -2.846 -5.831 12.075 1.00 95.62 324 VAL A CA 1
ATOM 2602 C C . VAL A 1 324 ? -3.372 -7.210 11.687 1.00 95.62 324 VAL A C 1
ATOM 2604 O O . VAL A 1 324 ? -3.664 -8.073 12.516 1.00 95.62 324 VAL A O 1
ATOM 2607 N N . SER A 1 325 ? -3.475 -7.459 10.380 1.00 93.56 325 SER A N 1
ATOM 2608 C CA . SER A 1 325 ? -4.036 -8.709 9.874 1.00 93.56 325 SER A CA 1
ATOM 2609 C C . SER A 1 325 ? -3.228 -9.931 10.326 1.00 93.56 325 SER A C 1
ATOM 2611 O O . SER A 1 325 ? -3.783 -10.998 10.593 1.00 93.56 325 SER A O 1
ATOM 2613 N N . LYS A 1 326 ? -1.902 -9.815 10.404 1.00 91.62 326 LYS A N 1
ATOM 2614 C CA . LYS A 1 326 ? -1.013 -10.904 10.807 1.00 91.62 326 LYS A CA 1
ATOM 2615 C C . LYS A 1 326 ? -1.081 -11.175 12.308 1.00 91.62 326 LYS A C 1
ATOM 2617 O O . LYS A 1 326 ? -1.284 -12.335 12.657 1.00 91.62 326 LYS A O 1
ATOM 2622 N N . ASP A 1 327 ? -0.985 -10.158 13.165 1.00 93.12 327 ASP A N 1
ATOM 2623 C CA . ASP A 1 327 ? -1.041 -10.353 14.623 1.00 93.12 327 ASP A CA 1
ATOM 2624 C C . ASP A 1 327 ? -2.392 -10.942 15.064 1.00 93.12 327 ASP A C 1
ATOM 2626 O O . ASP A 1 327 ? -2.448 -11.946 15.782 1.00 93.12 327 ASP A O 1
ATOM 2630 N N . LEU A 1 328 ? -3.501 -10.424 14.524 1.00 93.62 328 LEU A N 1
ATOM 2631 C CA . LEU A 1 328 ? -4.830 -10.953 14.828 1.00 93.62 328 LEU A CA 1
ATOM 2632 C C . LEU A 1 328 ? -5.054 -12.374 14.295 1.00 93.62 328 LEU A C 1
ATOM 2634 O O . LEU A 1 328 ? -5.725 -13.164 14.963 1.00 93.62 328 LEU A O 1
ATOM 2638 N N . ARG A 1 329 ? -4.492 -12.747 13.136 1.00 90.62 329 ARG A N 1
ATOM 2639 C CA . ARG A 1 329 ? -4.545 -14.142 12.655 1.00 90.62 329 ARG A CA 1
ATOM 2640 C C . ARG A 1 329 ? -3.678 -15.075 13.490 1.00 90.62 329 ARG A C 1
ATOM 2642 O O . ARG A 1 329 ? -4.131 -16.179 13.775 1.00 90.62 329 ARG A O 1
ATOM 2649 N N . ASP A 1 330 ? -2.492 -14.646 13.912 1.00 87.81 330 ASP A N 1
ATOM 2650 C CA . ASP A 1 330 ? -1.648 -15.427 14.823 1.00 87.81 330 ASP A CA 1
ATOM 2651 C C . ASP A 1 330 ? -2.377 -15.676 16.159 1.00 87.81 330 ASP A C 1
ATOM 2653 O O . ASP A 1 330 ? -2.280 -16.758 16.747 1.00 87.81 330 ASP A O 1
ATOM 2657 N N . LEU A 1 331 ? -3.166 -14.699 16.622 1.00 90.12 331 LEU A N 1
ATOM 2658 C CA . LEU A 1 331 ? -3.883 -14.783 17.890 1.00 90.12 331 LEU A CA 1
ATOM 2659 C C . LEU A 1 331 ? -5.233 -15.520 17.799 1.00 90.12 331 LEU A C 1
ATOM 2661 O O . LEU A 1 331 ? -5.538 -16.329 18.682 1.00 90.12 331 LEU A O 1
ATOM 2665 N N . PHE A 1 332 ? -6.057 -15.255 16.781 1.00 90.75 332 PHE A N 1
ATOM 2666 C CA . PHE A 1 332 ? -7.445 -15.741 16.662 1.00 90.75 332 PHE A CA 1
ATOM 2667 C C . PHE A 1 332 ? -7.700 -16.697 15.490 1.00 90.75 332 PHE A C 1
ATOM 2669 O O . PHE A 1 332 ? -8.749 -17.341 15.466 1.00 90.75 332 PHE A O 1
ATOM 2676 N N . GLY A 1 333 ? -6.782 -16.784 14.532 1.00 85.31 333 GLY A N 1
ATOM 2677 C CA . GLY A 1 333 ? -6.896 -17.633 13.352 1.00 85.31 333 GLY A CA 1
ATOM 2678 C C . GLY A 1 333 ? -6.224 -19.003 13.511 1.00 85.31 333 GLY A C 1
ATOM 2679 O O . GLY A 1 333 ? -5.672 -19.331 14.567 1.00 85.31 333 GLY A O 1
ATOM 2680 N N . PRO A 1 334 ? -6.272 -19.837 12.457 1.00 74.94 334 PRO A N 1
ATOM 2681 C CA . PRO A 1 334 ? -5.460 -21.046 12.382 1.00 74.94 334 PRO A CA 1
ATOM 2682 C C . PRO A 1 334 ? -3.970 -20.678 12.333 1.00 74.94 334 PRO A C 1
ATOM 2684 O O . PRO A 1 334 ? -3.591 -19.701 11.687 1.00 74.94 334 PRO A O 1
ATOM 2687 N N . ARG A 1 335 ? -3.116 -21.470 12.999 1.00 66.56 335 ARG A N 1
ATOM 2688 C CA . ARG A 1 335 ? -1.663 -21.229 13.029 1.00 66.56 335 ARG A CA 1
ATOM 2689 C C . ARG A 1 335 ? -1.101 -21.247 11.604 1.00 66.56 335 ARG A C 1
ATOM 2691 O O . ARG A 1 335 ? -1.125 -22.282 10.940 1.00 66.56 335 ARG A O 1
ATOM 2698 N N . GLY A 1 336 ? -0.627 -20.095 11.137 1.00 65.44 336 GLY A N 1
ATOM 2699 C CA . GLY A 1 336 ? -0.007 -19.936 9.825 1.00 65.44 336 GLY A CA 1
ATOM 2700 C C . GLY A 1 336 ? 1.507 -20.150 9.858 1.00 65.44 336 GLY A C 1
ATOM 2701 O O . GLY A 1 336 ? 2.121 -20.251 10.916 1.00 65.44 336 GLY A O 1
ATOM 2702 N N . ARG A 1 337 ? 2.130 -20.189 8.676 1.00 69.19 337 ARG A N 1
ATOM 2703 C CA . ARG A 1 337 ? 3.590 -20.061 8.550 1.00 69.19 337 ARG A CA 1
ATOM 2704 C C . ARG A 1 337 ? 3.991 -18.592 8.703 1.00 69.19 337 ARG A C 1
ATOM 2706 O O . ARG A 1 337 ? 3.302 -17.717 8.181 1.00 69.19 337 ARG A O 1
ATOM 2713 N N . GLY A 1 338 ? 5.132 -18.345 9.346 1.00 71.69 338 GLY A N 1
ATOM 2714 C CA . GLY A 1 338 ? 5.726 -17.010 9.457 1.00 71.69 338 GLY A CA 1
ATOM 2715 C C . GLY A 1 338 ? 5.082 -16.113 10.511 1.00 71.69 338 GLY A C 1
ATOM 2716 O O . GLY A 1 338 ? 4.938 -14.921 10.249 1.00 71.69 338 GLY A O 1
ATOM 2717 N N . SER A 1 339 ? 4.689 -16.663 11.665 1.00 74.38 339 SER A N 1
ATOM 2718 C CA . SER A 1 339 ? 4.186 -15.878 12.800 1.00 74.38 339 SER A CA 1
ATOM 2719 C C . SER A 1 339 ? 5.181 -14.812 13.256 1.00 74.38 339 SER A C 1
ATOM 2721 O O . SER A 1 339 ? 6.389 -14.922 13.024 1.00 74.38 339 SER A O 1
ATOM 2723 N N . TRP A 1 340 ? 4.671 -13.759 13.891 1.00 78.81 340 TRP A N 1
ATOM 2724 C CA . TRP A 1 340 ? 5.524 -12.783 14.565 1.00 78.81 340 TRP A CA 1
ATOM 2725 C C . TRP A 1 340 ? 6.390 -13.446 15.642 1.00 78.81 340 TRP A C 1
ATOM 2727 O O . TRP A 1 340 ? 6.028 -14.474 16.215 1.00 78.81 340 TRP A O 1
ATOM 2737 N N . SER A 1 341 ? 7.521 -12.815 15.971 1.00 80.94 341 SER A N 1
ATOM 2738 C CA . SER A 1 341 ? 8.356 -13.228 17.108 1.00 80.94 341 SER A CA 1
ATOM 2739 C C . SER A 1 341 ? 7.629 -13.110 18.454 1.00 80.94 341 SER A C 1
ATOM 2741 O O . SER A 1 341 ? 8.047 -13.714 19.440 1.00 80.94 341 SER A O 1
ATOM 2743 N N . ARG A 1 342 ? 6.535 -12.342 18.500 1.00 84.38 342 ARG A N 1
ATOM 2744 C CA . ARG A 1 342 ? 5.629 -12.179 19.640 1.00 84.38 342 ARG A CA 1
ATOM 2745 C C . ARG A 1 342 ? 4.253 -11.729 19.165 1.00 84.38 342 ARG A C 1
ATOM 2747 O O . ARG A 1 342 ? 4.142 -11.117 18.112 1.00 84.38 342 ARG A O 1
ATOM 2754 N N . VAL A 1 343 ? 3.238 -11.971 19.987 1.00 88.44 343 VAL A N 1
ATOM 2755 C CA . VAL A 1 343 ? 1.916 -11.351 19.819 1.00 88.44 343 VAL A CA 1
ATOM 2756 C C . VAL A 1 343 ? 1.945 -9.946 20.418 1.00 88.44 343 VAL A C 1
ATOM 2758 O O . VAL A 1 343 ? 2.422 -9.777 21.545 1.00 88.44 343 VAL A O 1
ATOM 2761 N N . TYR A 1 344 ? 1.410 -8.962 19.704 1.00 92.56 344 TYR A N 1
ATOM 2762 C CA . TYR A 1 344 ? 1.339 -7.570 20.148 1.00 92.56 344 TYR A CA 1
ATOM 2763 C C . TYR A 1 344 ? 0.004 -7.276 20.840 1.00 92.56 344 TYR A C 1
ATOM 2765 O O . TYR A 1 344 ? -0.017 -6.812 21.985 1.00 92.56 344 TYR A O 1
ATOM 2773 N N . CYS A 1 345 ? -1.116 -7.651 20.222 1.00 94.25 345 CYS A N 1
ATOM 2774 C CA . CYS A 1 345 ? -2.434 -7.332 20.741 1.00 94.25 345 CYS A CA 1
ATOM 2775 C C . CYS A 1 345 ? -2.705 -7.969 22.113 1.00 94.25 345 CYS A C 1
ATOM 2777 O O . CYS A 1 345 ? -2.662 -9.188 22.301 1.00 94.25 345 CYS A O 1
ATOM 2779 N N . GLY A 1 346 ? -3.080 -7.141 23.092 1.00 88.38 346 GLY A N 1
ATOM 2780 C CA . GLY A 1 346 ? -3.415 -7.599 24.444 1.00 88.38 346 GLY A CA 1
ATOM 2781 C C . GLY A 1 346 ? -2.210 -7.933 25.332 1.00 88.38 346 GLY A C 1
ATOM 2782 O O . GLY A 1 346 ? -2.417 -8.358 26.477 1.00 88.38 346 GLY A O 1
ATOM 2783 N N . ASN A 1 347 ? -0.989 -7.711 24.836 1.00 85.81 347 ASN A N 1
ATOM 2784 C CA . ASN A 1 347 ? 0.258 -7.796 25.590 1.00 85.81 347 ASN A CA 1
ATOM 2785 C C . ASN A 1 347 ? 0.793 -6.399 25.957 1.00 85.81 347 ASN A C 1
ATOM 2787 O O . ASN A 1 347 ? 0.373 -5.385 25.409 1.00 85.81 347 ASN A O 1
ATOM 2791 N N . GLY A 1 348 ? 1.686 -6.358 26.948 1.00 79.44 348 GLY A N 1
ATOM 2792 C CA . GLY A 1 348 ? 2.424 -5.156 27.356 1.00 79.44 348 GLY A CA 1
ATOM 2793 C C . GLY A 1 348 ? 3.923 -5.304 27.067 1.00 79.44 348 GLY A C 1
ATOM 2794 O O . GLY A 1 348 ? 4.338 -6.382 26.636 1.00 79.44 348 GLY A O 1
ATOM 2795 N N . PRO A 1 349 ? 4.775 -4.315 27.396 1.00 71.31 349 PRO A N 1
ATOM 2796 C CA . PRO A 1 349 ? 6.185 -4.316 26.987 1.00 71.31 349 PRO A CA 1
ATOM 2797 C C . PRO A 1 349 ? 6.993 -5.473 27.588 1.00 71.31 349 PRO A C 1
ATOM 2799 O O . PRO A 1 349 ? 7.974 -5.929 27.012 1.00 71.31 349 PRO A O 1
ATOM 2802 N N . ARG A 1 350 ? 6.550 -5.970 28.751 1.00 68.19 350 ARG A N 1
ATOM 2803 C CA . ARG A 1 350 ? 7.137 -7.108 29.481 1.00 68.19 350 ARG A CA 1
ATOM 2804 C C . ARG A 1 350 ? 6.395 -8.430 29.246 1.00 68.19 350 ARG A C 1
ATOM 2806 O O . ARG A 1 350 ? 6.762 -9.456 29.807 1.00 68.19 350 ARG A O 1
ATOM 2813 N N . GLY A 1 351 ? 5.310 -8.411 28.474 1.00 59.06 351 GLY A N 1
ATOM 2814 C CA . GLY A 1 351 ? 4.479 -9.579 28.212 1.00 59.06 351 GLY A CA 1
ATOM 2815 C C . GLY A 1 351 ? 4.950 -10.320 26.970 1.00 59.06 351 GLY A C 1
ATOM 2816 O O . GLY A 1 351 ? 4.378 -10.129 25.906 1.00 59.06 351 GLY A O 1
ATOM 2817 N N . ALA A 1 352 ? 5.916 -11.228 27.104 1.00 52.94 352 ALA A N 1
ATOM 2818 C CA . ALA A 1 352 ? 6.245 -12.214 26.063 1.00 52.94 352 ALA A CA 1
ATOM 2819 C C . ALA A 1 352 ? 5.183 -13.339 25.968 1.00 52.94 352 ALA A C 1
ATOM 2821 O O . ALA A 1 352 ? 5.483 -14.491 25.664 1.00 52.94 352 ALA A O 1
ATOM 2822 N N . GLY A 1 353 ? 3.931 -13.038 26.323 1.00 53.00 353 GLY A N 1
ATOM 2823 C CA . GLY A 1 353 ? 2.881 -14.031 26.488 1.00 53.00 353 GLY A CA 1
ATOM 2824 C C . GLY A 1 353 ? 2.387 -14.529 25.138 1.00 53.00 353 GLY A C 1
ATOM 2825 O O . GLY A 1 353 ? 1.865 -13.747 24.345 1.00 53.00 353 GLY A O 1
ATOM 2826 N N . GLY A 1 354 ? 2.504 -15.837 24.897 1.00 65.88 354 GLY A N 1
ATOM 2827 C CA . GLY A 1 354 ? 1.912 -16.491 23.730 1.00 65.88 354 GLY A CA 1
ATOM 2828 C C . GLY A 1 354 ? 0.395 -16.264 23.606 1.00 65.88 354 GLY A C 1
ATOM 2829 O O . GLY A 1 354 ? -0.258 -15.705 24.492 1.00 65.88 354 GLY A O 1
ATOM 2830 N N . GLY A 1 355 ? -0.193 -16.730 22.500 1.00 72.62 355 GLY A N 1
ATOM 2831 C CA . GLY A 1 355 ? -1.594 -16.493 22.110 1.00 72.62 355 GLY A CA 1
ATOM 2832 C C . GLY A 1 355 ? -2.679 -17.201 22.944 1.00 72.62 355 GLY A C 1
ATOM 2833 O O . GLY A 1 355 ? -3.649 -17.728 22.399 1.00 72.62 355 GLY A O 1
ATOM 2834 N N . GLY A 1 356 ? -2.523 -17.251 24.268 1.00 85.00 356 GLY A N 1
ATOM 2835 C CA . GLY A 1 356 ? -3.448 -17.898 25.193 1.00 85.00 356 GLY A CA 1
ATOM 2836 C C . GLY A 1 356 ? -4.779 -17.154 25.375 1.00 85.00 356 GLY A C 1
ATOM 2837 O O . GLY A 1 356 ? -4.979 -16.020 24.937 1.00 85.00 356 GLY A O 1
ATOM 2838 N N . ARG A 1 357 ? -5.715 -17.790 26.095 1.00 90.12 357 ARG A N 1
ATOM 2839 C CA . ARG A 1 357 ? -7.081 -17.273 26.325 1.00 90.12 357 ARG A CA 1
ATOM 2840 C C . ARG A 1 357 ? -7.103 -15.873 26.959 1.00 90.12 357 ARG A C 1
ATOM 2842 O O . ARG A 1 357 ? -7.932 -15.050 26.579 1.00 90.12 357 ARG A O 1
ATOM 2849 N N . ARG A 1 358 ? -6.197 -15.590 27.904 1.00 90.62 358 ARG A N 1
ATOM 2850 C CA . ARG A 1 358 ? -6.100 -14.277 28.571 1.00 90.62 358 ARG A CA 1
ATOM 2851 C C . ARG A 1 358 ? -5.651 -13.178 27.602 1.00 90.62 358 ARG A C 1
ATOM 2853 O O . ARG A 1 358 ? -6.276 -12.122 27.579 1.00 90.62 358 ARG A O 1
ATOM 2860 N N . THR A 1 359 ? -4.645 -13.445 26.768 1.00 91.50 359 THR A N 1
ATOM 2861 C CA . THR A 1 359 ? -4.164 -12.524 25.720 1.00 91.50 359 THR A CA 1
ATOM 2862 C C . THR A 1 359 ? -5.280 -12.206 24.727 1.00 91.50 359 THR A C 1
ATOM 2864 O O . THR A 1 359 ? -5.599 -11.041 24.509 1.00 91.50 359 THR A O 1
ATOM 2867 N N . ARG A 1 360 ? -5.993 -13.235 24.245 1.00 93.75 360 ARG A N 1
ATOM 2868 C CA . ARG A 1 360 ? -7.189 -13.076 23.394 1.00 93.75 360 ARG A CA 1
ATOM 2869 C C . ARG A 1 360 ? -8.257 -12.189 24.032 1.00 93.75 360 ARG A C 1
ATOM 2871 O O . ARG A 1 360 ? -8.819 -11.327 23.361 1.00 93.75 360 ARG A O 1
ATOM 2878 N N . ALA A 1 361 ? -8.551 -12.388 25.317 1.00 94.31 361 ALA A N 1
ATOM 2879 C CA . ALA A 1 361 ? -9.542 -11.585 26.032 1.00 94.31 361 ALA A CA 1
ATOM 2880 C C . ALA A 1 361 ? -9.107 -10.115 26.165 1.00 94.31 361 ALA A C 1
ATOM 2882 O O . ALA A 1 361 ? -9.918 -9.218 25.936 1.00 94.31 361 ALA A O 1
ATOM 2883 N N . ARG A 1 362 ? -7.828 -9.863 26.476 1.00 95.44 362 ARG A N 1
ATOM 2884 C CA . ARG A 1 362 ? -7.258 -8.509 26.567 1.00 95.44 362 ARG A CA 1
ATOM 2885 C C . ARG A 1 362 ? -7.246 -7.801 25.217 1.00 95.44 362 ARG A C 1
ATOM 2887 O O . ARG A 1 362 ? -7.712 -6.668 25.149 1.00 95.44 362 ARG A O 1
ATOM 2894 N N . CYS A 1 363 ? -6.801 -8.483 24.163 1.00 96.50 363 CYS A N 1
ATOM 2895 C CA . CYS A 1 363 ? -6.824 -7.967 22.797 1.00 96.50 363 CYS A CA 1
ATOM 2896 C C . CYS A 1 363 ? -8.250 -7.596 22.375 1.00 96.50 363 CYS A C 1
ATOM 2898 O O . CYS A 1 363 ? -8.531 -6.456 22.017 1.00 96.50 363 CYS A O 1
ATOM 2900 N N . ARG A 1 364 ? -9.201 -8.525 22.543 1.00 97.62 364 ARG A N 1
ATOM 2901 C CA . ARG A 1 364 ? -10.619 -8.277 22.257 1.00 97.62 364 ARG A CA 1
ATOM 2902 C C . ARG A 1 364 ? -11.158 -7.078 23.033 1.00 97.62 364 ARG A C 1
ATOM 2904 O O . ARG A 1 364 ? -11.916 -6.289 22.480 1.00 97.62 364 ARG A O 1
ATOM 2911 N N . ALA A 1 365 ? -10.792 -6.926 24.304 1.00 97.44 365 ALA A N 1
ATOM 2912 C CA . ALA A 1 365 ? -11.193 -5.770 25.097 1.00 97.44 365 ALA A CA 1
ATOM 2913 C C . ALA A 1 365 ? -10.566 -4.461 24.580 1.00 97.44 365 ALA A C 1
ATOM 2915 O O . ALA A 1 365 ? -11.263 -3.450 24.544 1.00 97.44 365 ALA A O 1
ATOM 2916 N N . ALA A 1 366 ? -9.300 -4.476 24.151 1.00 98.19 366 ALA A N 1
ATOM 2917 C CA . ALA A 1 366 ? -8.623 -3.320 23.563 1.00 98.19 366 ALA A CA 1
ATOM 2918 C C . ALA A 1 366 ? -9.293 -2.871 22.255 1.00 98.19 366 ALA A C 1
ATOM 2920 O O . ALA A 1 366 ? -9.720 -1.722 22.170 1.00 98.19 366 ALA A O 1
ATOM 2921 N N . LEU A 1 367 ? -9.511 -3.795 21.310 1.00 98.56 367 LEU A N 1
ATOM 2922 C CA . LEU A 1 367 ? -10.202 -3.525 20.040 1.00 98.56 367 LEU A CA 1
ATOM 2923 C C . LEU A 1 367 ? -11.626 -2.987 20.253 1.00 98.56 367 LEU A C 1
ATOM 2925 O O . LEU A 1 367 ? -12.075 -2.063 19.582 1.00 98.56 367 LEU A O 1
ATOM 2929 N N . ARG A 1 368 ? -12.357 -3.550 21.222 1.00 98.62 368 ARG A N 1
ATOM 2930 C CA . ARG A 1 368 ? -13.714 -3.098 21.562 1.00 98.62 368 ARG A CA 1
ATOM 2931 C C . ARG A 1 368 ? -13.731 -1.700 22.179 1.00 98.62 368 ARG A C 1
ATOM 2933 O O . ARG A 1 368 ? -14.633 -0.927 21.871 1.00 98.62 368 ARG A O 1
ATOM 2940 N N . ARG A 1 369 ? -12.765 -1.377 23.048 1.00 98.50 369 ARG A N 1
ATOM 2941 C CA . ARG A 1 369 ? -12.637 -0.034 23.634 1.00 98.50 369 ARG A CA 1
ATOM 2942 C C . ARG A 1 369 ? -12.256 0.999 22.579 1.00 98.50 369 ARG A C 1
ATOM 2944 O O . ARG A 1 369 ? -12.859 2.066 22.574 1.00 98.50 369 ARG A O 1
ATOM 2951 N N . SER A 1 370 ? -11.318 0.684 21.683 1.00 98.62 370 SER A N 1
ATOM 2952 C CA . SER A 1 370 ? -10.936 1.605 20.606 1.00 98.62 370 SER A CA 1
ATOM 2953 C C . SER A 1 370 ? -12.084 1.842 19.624 1.00 98.62 370 SER A C 1
ATOM 2955 O O . SER A 1 370 ? -12.317 2.989 19.250 1.00 98.62 370 SER A O 1
ATOM 2957 N N . LEU A 1 371 ? -12.866 0.805 19.289 1.00 98.81 371 LEU A N 1
ATOM 2958 C CA . LEU A 1 371 ? -14.063 0.959 18.455 1.00 98.81 371 LEU A CA 1
ATOM 2959 C C . LEU A 1 371 ? -15.121 1.814 19.151 1.00 98.81 371 LEU A C 1
ATOM 2961 O O . LEU A 1 371 ? -15.680 2.720 18.542 1.00 98.81 371 LEU A O 1
ATOM 2965 N N . LEU A 1 372 ? -15.388 1.562 20.437 1.00 98.56 372 LEU A N 1
ATOM 2966 C CA . LEU A 1 372 ? -16.329 2.377 21.201 1.00 98.56 372 LEU A CA 1
ATOM 2967 C C . LEU A 1 372 ? -15.892 3.846 21.217 1.00 98.56 372 LEU A C 1
ATOM 2969 O O . LEU A 1 372 ? -16.716 4.706 20.926 1.00 98.56 372 LEU A O 1
ATOM 2973 N N . ALA A 1 373 ? -14.613 4.128 21.480 1.00 98.31 373 ALA A N 1
ATOM 2974 C CA . ALA A 1 373 ? -14.070 5.484 21.444 1.00 98.31 373 ALA A CA 1
ATOM 2975 C C . ALA A 1 373 ? -14.261 6.146 20.068 1.00 98.31 373 ALA A C 1
ATOM 2977 O O . ALA A 1 373 ? -14.679 7.299 20.002 1.00 98.31 373 ALA A O 1
ATOM 2978 N N . ALA A 1 374 ? -14.044 5.407 18.976 1.00 98.38 374 ALA A N 1
ATOM 2979 C CA . ALA A 1 374 ? -14.250 5.909 17.619 1.00 98.38 374 ALA A CA 1
ATOM 2980 C C . ALA A 1 374 ? -15.702 6.333 17.350 1.00 98.38 374 ALA A C 1
ATOM 2982 O O . ALA A 1 374 ? -15.929 7.312 16.651 1.00 98.38 374 ALA A O 1
ATOM 2983 N N . THR A 1 375 ? -16.694 5.681 17.971 1.00 98.12 375 THR A N 1
ATOM 2984 C CA . THR A 1 375 ? -18.105 6.085 17.810 1.00 98.12 375 THR A CA 1
ATOM 2985 C C . THR A 1 375 ? -18.442 7.459 18.400 1.00 98.12 375 THR A C 1
ATOM 2987 O O . THR A 1 375 ? -19.575 7.906 18.242 1.00 98.12 375 THR A O 1
ATOM 2990 N N . HIS A 1 376 ? -17.534 8.088 19.152 1.00 96.88 376 HIS A N 1
ATOM 2991 C CA . HIS A 1 376 ? -17.706 9.441 19.690 1.00 96.88 376 HIS A CA 1
ATOM 2992 C C . HIS A 1 376 ? -17.066 10.523 18.812 1.00 96.88 376 HIS A C 1
ATOM 2994 O O . HIS A 1 376 ? -17.226 11.700 19.118 1.00 96.88 376 HIS A O 1
ATOM 3000 N N . MET A 1 377 ? -16.349 10.136 17.755 1.00 97.50 377 MET A N 1
ATOM 3001 C CA . MET A 1 377 ? -15.745 11.082 16.824 1.00 97.50 377 MET A CA 1
ATOM 3002 C C . MET A 1 377 ? -16.810 11.711 15.933 1.00 97.50 377 MET A C 1
ATOM 3004 O O . MET A 1 377 ? -17.724 11.026 15.470 1.00 97.50 377 MET A O 1
ATOM 3008 N N . THR A 1 378 ? -16.679 13.009 15.683 1.00 96.69 378 THR A N 1
ATOM 3009 C CA . THR A 1 378 ? -17.543 13.740 14.752 1.00 96.69 378 THR A CA 1
ATOM 3010 C C . THR A 1 378 ? -16.861 13.904 13.399 1.00 96.69 378 THR A C 1
ATOM 3012 O O . THR A 1 378 ? -15.633 13.935 13.318 1.00 96.69 378 THR A O 1
ATOM 3015 N N . LYS A 1 379 ? -17.651 14.088 12.334 1.00 97.44 379 LYS A N 1
ATOM 3016 C CA . LYS A 1 379 ? -17.116 14.444 11.013 1.00 97.44 379 LYS A CA 1
ATOM 3017 C C . LYS A 1 379 ? -16.250 15.711 11.070 1.00 97.44 379 LYS A C 1
ATOM 3019 O O . LYS A 1 379 ? -15.194 15.745 10.454 1.00 97.44 379 LYS A O 1
ATOM 3024 N N . GLN A 1 380 ? -16.619 16.696 11.898 1.00 97.00 380 GLN A N 1
ATOM 3025 C CA . GLN A 1 380 ? -15.820 17.912 12.105 1.00 97.00 380 GLN A CA 1
ATOM 3026 C C . GLN A 1 380 ? -14.401 17.618 12.599 1.00 97.00 380 GLN A C 1
ATOM 3028 O O . GLN A 1 380 ? -13.450 18.223 12.120 1.00 97.00 380 GLN A O 1
ATOM 3033 N N . GLN A 1 381 ? -14.245 16.681 13.535 1.00 96.19 381 GLN A N 1
ATOM 3034 C CA . GLN A 1 381 ? -12.927 16.308 14.052 1.00 96.19 381 GLN A CA 1
ATOM 3035 C C . GLN A 1 381 ? -12.084 15.523 13.038 1.00 96.19 381 GLN A C 1
ATOM 3037 O O . GLN A 1 381 ? -10.866 15.478 13.179 1.00 96.19 381 GLN A O 1
ATOM 3042 N N . LEU A 1 382 ? -12.715 14.861 12.064 1.00 95.75 382 LEU A N 1
ATOM 3043 C CA . LEU A 1 382 ? -12.023 14.041 11.067 1.00 95.75 382 LEU A CA 1
ATOM 3044 C C . LEU A 1 382 ? -11.676 14.840 9.810 1.00 95.75 382 LEU A C 1
ATOM 3046 O O . LEU A 1 382 ? -10.546 14.766 9.341 1.00 95.75 382 LEU A O 1
ATOM 3050 N N . TYR A 1 383 ? -12.631 15.617 9.302 1.00 95.94 383 TYR A N 1
ATOM 3051 C CA . TYR A 1 383 ? -12.579 16.220 7.969 1.00 95.94 383 TYR A CA 1
ATOM 3052 C C . TYR A 1 383 ? -12.602 17.753 8.003 1.00 95.94 383 TYR A C 1
ATOM 3054 O O . TYR A 1 383 ? -12.293 18.401 7.011 1.00 95.94 383 TYR A O 1
ATOM 3062 N N . GLY A 1 384 ? -12.936 18.363 9.146 1.00 95.12 384 GLY A N 1
ATOM 3063 C CA . GLY A 1 384 ? -13.100 19.817 9.269 1.00 95.12 384 GLY A CA 1
ATOM 3064 C C . GLY A 1 384 ? -11.799 20.623 9.222 1.00 95.12 384 GLY A C 1
ATOM 3065 O O . GLY A 1 384 ? -11.843 21.847 9.288 1.00 95.12 384 GLY A O 1
ATOM 3066 N N . HIS A 1 385 ? -10.656 19.941 9.141 1.00 94.44 385 HIS A N 1
ATOM 3067 C CA . HIS A 1 385 ? -9.335 20.543 8.967 1.00 94.44 385 HIS A CA 1
ATOM 3068 C C . HIS A 1 385 ? -8.968 20.748 7.490 1.00 94.44 385 HIS A C 1
ATOM 3070 O O . HIS A 1 385 ? -8.007 21.463 7.205 1.00 94.44 385 HIS A O 1
ATOM 3076 N N . ASP A 1 386 ? -9.723 20.153 6.561 1.00 94.12 386 ASP A N 1
ATOM 3077 C CA . ASP A 1 386 ? -9.555 20.399 5.134 1.00 94.12 386 ASP A CA 1
ATOM 3078 C C . ASP A 1 386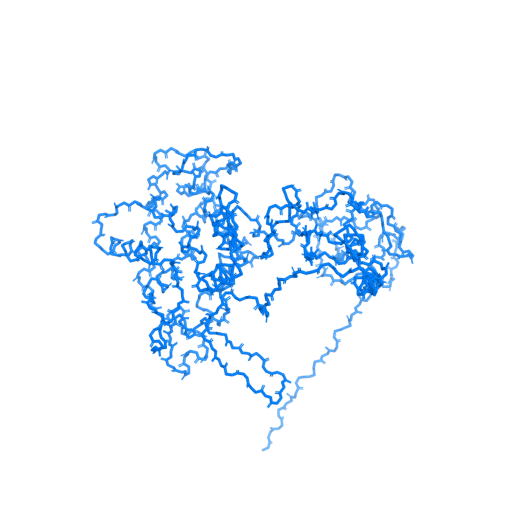 ? -10.221 21.732 4.749 1.00 94.12 386 ASP A C 1
ATOM 3080 O O . ASP A 1 386 ? -11.432 21.889 4.940 1.00 94.12 386 ASP A O 1
ATOM 3084 N N . PRO A 1 387 ? -9.463 22.710 4.220 1.00 93.69 387 PRO A N 1
ATOM 3085 C CA . PRO A 1 387 ? -9.993 24.042 3.949 1.00 93.69 387 PRO A CA 1
ATOM 3086 C C . PRO A 1 387 ? -11.085 24.026 2.876 1.00 93.69 387 PRO A C 1
ATOM 3088 O O . PRO A 1 387 ? -12.054 24.771 3.000 1.00 93.69 387 PRO A O 1
ATOM 3091 N N . THR A 1 388 ? -10.965 23.159 1.865 1.00 92.25 388 THR A N 1
ATOM 3092 C CA . THR A 1 388 ? -11.962 23.025 0.797 1.00 92.25 388 THR A CA 1
ATOM 3093 C C . THR A 1 388 ? -13.277 22.493 1.355 1.00 92.25 388 THR A C 1
ATOM 3095 O O . THR A 1 388 ? -14.305 23.148 1.209 1.00 92.25 388 THR A O 1
ATOM 3098 N N . CYS A 1 389 ? -13.253 21.379 2.092 1.00 94.12 389 CYS A N 1
ATOM 3099 C CA . CYS A 1 389 ? -14.475 20.833 2.687 1.00 94.12 389 CYS A CA 1
ATOM 3100 C C . CYS A 1 389 ? -15.125 21.769 3.709 1.00 94.12 389 CYS A C 1
ATOM 3102 O O . CYS A 1 389 ? -16.352 21.837 3.787 1.00 94.12 389 CYS A O 1
ATOM 3104 N N . ALA A 1 390 ? -14.324 22.512 4.479 1.00 94.31 390 ALA A N 1
ATOM 3105 C CA . ALA A 1 390 ? -14.841 23.525 5.391 1.00 94.31 390 ALA A CA 1
ATOM 3106 C C . ALA A 1 390 ? -15.522 24.681 4.636 1.00 94.31 390 ALA A C 1
ATOM 3108 O O . ALA A 1 390 ? -16.632 25.067 4.996 1.00 94.31 390 ALA A O 1
ATOM 3109 N N . GLN A 1 391 ? -14.892 25.207 3.579 1.00 94.75 391 GLN A N 1
ATOM 3110 C CA . GLN A 1 391 ? -15.428 26.306 2.769 1.00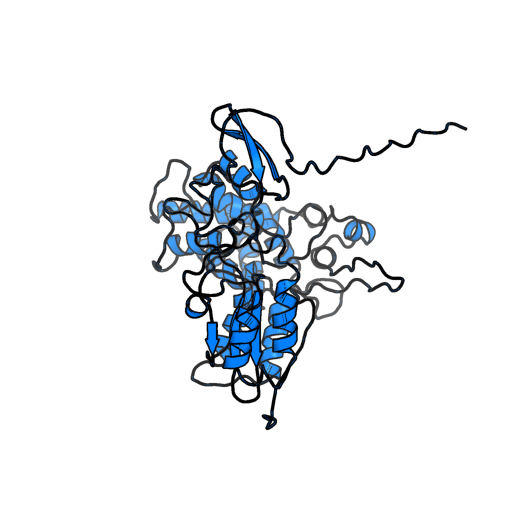 94.75 391 GLN A CA 1
ATOM 3111 C C . GLN A 1 391 ? -16.705 25.908 2.016 1.00 94.75 391 GLN A C 1
ATOM 3113 O O . GLN A 1 391 ? -17.655 26.689 1.941 1.00 94.75 391 GLN A O 1
ATOM 3118 N N . GLU A 1 392 ? -16.749 24.688 1.486 1.00 93.31 392 GLU A N 1
ATOM 3119 C CA . GLU A 1 392 ? -17.910 24.143 0.775 1.00 93.31 392 GLU A CA 1
ATOM 3120 C C . GLU A 1 392 ? -19.023 23.662 1.715 1.00 93.31 392 GLU A C 1
ATOM 3122 O O . GLU A 1 392 ? -20.083 23.257 1.248 1.00 93.31 392 GLU A O 1
ATOM 3127 N N . HIS A 1 393 ? -18.813 23.711 3.035 1.00 93.81 393 HIS A N 1
ATOM 3128 C CA . HIS A 1 393 ? -19.723 23.155 4.043 1.00 93.81 393 HIS A CA 1
ATOM 3129 C C . HIS A 1 393 ? -20.001 21.650 3.852 1.00 93.81 393 HIS A C 1
ATOM 3131 O O . HIS A 1 393 ? -21.034 21.138 4.282 1.00 93.81 393 HIS A O 1
ATOM 3137 N N . ARG A 1 394 ? -19.048 20.922 3.259 1.00 94.44 394 ARG A N 1
ATOM 3138 C CA . ARG A 1 394 ? -19.097 19.476 2.994 1.00 94.44 394 ARG A CA 1
ATOM 3139 C C . ARG A 1 394 ? -18.111 18.734 3.887 1.00 94.44 394 ARG A C 1
ATOM 3141 O O . ARG A 1 394 ? -17.195 18.060 3.431 1.00 94.44 394 ARG A O 1
ATOM 3148 N N . VAL A 1 395 ? -18.260 18.895 5.200 1.00 96.19 395 VAL A N 1
ATOM 3149 C CA . VAL A 1 395 ? -17.354 18.284 6.183 1.00 96.19 395 VAL A CA 1
ATOM 3150 C C . VAL A 1 395 ? -17.683 16.799 6.345 1.00 96.19 395 VAL A C 1
ATOM 3152 O O . VAL A 1 395 ? -18.376 16.399 7.279 1.00 96.19 395 VAL A O 1
ATOM 3155 N N . GLU A 1 396 ? -17.211 15.981 5.408 1.00 95.50 396 GLU A N 1
ATOM 3156 C CA . GLU A 1 396 ? -17.478 14.545 5.321 1.00 95.50 396 GLU A CA 1
ATOM 3157 C C . GLU A 1 396 ? -16.460 13.797 4.452 1.00 95.50 396 GLU A C 1
ATOM 3159 O O . GLU A 1 396 ? -15.657 14.412 3.753 1.00 95.50 396 GLU A O 1
ATOM 3164 N N . ALA A 1 397 ? -16.516 12.461 4.483 1.00 95.19 397 ALA A N 1
ATOM 3165 C CA . ALA A 1 397 ? -15.565 11.602 3.784 1.00 95.19 397 ALA A CA 1
ATOM 3166 C C . ALA A 1 397 ? -15.609 11.776 2.258 1.00 95.19 397 ALA A C 1
ATOM 3168 O O . ALA A 1 397 ? -14.555 11.790 1.634 1.00 95.19 397 ALA A O 1
ATOM 3169 N N . SER A 1 398 ? -16.800 11.938 1.660 1.00 94.88 398 SER A N 1
ATOM 3170 C CA . SER A 1 398 ? -16.928 12.077 0.203 1.00 94.88 398 SER A CA 1
ATOM 3171 C C . SER A 1 398 ? -16.157 13.289 -0.304 1.00 94.88 398 SER A C 1
ATOM 3173 O O . SER A 1 398 ? -15.336 13.122 -1.194 1.00 94.88 398 SER A O 1
ATOM 3175 N N . CYS A 1 399 ? -16.332 14.459 0.319 1.00 94.62 399 CYS A N 1
ATOM 3176 C CA . CYS A 1 399 ? -15.551 15.656 0.009 1.00 94.62 399 CYS A CA 1
ATOM 3177 C C . CYS A 1 399 ? -14.062 15.481 0.318 1.00 94.62 399 CYS A C 1
ATOM 3179 O O . CYS A 1 399 ? -13.220 15.865 -0.492 1.00 94.62 399 CYS A O 1
ATOM 3181 N N . TYR A 1 400 ? -13.728 14.926 1.487 1.00 94.25 400 TYR A N 1
ATOM 3182 C CA . TYR A 1 400 ? -12.340 14.804 1.940 1.00 94.25 400 TYR A CA 1
ATOM 3183 C C . TYR A 1 400 ? -11.512 13.877 1.039 1.00 94.25 400 TYR A C 1
ATOM 3185 O O . TYR A 1 400 ? -10.317 14.090 0.868 1.00 94.25 400 TYR A O 1
ATOM 3193 N N . ASP A 1 401 ? -12.143 12.879 0.423 1.00 93.69 401 ASP A N 1
ATOM 3194 C CA . ASP A 1 401 ? -11.483 11.940 -0.482 1.00 93.69 401 ASP A CA 1
ATOM 3195 C C . ASP A 1 401 ? -11.465 12.405 -1.951 1.00 93.69 401 ASP A C 1
ATOM 3197 O O . ASP A 1 401 ? -10.808 11.756 -2.774 1.00 93.69 401 ASP A O 1
ATOM 3201 N N . GLU A 1 402 ? -12.195 13.474 -2.308 1.00 91.56 402 GLU A N 1
ATOM 3202 C CA . GLU A 1 402 ? -12.362 13.909 -3.700 1.00 91.56 402 GLU A CA 1
ATOM 3203 C C . GLU A 1 402 ? -11.036 14.038 -4.441 1.00 91.56 402 GLU A C 1
ATOM 3205 O O . GLU A 1 402 ? -10.028 14.538 -3.931 1.00 91.56 402 GLU A O 1
ATOM 3210 N N . THR A 1 403 ? -11.059 13.636 -5.709 1.00 88.69 403 THR A N 1
ATOM 3211 C CA . THR A 1 403 ? -9.913 13.845 -6.578 1.00 88.69 403 THR A CA 1
ATOM 3212 C C . THR A 1 403 ? -9.910 15.290 -7.042 1.00 88.69 403 THR A C 1
ATOM 3214 O O . THR A 1 403 ? -10.767 15.707 -7.821 1.00 88.69 403 THR A O 1
ATOM 3217 N N . ARG A 1 404 ? -8.911 16.039 -6.578 1.00 86.81 404 ARG A N 1
ATOM 3218 C CA . ARG A 1 404 ? -8.699 17.448 -6.907 1.00 86.81 404 ARG A CA 1
ATOM 3219 C C . ARG A 1 404 ? -7.418 17.582 -7.718 1.00 86.81 404 ARG A C 1
ATOM 3221 O O . ARG A 1 404 ? -6.347 17.152 -7.288 1.00 86.81 404 ARG A O 1
ATOM 3228 N N . SER A 1 405 ? -7.522 18.155 -8.909 1.00 82.81 405 SER A N 1
ATOM 3229 C CA . SER A 1 405 ? -6.371 18.373 -9.783 1.00 82.81 405 SER A CA 1
ATOM 3230 C C . SER A 1 405 ? -5.516 19.537 -9.287 1.00 82.81 405 SER A C 1
ATOM 3232 O O . SER A 1 405 ? -6.028 20.614 -8.996 1.00 82.81 405 SER A O 1
ATOM 3234 N N . THR A 1 406 ? -4.194 19.361 -9.255 1.00 81.00 406 THR A N 1
ATOM 3235 C CA . THR A 1 406 ? -3.276 20.507 -9.259 1.00 81.00 406 THR A CA 1
ATOM 3236 C C . THR A 1 406 ? -3.126 20.976 -10.699 1.00 81.00 406 THR A C 1
ATOM 3238 O O . THR A 1 406 ? -2.493 20.306 -11.515 1.00 81.00 406 THR A O 1
ATOM 3241 N N . VAL A 1 407 ? -3.750 22.101 -11.031 1.00 76.31 407 VAL A N 1
ATOM 3242 C CA . VAL A 1 407 ? -3.759 22.628 -12.394 1.00 76.31 407 VAL A CA 1
ATOM 3243 C C . VAL A 1 407 ? -2.539 23.528 -12.592 1.00 76.31 407 VAL A C 1
ATOM 3245 O O . VAL A 1 407 ? -2.409 24.571 -11.959 1.00 76.31 407 VAL A O 1
ATOM 3248 N N . ALA A 1 408 ? -1.627 23.107 -13.469 1.00 76.31 408 ALA A N 1
ATOM 3249 C CA . ALA A 1 408 ? -0.491 23.919 -13.925 1.00 76.31 408 ALA A CA 1
ATOM 3250 C C . ALA A 1 408 ? -0.729 24.543 -15.317 1.00 76.31 408 ALA A C 1
ATOM 3252 O O . ALA A 1 408 ? 0.163 25.180 -15.872 1.00 76.31 408 ALA A O 1
ATOM 3253 N N . SER A 1 409 ? -1.913 24.324 -15.898 1.00 82.19 409 SER A N 1
ATOM 3254 C CA . SER A 1 409 ? -2.302 24.783 -17.237 1.00 82.19 409 SER A CA 1
ATOM 3255 C C . SER A 1 409 ? -3.407 25.847 -17.168 1.00 82.19 409 SER A C 1
ATOM 3257 O O . SER A 1 409 ? -3.904 26.146 -16.091 1.00 82.19 409 SER A O 1
ATOM 3259 N N . GLY A 1 410 ? -3.817 26.410 -18.308 1.00 81.06 410 GLY A N 1
ATOM 3260 C CA . GLY A 1 410 ? -4.981 27.309 -18.377 1.00 81.06 410 GLY A CA 1
ATOM 3261 C C . GLY A 1 410 ? -6.342 26.597 -18.384 1.00 81.06 410 GLY A C 1
ATOM 3262 O O . GLY A 1 410 ? -7.361 27.266 -18.524 1.00 81.06 410 GLY A O 1
ATOM 3263 N N . VAL A 1 411 ? -6.366 25.261 -18.300 1.00 81.31 411 VAL A N 1
ATOM 3264 C CA . VAL A 1 411 ? -7.589 24.447 -18.295 1.00 81.31 411 VAL A CA 1
ATOM 3265 C C . VAL A 1 411 ? -7.733 23.767 -16.942 1.00 81.31 411 VAL A C 1
ATOM 3267 O O . VAL A 1 411 ? -6.910 22.924 -16.575 1.00 81.31 411 VAL A O 1
ATOM 3270 N N . ASP A 1 412 ? -8.803 24.114 -16.234 1.00 81.00 412 ASP A N 1
ATOM 3271 C CA . ASP A 1 412 ? -9.157 23.485 -14.969 1.00 81.00 412 ASP A CA 1
ATOM 3272 C C . ASP A 1 412 ? -9.882 22.156 -15.191 1.00 81.00 412 ASP A C 1
ATOM 3274 O O . ASP A 1 412 ? -10.721 22.013 -16.082 1.00 81.00 412 ASP A O 1
ATOM 3278 N N . ILE A 1 413 ? -9.568 21.175 -14.345 1.00 84.38 413 ILE A N 1
ATOM 3279 C CA . ILE A 1 413 ? -10.307 19.914 -14.263 1.00 84.38 413 ILE A CA 1
ATOM 3280 C C . ILE A 1 413 ? -11.126 19.983 -12.973 1.00 84.38 413 ILE A C 1
ATOM 3282 O O . ILE A 1 413 ? -10.512 20.083 -11.904 1.00 84.38 413 ILE A O 1
ATOM 3286 N N . PRO A 1 414 ? -12.470 19.941 -13.041 1.00 87.62 414 PRO A N 1
ATOM 3287 C CA . PRO A 1 414 ? -13.299 20.004 -11.845 1.00 87.62 414 PRO A CA 1
ATOM 3288 C C . PRO A 1 414 ? -13.002 18.819 -10.925 1.00 87.62 414 PRO A C 1
ATOM 3290 O O . PRO A 1 414 ? -12.640 17.736 -11.393 1.00 87.62 414 PRO A O 1
ATOM 3293 N N . SER A 1 415 ? -13.179 19.025 -9.620 1.00 89.25 415 SER A N 1
ATOM 3294 C CA . SER A 1 415 ? -13.125 17.936 -8.646 1.00 89.25 415 SER A CA 1
ATOM 3295 C C . SER A 1 415 ? -14.123 16.845 -9.024 1.00 89.25 415 SER A C 1
ATOM 3297 O O . SER A 1 415 ? -15.214 17.124 -9.524 1.00 89.25 415 SER A O 1
ATOM 3299 N N . PHE A 1 416 ? -13.755 15.593 -8.781 1.00 88.94 416 PHE A N 1
ATOM 3300 C CA . PHE A 1 416 ? -14.627 14.453 -9.037 1.00 88.94 416 PHE A CA 1
ATOM 3301 C C . PHE A 1 416 ? -14.514 13.416 -7.917 1.00 88.94 416 PHE A C 1
ATOM 3303 O O . PHE A 1 416 ? -13.530 13.434 -7.165 1.00 88.94 416 PHE A O 1
ATOM 3310 N N . PRO A 1 417 ? -15.506 12.511 -7.786 1.00 90.62 417 PRO A N 1
ATOM 3311 C CA . PRO A 1 417 ? -15.522 11.524 -6.717 1.00 90.62 417 PRO A CA 1
ATOM 3312 C C . PRO A 1 417 ? -14.231 10.713 -6.639 1.00 90.62 417 PRO A C 1
ATOM 3314 O O . PRO A 1 417 ? -13.571 10.448 -7.648 1.00 90.62 417 PRO A O 1
ATOM 3317 N N . TRP A 1 418 ? -13.882 10.305 -5.424 1.00 90.94 418 TRP A N 1
ATOM 3318 C CA . TRP A 1 418 ? -12.725 9.457 -5.193 1.00 90.94 418 TRP A CA 1
ATOM 3319 C C . TRP A 1 418 ? -12.779 8.174 -6.024 1.00 90.94 418 TRP A C 1
ATOM 3321 O O . TRP A 1 418 ? -13.806 7.499 -6.118 1.00 90.94 418 TRP A O 1
ATOM 3331 N N . ILE A 1 419 ? -11.621 7.824 -6.570 1.00 88.81 419 ILE A N 1
ATOM 3332 C CA . ILE A 1 419 ? -11.337 6.520 -7.146 1.00 88.81 419 ILE A CA 1
ATOM 3333 C C . ILE A 1 419 ? -9.948 6.097 -6.675 1.00 88.81 419 ILE A C 1
ATOM 3335 O O . ILE A 1 419 ? -8.987 6.860 -6.786 1.00 88.81 419 ILE A O 1
ATOM 3339 N N . ASN A 1 420 ? -9.830 4.865 -6.188 1.00 88.06 420 ASN A N 1
ATOM 3340 C CA . ASN A 1 420 ? -8.568 4.198 -5.885 1.00 88.06 420 ASN A CA 1
ATOM 3341 C C . ASN A 1 420 ? -7.837 3.882 -7.201 1.00 88.06 420 ASN A C 1
ATOM 3343 O O . ASN A 1 420 ? -7.872 2.760 -7.710 1.00 88.06 420 ASN A O 1
ATOM 3347 N N . ARG A 1 421 ? -7.327 4.930 -7.849 1.00 68.19 421 ARG A N 1
ATOM 3348 C CA . ARG A 1 421 ? -7.113 4.962 -9.298 1.00 68.19 421 ARG A CA 1
ATOM 3349 C C . ARG A 1 421 ? -5.694 4.604 -9.736 1.00 68.19 421 ARG A C 1
ATOM 3351 O O . ARG A 1 421 ? -4.735 4.935 -9.041 1.00 68.19 421 ARG A O 1
ATOM 3358 N N . PRO A 1 422 ? -5.537 4.072 -10.960 1.00 59.03 422 PRO A N 1
ATOM 3359 C CA . PRO A 1 422 ? -4.350 4.309 -11.774 1.00 59.03 422 PRO A CA 1
ATOM 3360 C C . PRO A 1 422 ? -4.409 5.701 -12.439 1.00 59.03 422 PRO A C 1
ATOM 3362 O O . PRO A 1 422 ? -5.476 6.295 -12.587 1.00 59.03 422 PRO A O 1
ATOM 3365 N N . THR A 1 423 ? -3.266 6.230 -12.881 1.00 62.28 423 THR A N 1
ATOM 3366 C CA . THR A 1 423 ? -3.172 7.523 -13.596 1.00 62.28 423 THR A CA 1
ATOM 3367 C C . THR A 1 423 ? -3.898 7.519 -14.949 1.00 62.28 423 THR A C 1
ATOM 3369 O O . THR A 1 423 ? -4.381 8.556 -15.391 1.00 62.28 423 THR A O 1
ATOM 3372 N N . PHE A 1 424 ? -3.996 6.354 -15.590 1.00 72.62 424 PHE A N 1
ATOM 3373 C CA . PHE A 1 424 ? -4.655 6.123 -16.874 1.00 72.62 424 PHE A CA 1
ATOM 3374 C C . PHE A 1 424 ? -5.258 4.714 -16.877 1.00 72.62 424 PHE A C 1
ATOM 3376 O O . PHE A 1 424 ? -4.724 3.814 -16.224 1.00 72.62 424 PHE A O 1
ATOM 3383 N N . GLN A 1 425 ? -6.365 4.518 -17.593 1.00 77.94 425 GLN A N 1
ATOM 3384 C CA . GLN A 1 425 ? -6.978 3.205 -17.780 1.00 77.94 425 GLN A CA 1
ATOM 3385 C C . GLN A 1 425 ? -6.945 2.836 -19.258 1.00 77.94 425 GLN A C 1
ATOM 3387 O O . GLN A 1 425 ? -7.448 3.573 -20.103 1.00 77.94 425 GLN A O 1
ATOM 3392 N N . GLN A 1 426 ? -6.366 1.676 -19.553 1.00 87.44 426 GLN A N 1
ATOM 3393 C CA . GLN A 1 426 ? -6.309 1.117 -20.894 1.00 87.44 426 GLN A CA 1
ATOM 3394 C C . GLN A 1 426 ? -6.689 -0.349 -20.855 1.00 87.44 426 GLN A C 1
ATOM 3396 O O . GLN A 1 426 ? -6.316 -1.083 -19.941 1.00 87.44 426 GLN A O 1
ATOM 3401 N N . VAL A 1 427 ? -7.373 -0.777 -21.906 1.00 88.62 427 VAL A N 1
ATOM 3402 C CA . VAL A 1 427 ? -7.641 -2.178 -22.178 1.00 88.62 427 VAL A CA 1
ATOM 3403 C C . VAL A 1 427 ? -7.061 -2.497 -23.543 1.00 88.62 427 VAL A C 1
ATOM 3405 O O . VAL A 1 427 ? -7.386 -1.838 -24.529 1.00 88.62 427 VAL A O 1
ATOM 3408 N N . VAL A 1 428 ? -6.206 -3.513 -23.597 1.00 89.44 428 VAL A N 1
ATOM 3409 C CA . VAL A 1 428 ? -5.600 -3.995 -24.839 1.00 89.44 428 VAL A CA 1
ATOM 3410 C C . VAL A 1 428 ? -5.891 -5.485 -24.968 1.00 89.44 428 VAL A C 1
ATOM 3412 O O . VAL A 1 428 ? -5.672 -6.247 -24.030 1.00 89.44 428 VAL A O 1
ATOM 3415 N N . ALA A 1 429 ? -6.396 -5.894 -26.131 1.00 89.81 429 ALA A N 1
ATOM 3416 C CA . ALA A 1 429 ? -6.655 -7.290 -26.469 1.00 89.81 429 ALA A CA 1
ATOM 3417 C C . ALA A 1 429 ? -6.076 -7.586 -27.862 1.00 89.81 429 ALA A C 1
ATOM 3419 O O . ALA A 1 429 ? -6.782 -7.442 -28.864 1.00 89.81 429 ALA A O 1
ATOM 3420 N N . PRO A 1 430 ? -4.786 -7.947 -27.960 1.00 90.19 430 PRO A N 1
ATOM 3421 C CA . PRO A 1 430 ? -4.182 -8.297 -29.239 1.00 90.19 430 PRO A CA 1
ATOM 3422 C C . PRO A 1 430 ? -4.839 -9.565 -29.798 1.00 90.19 430 PRO A C 1
ATOM 3424 O O . PRO A 1 430 ? -4.922 -10.585 -29.119 1.00 90.19 430 PRO A O 1
ATOM 3427 N N . THR A 1 431 ? -5.327 -9.511 -31.037 1.00 87.00 431 THR A N 1
ATOM 3428 C CA . THR A 1 431 ? -6.069 -10.626 -31.665 1.00 87.00 431 THR A CA 1
ATOM 3429 C C . THR A 1 431 ? -5.311 -11.305 -32.798 1.00 87.00 431 THR A C 1
ATOM 3431 O O . THR A 1 431 ? -5.732 -12.356 -33.278 1.00 87.00 431 THR A O 1
ATOM 3434 N N . ARG A 1 432 ? -4.207 -10.710 -33.255 1.00 84.75 432 ARG A N 1
ATOM 3435 C CA . ARG A 1 432 ? -3.403 -11.215 -34.367 1.00 84.75 432 ARG A CA 1
ATOM 3436 C C . ARG A 1 432 ? -1.928 -11.008 -34.075 1.00 84.75 432 ARG A C 1
ATOM 3438 O O . ARG A 1 432 ? -1.541 -9.954 -33.580 1.00 84.75 432 ARG A O 1
ATOM 3445 N N . HIS A 1 433 ? -1.131 -11.998 -34.448 1.00 79.81 433 HIS A N 1
ATOM 3446 C CA . HIS A 1 433 ? 0.311 -11.857 -34.535 1.00 79.81 433 HIS A CA 1
ATOM 3447 C C . HIS A 1 433 ? 0.626 -11.371 -35.948 1.00 79.81 433 HIS A C 1
ATOM 3449 O O . HIS A 1 433 ? 0.259 -12.038 -36.920 1.00 79.81 433 HIS A O 1
ATOM 3455 N N . LEU A 1 434 ? 1.250 -10.205 -36.068 1.00 68.94 434 LEU A N 1
ATOM 3456 C CA . LEU A 1 434 ? 1.748 -9.741 -37.357 1.00 68.94 434 LEU A CA 1
ATOM 3457 C C . LEU A 1 434 ? 3.062 -10.478 -37.632 1.00 68.94 434 LEU A C 1
ATOM 3459 O O . LEU A 1 434 ? 3.932 -10.532 -36.767 1.00 68.94 434 LEU A O 1
ATOM 3463 N N . GLY A 1 435 ? 3.170 -11.109 -38.803 1.00 63.75 435 GLY A N 1
ATOM 3464 C CA . GLY A 1 435 ? 4.454 -11.624 -39.274 1.00 63.75 435 GLY A CA 1
ATOM 3465 C C . GLY A 1 435 ? 5.438 -10.467 -39.447 1.00 63.75 435 GLY A C 1
ATOM 3466 O O . GLY A 1 435 ? 5.007 -9.344 -39.711 1.00 63.75 435 GLY A O 1
ATOM 3467 N N . ARG A 1 436 ? 6.727 -10.750 -39.250 1.00 59.88 436 ARG A N 1
ATOM 3468 C CA . ARG A 1 436 ? 7.799 -9.781 -39.498 1.00 59.88 436 ARG A CA 1
ATOM 3469 C C . ARG A 1 436 ? 7.805 -9.290 -40.938 1.00 59.88 436 ARG A C 1
ATOM 3471 O O . ARG A 1 436 ? 7.555 -10.132 -41.832 1.00 59.88 436 ARG A O 1
#